Protein AF-A0A1R3RAH5-F1 (afdb_monomer)

Sequence (443 aa):
MHRIGHLLVRHSSRPFPQPLHSLSRCLSSFLPSIPPSTSTIHPRRPFPLPIKHHHPRPQSTMTSRTTIRPQSVDAPLTQFATFLVLTVNSTTPSALSTVRTTLAALSDLTKNITIRDLSARFTCTVGIGSAIWDPLTRLPRPAELRPFPDIHGAVHTALATPGDLLFHIRSERRDLCFEFERQLLDRLGDAVTVVDETEGFRYFDMRDLLGFVDGTANPIGPAVPEAVLVTQEADTAGVGGSYVVVQKYLHDLAAWKSLSTEQQEAIIGRTKVDNIELDDAEAGAQQSHKSLATIEDENGEEHAIVRDNMPFGAPGKGEFGTYFIGYTARLWVIETMLQRMFVGEPSGKHDRILDFSTPTTGGTFFAPSAGEQQGYLARGLDVATGRVSTHGPSRGGNPGSLHHPHKRAVYSAASDRAFKGPGAIGVHLHKMLVQKRMQEMNG

Mean predicted aligned error: 15.88 Å

Nearest PDB structures (foldseek):
  3veg-assembly1_B  TM=9.709E-01  e=9.754E-42  Rhodococcus jostii RHA1
  3qns-assembly1_A  TM=9.678E-01  e=1.033E-41  Rhodococcus jostii RHA1
  3vec-assembly1_B  TM=9.703E-01  e=1.548E-41  Rhodococcus jostii RHA1
  3vef-assembly1_B  TM=9.740E-01  e=6.185E-41  Rhodococcus jostii RHA1
  7qzh-assembly1_F  TM=9.603E-01  e=9.815E-41  Streptomyces lividans

Organism: Aspergillus carbonarius (strain ITEM 5010) (NCBI:txid602072)

pLDDT: mean 75.36, std 28.04, range [24.3, 98.81]

Foldseek 3Di:
DDDDDDDDDDDDDDDDDDDDDDDDDDDDDDDDDDDDDDDDDDDDDDDDDDDDDDDDDPPDPPPPPPDQFAAPPVQDFAFKKKKWFKDFDPVPVCLLVLVLVLLLCVSVLQCVLCVVPVQFSKYKFKFFAPVCCCVRQVADDWPPRDKFDWAAAPPAIDDADDGGMIIIIHTNDPVSNVVSVVVSCVSSPNRIDTPDIFMFGQDDPCAAPLQARPQPPADDDPVNCQFFAAPCVRTVRFGRKWKKKKWKKWFPSVVSVVDDQVVVCQLAQARRPVRHGHDFDPQPDQTHLVRLLFDADPVRDTRHWGWRKGWGADVVVPTTIIITMIGGNDPVSVVSSVNCQRQNRVGPNHRCRCVGIHTPHITMTMGGHSVSSNVSVVVSVCVVDPDDDDDDDDDDDDDDDDDDDDDDDDDDDDDDDDDDDDDDDDPDPPVVVVVVVVVPPPD

InterPro domains:
  IPR006314 Dyp-type peroxidase [PS51404] (67-376)
  IPR006314 Dyp-type peroxidase [PTHR30521] (73-370)
  IPR006314 Dyp-type peroxidase [TIGR01413] (71-371)
  IPR011008 Dimeric alpha-beta barrel [SSF54909] (69-376)
  IPR048327 Dyp-type peroxidase, N-terminal domain [PF04261] (72-202)
  IPR048328 Dyp-type peroxidase, C-terminal domain [PF20628] (206-370)

Structure (mmCIF, N/CA/C/O backbone):
data_AF-A0A1R3RAH5-F1
#
_entry.id   AF-A0A1R3RAH5-F1
#
loop_
_atom_site.group_PDB
_atom_site.id
_atom_site.type_symbol
_atom_site.label_atom_id
_atom_site.label_alt_id
_atom_site.label_comp_id
_atom_site.label_asym_id
_atom_site.label_entity_id
_atom_site.label_seq_id
_atom_site.pdbx_PDB_ins_code
_atom_site.Cartn_x
_atom_site.Cartn_y
_atom_site.Cartn_z
_atom_site.occupancy
_atom_site.B_iso_or_equiv
_atom_site.auth_seq_id
_atom_site.auth_comp_id
_atom_site.auth_asym_id
_atom_site.auth_atom_id
_atom_site.pdbx_PDB_model_num
ATOM 1 N N . MET A 1 1 ? -41.715 -48.698 8.331 1.00 39.34 1 MET A N 1
ATOM 2 C CA . MET A 1 1 ? -42.327 -49.416 7.187 1.00 39.34 1 MET A CA 1
ATOM 3 C C . MET A 1 1 ? -43.665 -48.766 6.824 1.00 39.34 1 MET A C 1
ATOM 5 O O . MET A 1 1 ? -44.653 -49.083 7.466 1.00 39.34 1 MET A O 1
ATOM 9 N N . HIS A 1 2 ? -43.703 -47.858 5.841 1.00 31.03 2 HIS A N 1
ATOM 10 C CA . HIS A 1 2 ? -44.907 -47.276 5.199 1.00 31.03 2 HIS A CA 1
ATOM 11 C C . HIS A 1 2 ? -44.498 -46.887 3.758 1.00 31.03 2 HIS A C 1
ATOM 13 O O . HIS A 1 2 ? -43.475 -46.236 3.592 1.00 31.03 2 HIS A O 1
ATOM 19 N N . ARG A 1 3 ? -44.996 -47.588 2.727 1.00 32.91 3 ARG A N 1
ATOM 20 C CA . ARG A 1 3 ? -46.118 -47.253 1.809 1.00 32.91 3 ARG A CA 1
ATOM 21 C C . ARG A 1 3 ? -45.915 -46.023 0.888 1.00 32.91 3 ARG A C 1
ATOM 23 O O . ARG A 1 3 ? -46.116 -44.896 1.303 1.00 32.91 3 ARG A O 1
ATOM 30 N N . ILE A 1 4 ? -45.551 -46.335 -0.365 1.00 40.91 4 ILE A N 1
ATOM 31 C CA . ILE A 1 4 ? -46.101 -45.946 -1.693 1.00 40.91 4 ILE A CA 1
ATOM 32 C C . ILE A 1 4 ? -46.878 -44.617 -1.829 1.00 40.91 4 ILE A C 1
ATOM 34 O O . ILE A 1 4 ? -47.893 -44.428 -1.166 1.00 40.91 4 ILE A O 1
ATOM 38 N N . GLY A 1 5 ? -46.529 -43.834 -2.867 1.00 29.55 5 GLY A N 1
ATOM 39 C CA . GLY A 1 5 ? -47.451 -42.909 -3.549 1.00 29.55 5 GLY A CA 1
ATOM 40 C C . GLY A 1 5 ? -46.804 -42.007 -4.616 1.00 29.55 5 GLY A C 1
ATOM 41 O O . GLY A 1 5 ? -46.246 -40.970 -4.282 1.00 29.55 5 GLY A O 1
ATOM 42 N N . HIS A 1 6 ? -46.911 -42.377 -5.898 1.00 39.81 6 HIS A N 1
ATOM 43 C CA . HIS A 1 6 ? -46.685 -41.497 -7.059 1.00 39.81 6 HIS A CA 1
ATOM 44 C C . HIS A 1 6 ? -47.907 -40.588 -7.284 1.00 39.81 6 HIS A C 1
ATOM 46 O O . HIS A 1 6 ? -49.022 -41.106 -7.268 1.00 39.81 6 HIS A O 1
ATOM 52 N N . LEU A 1 7 ? -47.720 -39.307 -7.645 1.00 30.30 7 LEU A N 1
ATOM 53 C CA . LEU A 1 7 ? -48.655 -38.628 -8.555 1.00 30.30 7 LEU A CA 1
ATOM 54 C C . LEU A 1 7 ? -48.044 -37.426 -9.301 1.00 30.30 7 LEU A C 1
ATOM 56 O O . LEU A 1 7 ? -47.245 -36.657 -8.780 1.00 30.30 7 LEU A O 1
ATOM 60 N N . LEU A 1 8 ? -48.476 -37.335 -10.553 1.00 33.38 8 LEU A N 1
ATOM 61 C CA . LEU A 1 8 ? -48.158 -36.437 -11.657 1.00 33.38 8 LEU A CA 1
ATOM 62 C C . LEU A 1 8 ? -49.056 -35.181 -11.619 1.00 33.38 8 LEU A C 1
ATOM 64 O O . LEU A 1 8 ? -50.249 -35.344 -11.381 1.00 33.38 8 LEU A O 1
ATOM 68 N N . VAL A 1 9 ? -48.569 -33.980 -11.973 1.00 31.56 9 VAL A N 1
ATOM 69 C CA . VAL A 1 9 ? -49.439 -32.860 -12.418 1.00 31.56 9 VAL A CA 1
ATOM 70 C C . VAL A 1 9 ? -48.744 -32.009 -13.496 1.00 31.56 9 VAL A C 1
ATOM 72 O O . VAL A 1 9 ? -47.616 -31.556 -13.318 1.00 31.56 9 VAL A O 1
ATOM 75 N N . ARG A 1 10 ? -49.452 -31.772 -14.612 1.00 29.89 10 ARG A N 1
ATOM 76 C CA . ARG A 1 10 ? -49.139 -30.827 -15.704 1.00 29.89 10 ARG A CA 1
ATOM 77 C C . ARG A 1 10 ? -50.252 -29.765 -15.809 1.00 29.89 10 ARG A C 1
ATOM 79 O O . ARG A 1 10 ? -51.416 -30.115 -15.686 1.00 29.89 10 ARG A O 1
ATOM 86 N N . HIS A 1 11 ? -49.840 -28.529 -16.127 1.00 30.94 11 HIS A N 1
ATOM 87 C CA . HIS A 1 11 ? -50.499 -27.435 -16.885 1.00 30.94 11 HIS A CA 1
ATOM 88 C C . HIS A 1 11 ? -51.981 -27.037 -16.640 1.00 30.94 11 HIS A C 1
ATOM 90 O O . HIS A 1 11 ? -52.883 -27.801 -16.942 1.00 30.94 11 HIS A O 1
ATOM 96 N N . SER A 1 12 ? -52.266 -25.747 -16.366 1.00 28.03 12 SER A N 1
ATOM 97 C CA . SER A 1 12 ? -52.497 -24.667 -17.367 1.00 28.03 12 SER A CA 1
ATOM 98 C C . SER A 1 12 ? -53.367 -23.482 -16.842 1.00 28.03 12 SER A C 1
ATOM 100 O O . SER A 1 12 ? -54.380 -23.699 -16.193 1.00 28.03 12 SER A O 1
ATOM 102 N N . SER A 1 13 ? -52.976 -22.249 -17.217 1.00 29.02 13 SER A N 1
ATOM 103 C CA . SER A 1 13 ? -53.807 -21.118 -17.724 1.00 29.02 13 SER A CA 1
ATOM 104 C C . SER A 1 13 ? -54.777 -20.253 -16.859 1.00 29.02 13 SER A C 1
ATOM 106 O O . SER A 1 13 ? -55.927 -20.629 -16.678 1.00 29.02 13 SER A O 1
ATOM 108 N N . ARG A 1 14 ? -54.364 -18.968 -16.667 1.00 29.67 14 ARG A N 1
ATOM 109 C CA . ARG A 1 14 ? -55.105 -17.657 -16.800 1.00 29.67 14 ARG A CA 1
ATOM 110 C C . ARG A 1 14 ? -56.193 -17.258 -15.758 1.00 29.67 14 ARG A C 1
ATOM 112 O O . ARG A 1 14 ? -56.746 -18.150 -15.135 1.00 29.67 14 ARG A O 1
ATOM 119 N N . PRO A 1 15 ? -56.660 -15.974 -15.672 1.00 40.28 15 PRO A N 1
ATOM 120 C CA . PRO A 1 15 ? -56.085 -14.640 -15.994 1.00 40.28 15 PRO A CA 1
ATOM 121 C C . PRO A 1 15 ? -56.293 -13.543 -14.889 1.00 40.28 15 PRO A C 1
ATOM 123 O O . PRO A 1 15 ? -56.926 -13.773 -13.866 1.00 40.28 15 PRO A O 1
ATOM 126 N N . PHE A 1 16 ? -55.777 -12.326 -15.142 1.00 35.66 16 PHE A N 1
ATOM 127 C CA . PHE A 1 16 ? -56.056 -11.035 -14.460 1.00 35.66 16 PHE A CA 1
ATOM 128 C C . PHE A 1 16 ? -57.555 -10.649 -14.396 1.00 35.66 16 PHE A C 1
ATOM 130 O O . PHE A 1 16 ? -58.319 -11.053 -15.275 1.00 35.66 16 PHE A O 1
ATOM 137 N N . PRO A 1 17 ? -57.936 -9.720 -13.489 1.00 37.25 17 PRO A N 1
ATOM 138 C CA . PRO A 1 17 ? -58.547 -8.466 -13.964 1.00 37.25 17 PRO A CA 1
ATOM 139 C C . PRO A 1 17 ? -58.119 -7.189 -13.204 1.00 37.25 17 PRO A C 1
ATOM 141 O O . PRO A 1 17 ? -57.653 -7.231 -12.068 1.00 37.25 17 PRO A O 1
ATOM 144 N N . GLN A 1 18 ? -58.297 -6.047 -13.880 1.00 32.84 18 GLN A N 1
ATOM 145 C CA . GLN A 1 18 ? -58.172 -4.677 -13.363 1.00 32.84 18 GLN A CA 1
ATOM 146 C C . GLN A 1 18 ? -59.550 -4.071 -12.942 1.00 32.84 18 GLN A C 1
ATOM 148 O O . GLN A 1 18 ? -60.430 -4.846 -12.579 1.00 32.84 18 GLN A O 1
ATOM 153 N N . PRO A 1 19 ? -59.773 -2.731 -12.918 1.00 49.50 19 PRO A N 1
ATOM 154 C CA . PRO A 1 19 ? -59.975 -1.940 -11.703 1.00 49.50 19 PRO A CA 1
ATOM 155 C C . PRO A 1 19 ? -61.408 -1.372 -11.603 1.00 49.50 19 PRO A C 1
ATOM 157 O O . PRO A 1 19 ? -62.183 -1.446 -12.554 1.00 49.50 19 PRO A O 1
ATOM 160 N N . LEU A 1 20 ? -61.771 -0.746 -10.477 1.00 32.94 20 LEU A N 1
ATOM 161 C CA . LEU A 1 20 ? -63.037 -0.009 -10.364 1.00 32.94 20 LEU A CA 1
ATOM 162 C C . LEU A 1 20 ? -62.862 1.426 -9.858 1.00 32.94 20 LEU A C 1
ATOM 164 O O . LEU A 1 20 ? -62.024 1.741 -9.019 1.00 32.94 20 LEU A O 1
ATOM 168 N N . HIS A 1 21 ? -63.683 2.268 -10.478 1.00 30.36 21 HIS A N 1
ATOM 169 C CA . HIS A 1 21 ? -63.718 3.720 -10.534 1.00 30.36 21 HIS A CA 1
ATOM 170 C C . HIS A 1 21 ? -64.422 4.399 -9.341 1.00 30.36 21 HIS A C 1
ATOM 172 O O . HIS A 1 21 ? -65.390 3.873 -8.807 1.00 30.36 21 HIS A O 1
ATOM 178 N N . SER A 1 22 ? -64.047 5.675 -9.146 1.00 27.03 22 SER A N 1
ATOM 179 C CA . SER A 1 22 ? -64.926 6.852 -8.945 1.00 27.03 22 SER A CA 1
ATOM 180 C C . SER A 1 22 ? -65.657 7.065 -7.610 1.00 27.03 22 SER A C 1
ATOM 182 O O . SER A 1 22 ? -66.583 6.333 -7.290 1.00 27.03 22 SER A O 1
ATOM 184 N N . LEU A 1 23 ? -65.377 8.223 -6.983 1.00 31.39 23 LEU A N 1
ATOM 185 C CA . LEU A 1 23 ? -66.322 9.311 -6.620 1.00 31.39 23 LEU A CA 1
ATOM 186 C C . LEU A 1 23 ? -65.483 10.564 -6.225 1.00 31.39 23 LEU A C 1
ATOM 188 O O . LEU A 1 23 ? -64.649 10.471 -5.334 1.00 31.39 23 LEU A O 1
ATOM 192 N N . SER A 1 24 ? -65.419 11.631 -7.050 1.00 27.31 24 SER A N 1
ATOM 193 C CA . SER A 1 24 ? -66.077 12.966 -6.883 1.00 27.31 24 SER A CA 1
ATOM 194 C C . SER A 1 24 ? -66.099 13.512 -5.440 1.00 27.31 24 SER A C 1
ATOM 196 O O . SER A 1 24 ? -66.546 12.795 -4.561 1.00 27.31 24 SER A O 1
ATOM 198 N N . ARG A 1 25 ? -65.771 14.771 -5.087 1.00 28.72 25 ARG A N 1
ATOM 199 C CA . ARG A 1 25 ? -65.748 16.083 -5.781 1.00 28.72 25 ARG A CA 1
ATOM 200 C C . ARG A 1 25 ? -65.161 17.158 -4.825 1.00 28.72 25 ARG A C 1
ATOM 202 O O . ARG A 1 25 ? -65.412 17.039 -3.636 1.00 28.72 25 ARG A O 1
ATOM 209 N N . CYS A 1 26 ? -64.559 18.224 -5.393 1.00 26.61 26 CYS A N 1
ATOM 210 C CA . CYS A 1 26 ? -64.495 19.648 -4.945 1.00 26.61 26 CYS A CA 1
ATOM 211 C C . CYS A 1 26 ? -63.947 19.981 -3.524 1.00 26.61 26 CYS A C 1
ATOM 213 O O . CYS A 1 26 ? -64.281 19.321 -2.561 1.00 26.61 26 CYS A O 1
ATOM 215 N N . LEU A 1 27 ? -63.136 21.015 -3.261 1.00 28.67 27 LEU A N 1
ATOM 216 C CA . LEU A 1 27 ? -63.104 22.397 -3.756 1.00 28.67 27 LEU A CA 1
ATOM 217 C C . LEU A 1 27 ? -61.676 22.992 -3.747 1.00 28.67 27 LEU A C 1
ATOM 219 O O . LEU A 1 27 ? -60.732 22.454 -3.183 1.00 28.67 27 LEU A O 1
ATOM 223 N N . SER A 1 28 ? -61.601 24.134 -4.417 1.00 28.66 28 SER A N 1
ATOM 224 C CA . SER A 1 28 ? -60.498 25.010 -4.794 1.00 28.66 28 SER A CA 1
ATOM 225 C C . SER A 1 28 ? -59.732 25.751 -3.682 1.00 28.66 28 SER A C 1
ATOM 227 O O . SER A 1 28 ? -60.229 25.952 -2.579 1.00 28.66 28 SER A O 1
ATOM 229 N N . SER A 1 29 ? -58.604 26.320 -4.142 1.00 29.31 29 SER A N 1
ATOM 230 C CA . SER A 1 29 ? -57.997 27.627 -3.808 1.00 29.31 29 SER A CA 1
ATOM 231 C C . SER A 1 29 ? -57.267 27.792 -2.475 1.00 29.31 29 SER A C 1
ATOM 233 O O . SER A 1 29 ? -57.916 27.822 -1.447 1.00 29.31 29 SER A O 1
ATOM 235 N N . PHE A 1 30 ? -55.946 28.032 -2.533 1.00 31.05 30 PHE A N 1
ATOM 236 C CA . PHE A 1 30 ? -55.263 29.216 -1.968 1.00 31.05 30 PHE A CA 1
ATOM 237 C C . PHE A 1 30 ? -53.796 29.272 -2.463 1.00 31.05 30 PHE A C 1
ATOM 239 O O . PHE A 1 30 ? -52.962 28.463 -2.070 1.00 31.05 30 PHE A O 1
ATOM 246 N N . LEU A 1 31 ? -53.485 30.244 -3.329 1.00 30.73 31 LEU A N 1
ATOM 247 C CA . LEU A 1 31 ? -52.132 30.737 -3.638 1.00 30.73 31 LEU A CA 1
ATOM 248 C C . LEU A 1 31 ? -52.162 32.265 -3.438 1.00 30.73 31 LEU A C 1
ATOM 250 O O . LEU A 1 31 ? -53.100 32.897 -3.935 1.00 30.73 31 LEU A O 1
ATOM 254 N N . PRO A 1 32 ? -51.196 32.885 -2.736 1.00 34.25 32 PRO A N 1
ATOM 255 C CA . PRO A 1 32 ? -51.191 34.330 -2.544 1.00 34.25 32 PRO A CA 1
ATOM 256 C C . PRO A 1 32 ? -50.579 35.072 -3.740 1.00 34.25 32 PRO A C 1
ATOM 258 O O . PRO A 1 32 ? -49.550 34.687 -4.291 1.00 34.25 32 PRO A O 1
ATOM 261 N N . SER A 1 33 ? -51.257 36.158 -4.117 1.00 30.97 33 SER A N 1
ATOM 262 C CA . SER A 1 33 ? -50.937 37.076 -5.214 1.00 30.97 33 SER A CA 1
ATOM 263 C C . SER A 1 33 ? -50.177 38.308 -4.703 1.00 30.97 33 SER A C 1
ATOM 265 O O . SER A 1 33 ? -50.468 38.819 -3.624 1.00 30.97 33 SER A O 1
ATOM 267 N N . ILE A 1 34 ? -49.225 38.789 -5.504 1.00 37.12 34 ILE A N 1
ATOM 268 C CA . ILE A 1 34 ? -48.394 39.988 -5.293 1.00 37.12 34 ILE A CA 1
ATOM 269 C C . ILE A 1 34 ? -49.156 41.239 -5.793 1.00 37.12 34 ILE A C 1
ATOM 271 O O . ILE A 1 34 ? -49.754 41.161 -6.868 1.00 37.12 34 ILE A O 1
ATOM 275 N N . PRO A 1 35 ? -49.149 42.389 -5.083 1.00 40.25 35 PRO A N 1
ATOM 276 C CA . PRO A 1 35 ? -49.834 43.603 -5.535 1.00 40.25 35 PRO A CA 1
ATOM 277 C C . PRO A 1 35 ? -48.977 44.482 -6.478 1.00 40.25 35 PRO A C 1
ATOM 279 O O . PRO A 1 35 ? -47.747 44.449 -6.400 1.00 40.25 35 PRO A O 1
ATOM 282 N N . PRO A 1 36 ? -49.606 45.297 -7.351 1.00 36.78 36 PRO A N 1
ATOM 283 C CA . PRO A 1 36 ? -48.918 46.111 -8.352 1.00 36.78 36 PRO A CA 1
ATOM 284 C C . PRO A 1 36 ? -48.590 47.520 -7.834 1.00 36.78 36 PRO A C 1
ATOM 286 O O . PRO A 1 36 ? -49.327 48.082 -7.025 1.00 36.78 36 PRO A O 1
ATOM 289 N N . SER A 1 37 ? -47.537 48.144 -8.369 1.00 32.28 37 SER A N 1
ATOM 290 C CA . SER A 1 37 ? -47.347 49.594 -8.270 1.00 32.28 37 SER A CA 1
ATOM 291 C C . SER A 1 37 ? -46.970 50.206 -9.621 1.00 32.28 37 SER A C 1
ATOM 293 O O . SER A 1 37 ? -46.370 49.586 -10.497 1.00 32.28 37 SER A O 1
ATOM 295 N N . THR A 1 38 ? -47.480 51.415 -9.796 1.00 30.80 38 THR A N 1
ATOM 296 C CA . THR A 1 38 ? -47.778 52.151 -11.023 1.00 30.80 38 THR A CA 1
ATOM 297 C C . THR A 1 38 ? -46.572 52.793 -11.706 1.00 30.80 38 THR A C 1
ATOM 299 O O . THR A 1 38 ? -45.647 53.275 -11.058 1.00 30.80 38 THR A O 1
ATOM 302 N N . SER A 1 39 ? -46.643 52.870 -13.036 1.00 28.89 39 SER A N 1
ATOM 303 C CA . SER A 1 39 ? -45.705 53.576 -13.912 1.00 28.89 39 SER A CA 1
ATOM 304 C C . SER A 1 39 ? -45.976 55.086 -13.965 1.00 28.89 39 SER A C 1
ATOM 306 O O . SER A 1 39 ? -47.118 55.498 -14.160 1.00 28.89 39 SER A O 1
ATOM 308 N N . THR A 1 40 ? -44.914 55.896 -13.931 1.00 31.34 40 THR A N 1
ATOM 309 C CA . THR A 1 40 ? -44.925 57.309 -14.351 1.00 31.34 40 THR A CA 1
ATOM 310 C C . THR A 1 40 ? -43.749 57.540 -15.303 1.00 31.34 40 THR A C 1
ATOM 312 O O . THR A 1 40 ? -42.635 57.092 -15.036 1.00 31.34 40 THR A O 1
ATOM 315 N N . ILE A 1 41 ? -43.995 58.202 -16.437 1.00 32.06 41 ILE A N 1
ATOM 316 C CA . ILE A 1 41 ? -43.061 58.368 -17.560 1.00 32.06 41 ILE A CA 1
ATOM 317 C C . ILE A 1 41 ? -42.698 59.859 -17.775 1.00 32.06 41 ILE A C 1
ATOM 319 O O . ILE A 1 41 ? -43.592 60.690 -17.895 1.00 32.06 41 ILE A O 1
ATOM 323 N N . HIS A 1 42 ? -41.382 60.105 -17.953 1.00 31.81 42 HIS A N 1
ATOM 324 C CA . HIS A 1 42 ? -40.664 61.177 -18.704 1.00 31.81 42 HIS A CA 1
ATOM 325 C C . HIS A 1 42 ? -40.330 62.545 -18.055 1.00 31.81 42 HIS A C 1
ATOM 327 O O . HIS A 1 42 ? -41.061 62.978 -17.174 1.00 31.81 42 HIS A O 1
ATOM 333 N N . PRO A 1 43 ? -39.222 63.241 -18.470 1.00 36.72 43 PRO A N 1
ATOM 334 C CA . PRO A 1 43 ? -38.563 63.202 -19.793 1.00 36.72 43 PRO A CA 1
ATOM 335 C C . PRO A 1 43 ? -37.026 63.019 -19.856 1.00 36.72 43 PRO A C 1
ATOM 337 O O . PRO A 1 43 ? -36.295 63.039 -18.870 1.00 36.72 43 PRO A O 1
ATOM 340 N N . ARG A 1 44 ? -36.570 62.809 -21.100 1.00 33.91 44 ARG A N 1
ATOM 341 C CA . ARG A 1 44 ? -35.214 62.493 -21.580 1.00 33.91 44 ARG A CA 1
ATOM 342 C C . ARG A 1 44 ? -34.195 63.628 -21.367 1.00 33.91 44 ARG A C 1
ATOM 344 O O . ARG A 1 44 ? -34.510 64.791 -21.603 1.00 33.91 44 ARG A O 1
ATOM 351 N N . ARG A 1 45 ? -32.937 63.265 -21.075 1.00 34.28 45 ARG A N 1
ATOM 352 C CA . ARG A 1 45 ? -31.731 64.102 -21.269 1.00 34.28 45 ARG A CA 1
ATOM 353 C C . ARG A 1 45 ? -30.744 63.413 -22.233 1.00 34.28 45 ARG A C 1
ATOM 355 O O . ARG A 1 45 ? -30.772 62.185 -22.310 1.00 34.28 45 ARG A O 1
ATOM 362 N N . PRO A 1 46 ? -29.911 64.162 -22.983 1.00 35.19 46 PRO A N 1
ATOM 363 C CA . PRO A 1 46 ? -29.080 63.621 -24.058 1.00 35.19 46 PRO A CA 1
ATOM 364 C C . PRO A 1 46 ? -27.771 62.986 -23.554 1.00 35.19 46 PRO A C 1
ATOM 366 O O . PRO A 1 46 ? -27.235 63.358 -22.514 1.00 35.19 46 PRO A O 1
ATOM 369 N N . PHE A 1 47 ? -27.288 62.030 -24.348 1.00 34.53 47 PHE A N 1
ATOM 370 C CA . PHE A 1 47 ? -26.092 61.192 -24.199 1.00 34.53 47 PHE A CA 1
ATOM 371 C C . PHE A 1 47 ? -24.774 61.926 -23.879 1.00 34.53 47 PHE A C 1
ATOM 373 O O . PHE A 1 47 ? -24.462 62.921 -24.534 1.00 34.53 47 PHE A O 1
ATOM 380 N N . PRO A 1 48 ? -23.900 61.315 -23.056 1.00 36.22 48 PRO A N 1
ATOM 381 C CA . PRO A 1 48 ? -22.453 61.392 -23.211 1.00 36.22 48 PRO A CA 1
ATOM 382 C C . PRO A 1 48 ? -21.891 60.124 -23.891 1.00 36.22 48 PRO A C 1
ATOM 384 O O . PRO A 1 48 ? -22.400 59.017 -23.724 1.00 36.22 48 PRO A O 1
ATOM 387 N N . LEU A 1 49 ? -20.841 60.314 -24.691 1.00 38.28 49 LEU A N 1
ATOM 388 C CA . LEU A 1 49 ? -20.131 59.312 -25.500 1.00 38.28 49 LEU A CA 1
ATOM 389 C C . LEU A 1 49 ? -19.557 58.145 -24.661 1.00 38.28 49 LEU A C 1
ATOM 391 O O . LEU A 1 49 ? -19.186 58.360 -23.506 1.00 38.28 49 LEU A O 1
ATOM 395 N N . PRO A 1 50 ? -19.408 56.927 -25.223 1.00 35.09 50 PRO A N 1
ATOM 396 C CA . PRO A 1 50 ? -18.889 55.791 -24.472 1.00 35.09 50 PRO A CA 1
ATOM 397 C C . PRO A 1 50 ? -17.382 55.928 -24.223 1.00 35.09 50 PRO A C 1
ATOM 399 O O . PRO A 1 50 ? -16.581 56.073 -25.149 1.00 35.09 50 PRO A O 1
ATOM 402 N N . ILE A 1 51 ? -16.992 55.823 -22.953 1.00 41.59 51 ILE A N 1
ATOM 403 C CA . ILE A 1 51 ? -15.609 55.593 -22.534 1.00 41.59 51 ILE A CA 1
ATOM 404 C C . ILE A 1 51 ? -15.231 54.173 -22.973 1.00 41.59 51 ILE A C 1
ATOM 406 O O . ILE A 1 51 ? -15.946 53.210 -22.694 1.00 41.59 51 ILE A O 1
ATOM 410 N N . LYS A 1 52 ? -14.109 54.038 -23.688 1.00 35.16 52 LYS A N 1
ATOM 411 C CA . LYS A 1 52 ? -13.549 52.744 -24.097 1.00 35.16 52 LYS A CA 1
ATOM 412 C C . LYS A 1 52 ? -13.172 51.933 -22.854 1.00 35.16 52 LYS A C 1
ATOM 414 O O . LYS A 1 52 ? -12.094 52.120 -22.300 1.00 35.16 52 LYS A O 1
ATOM 419 N N . HIS A 1 53 ? -14.026 51.003 -22.441 1.00 34.81 53 HIS A N 1
ATOM 420 C CA . HIS A 1 53 ? -13.610 49.923 -21.555 1.00 34.81 53 HIS A CA 1
ATOM 421 C C . HIS A 1 53 ? -12.862 48.880 -22.388 1.00 34.81 53 HIS A C 1
ATOM 423 O O . HIS A 1 53 ? -13.441 48.208 -23.241 1.00 34.81 53 HIS A O 1
ATOM 429 N N . HIS A 1 54 ? -11.555 48.759 -22.160 1.00 34.25 54 HIS A N 1
ATOM 430 C CA . HIS A 1 54 ? -10.797 47.598 -22.603 1.00 34.25 54 HIS A CA 1
ATOM 431 C C . HIS A 1 54 ? -11.374 46.355 -21.917 1.00 34.25 54 HIS A C 1
ATOM 433 O O . HIS A 1 54 ? -11.170 46.150 -20.725 1.00 34.25 54 HIS A O 1
ATOM 439 N N . HIS A 1 55 ? -12.091 45.519 -22.666 1.00 34.00 55 HIS A N 1
ATOM 440 C CA . HIS A 1 55 ? -12.275 44.129 -22.271 1.00 34.00 55 HIS A CA 1
ATOM 441 C C . HIS A 1 55 ? -10.913 43.427 -22.342 1.00 34.00 55 HIS A C 1
ATOM 443 O O . HIS A 1 55 ? -10.312 43.403 -23.424 1.00 34.00 55 HIS A O 1
ATOM 449 N N . PRO A 1 56 ? -10.406 42.841 -21.245 1.00 33.66 56 PRO A N 1
ATOM 450 C CA . PRO A 1 56 ? -9.343 41.868 -21.374 1.00 33.66 56 PRO A CA 1
ATOM 451 C C . PRO A 1 56 ? -9.918 40.667 -22.130 1.00 33.66 56 PRO A C 1
ATOM 453 O O . PRO A 1 56 ? -10.961 40.123 -21.764 1.00 33.66 56 PRO A O 1
ATOM 456 N N . ARG A 1 57 ? -9.256 40.282 -23.228 1.00 33.41 57 ARG A N 1
ATOM 457 C CA . ARG A 1 57 ? -9.500 38.993 -23.888 1.00 33.41 57 ARG A CA 1
ATOM 458 C C . ARG A 1 57 ? -9.442 37.889 -22.826 1.00 33.41 57 ARG A C 1
ATOM 460 O O . ARG A 1 57 ? -8.582 37.990 -21.947 1.00 33.41 57 ARG A O 1
ATOM 467 N N . PRO A 1 58 ? -10.266 36.830 -22.917 1.00 35.03 58 PRO A N 1
ATOM 468 C CA . PRO A 1 58 ? -10.047 35.661 -22.085 1.00 35.03 58 PRO A CA 1
ATOM 469 C C . PRO A 1 58 ? -8.631 35.168 -22.384 1.00 35.03 58 PRO A C 1
ATOM 471 O O . PRO A 1 58 ? -8.304 34.825 -23.524 1.00 35.03 58 PRO A O 1
ATOM 474 N N . GLN A 1 59 ? -7.761 35.239 -21.378 1.00 30.86 59 GLN A N 1
ATOM 475 C CA . GLN A 1 59 ? -6.464 34.597 -21.447 1.00 30.86 59 GLN A CA 1
ATOM 476 C C . GLN A 1 59 ? -6.754 33.117 -21.653 1.00 30.86 59 GLN A C 1
ATOM 478 O O . GLN A 1 59 ? -7.398 32.481 -20.822 1.00 30.86 59 GLN A O 1
ATOM 483 N N . SER A 1 60 ? -6.325 32.604 -22.807 1.00 35.38 60 SER A N 1
ATOM 484 C CA . SER A 1 60 ? -6.164 31.177 -23.034 1.00 35.38 60 SER A CA 1
ATOM 485 C C . SER A 1 60 ? -5.488 30.617 -21.794 1.00 35.38 60 SER A C 1
ATOM 487 O O . SER A 1 60 ? -4.349 30.986 -21.505 1.00 35.38 60 SER A O 1
ATOM 489 N N . THR A 1 61 ? -6.198 29.778 -21.045 1.00 31.94 61 THR A N 1
ATOM 490 C CA . THR A 1 61 ? -5.607 28.987 -19.978 1.00 31.94 61 THR A CA 1
ATOM 491 C C . THR A 1 61 ? -4.457 28.226 -20.617 1.00 31.94 61 THR A C 1
ATOM 493 O O . THR A 1 61 ? -4.654 27.341 -21.449 1.00 31.94 61 THR A O 1
ATOM 496 N N . MET A 1 62 ? -3.226 28.644 -20.316 1.00 30.27 62 MET A N 1
ATOM 497 C CA . MET A 1 62 ? -2.070 27.815 -20.592 1.00 30.27 62 MET A CA 1
ATOM 498 C C . MET A 1 62 ? -2.324 26.530 -19.823 1.00 30.27 62 MET A C 1
ATOM 500 O O . MET A 1 62 ? -2.290 26.524 -18.595 1.00 30.27 62 MET A O 1
ATOM 504 N N . THR A 1 63 ? -2.637 25.460 -20.549 1.00 35.47 63 THR A N 1
ATOM 505 C CA . THR A 1 63 ? -2.554 24.099 -20.039 1.00 35.47 63 THR A CA 1
ATOM 506 C C . THR A 1 63 ? -1.211 23.990 -19.335 1.00 35.47 63 THR A C 1
ATOM 508 O O . THR A 1 63 ? -0.167 24.080 -19.991 1.00 35.47 63 THR A O 1
ATOM 511 N N . SER A 1 64 ? -1.242 23.891 -18.005 1.00 35.66 64 SER A N 1
ATOM 512 C CA . SER A 1 64 ? -0.064 23.560 -17.215 1.00 35.66 64 SER A CA 1
ATOM 513 C C . SER A 1 64 ? 0.571 22.345 -17.881 1.00 35.66 64 SER A C 1
ATOM 515 O O . SER A 1 64 ? -0.087 21.318 -18.057 1.00 35.66 64 SER A O 1
ATOM 517 N N . ARG A 1 65 ? 1.811 22.482 -18.359 1.00 32.81 65 ARG A N 1
ATOM 518 C CA . ARG A 1 65 ? 2.574 21.330 -18.834 1.00 32.81 65 ARG A CA 1
ATOM 519 C C . ARG A 1 65 ? 2.905 20.511 -17.599 1.00 32.81 65 ARG A C 1
ATOM 521 O O . ARG A 1 65 ? 3.940 20.731 -16.981 1.00 32.81 65 ARG A O 1
ATOM 528 N N . THR A 1 66 ? 2.017 19.594 -17.234 1.00 42.47 66 THR A N 1
ATOM 529 C CA . THR A 1 66 ? 2.314 18.569 -16.242 1.00 42.47 66 THR A CA 1
ATOM 530 C C . THR A 1 66 ? 3.520 17.790 -16.751 1.00 42.47 66 THR A C 1
ATOM 532 O O . THR A 1 66 ? 3.452 17.113 -17.778 1.00 42.47 66 THR A O 1
ATOM 535 N N . THR A 1 67 ? 4.657 17.933 -16.078 1.00 45.59 67 THR A N 1
ATOM 536 C CA . THR A 1 67 ? 5.824 17.086 -16.311 1.00 45.59 67 THR A CA 1
ATOM 537 C C . THR A 1 67 ? 5.445 15.651 -15.970 1.00 45.59 67 THR A C 1
ATOM 539 O O . THR A 1 67 ? 5.244 15.322 -14.805 1.00 45.59 67 THR A O 1
ATOM 542 N N . ILE A 1 68 ? 5.316 14.807 -16.995 1.00 56.44 68 ILE A N 1
ATOM 543 C CA . ILE A 1 68 ? 5.075 13.370 -16.846 1.00 56.44 68 ILE A CA 1
ATOM 544 C C . ILE A 1 68 ? 6.360 12.761 -16.280 1.00 56.44 68 ILE A C 1
ATOM 546 O O . ILE A 1 68 ? 7.362 12.659 -16.994 1.00 56.44 68 ILE A O 1
ATOM 550 N N . ARG A 1 69 ? 6.346 12.402 -14.994 1.00 56.66 69 ARG A N 1
ATOM 551 C CA . ARG A 1 69 ? 7.479 11.792 -14.292 1.00 56.66 69 ARG A CA 1
ATOM 552 C C . ARG A 1 69 ? 7.084 10.367 -13.870 1.00 56.66 69 ARG A C 1
ATOM 554 O O . ARG A 1 69 ? 6.051 10.211 -13.224 1.00 56.66 69 ARG A O 1
ATOM 561 N N . PRO A 1 70 ? 7.846 9.322 -14.237 1.00 57.25 70 PRO A N 1
ATOM 562 C CA . PRO A 1 70 ? 7.679 8.014 -13.608 1.00 57.25 70 PRO A CA 1
ATOM 563 C C . PRO A 1 70 ? 8.109 8.099 -12.133 1.00 57.25 70 PRO A C 1
ATOM 565 O O . PRO A 1 70 ? 8.926 8.955 -11.795 1.00 57.25 70 PRO A O 1
ATOM 568 N N . GLN A 1 71 ? 7.598 7.224 -11.261 1.00 77.25 71 GLN A N 1
ATOM 569 C CA . GLN A 1 71 ? 7.922 7.237 -9.818 1.00 77.25 71 GLN A CA 1
ATOM 570 C C . GLN A 1 71 ? 7.406 8.472 -9.059 1.00 77.25 71 GLN A C 1
ATOM 572 O O . GLN A 1 71 ? 8.046 8.951 -8.123 1.00 77.25 71 GLN A O 1
ATOM 577 N N . SER A 1 72 ? 6.250 9.016 -9.452 1.00 78.06 72 SER A N 1
ATOM 578 C CA . SER A 1 72 ? 5.563 10.059 -8.676 1.00 78.06 72 SER A CA 1
ATOM 579 C C . SER A 1 72 ? 4.917 9.470 -7.416 1.00 78.06 72 SER A C 1
ATOM 581 O O . SER A 1 72 ? 3.700 9.309 -7.346 1.00 78.06 72 SER A O 1
ATOM 583 N N . VAL A 1 73 ? 5.741 9.127 -6.424 1.00 73.19 73 VAL A N 1
ATOM 584 C CA . VAL A 1 73 ? 5.301 8.660 -5.094 1.00 73.19 73 VAL A CA 1
ATOM 585 C C . VAL A 1 73 ? 4.477 9.718 -4.352 1.00 73.19 73 VAL A C 1
ATOM 587 O O . VAL A 1 73 ? 3.598 9.386 -3.572 1.00 73.19 73 VAL A O 1
ATOM 590 N N . ASP A 1 74 ? 4.708 10.990 -4.673 1.00 70.62 74 ASP A N 1
ATOM 591 C CA . ASP A 1 74 ? 4.023 12.177 -4.162 1.00 70.62 74 ASP A CA 1
ATOM 592 C C . ASP A 1 74 ? 2.776 12.561 -4.977 1.00 70.62 74 ASP A C 1
ATOM 594 O O . ASP A 1 74 ? 2.138 13.582 -4.703 1.00 70.62 74 ASP A O 1
ATOM 598 N N . ALA A 1 75 ? 2.426 11.784 -6.011 1.00 72.69 75 ALA A N 1
ATOM 599 C CA . ALA A 1 75 ? 1.264 12.116 -6.818 1.00 72.69 75 ALA A CA 1
ATOM 600 C C . ALA A 1 75 ? -0.039 11.984 -6.009 1.00 72.69 75 ALA A C 1
ATOM 602 O O . ALA A 1 75 ? -0.206 11.044 -5.228 1.00 72.69 75 ALA A O 1
ATOM 603 N N . PRO A 1 76 ? -0.981 12.910 -6.243 1.00 75.25 76 PRO A N 1
ATOM 604 C CA . PRO A 1 76 ? -2.262 12.955 -5.553 1.00 75.25 76 PRO A CA 1
ATOM 605 C C . PRO A 1 76 ? -3.112 11.709 -5.820 1.00 75.25 76 PRO A C 1
ATOM 607 O O . PRO A 1 76 ? -3.007 11.095 -6.882 1.00 75.25 76 PRO A O 1
ATOM 610 N N . LEU A 1 77 ? -4.022 11.420 -4.883 1.00 82.12 77 LEU A N 1
ATOM 611 C CA . LEU A 1 77 ? -4.972 10.308 -4.965 1.00 82.12 77 LEU A CA 1
ATOM 612 C C . LEU A 1 77 ? -5.775 10.335 -6.276 1.00 82.12 77 LEU A C 1
ATOM 614 O O . LEU A 1 77 ? -6.147 11.408 -6.775 1.00 82.12 77 LEU A O 1
ATOM 618 N N . THR A 1 78 ? -6.083 9.142 -6.785 1.00 89.38 78 THR A N 1
ATOM 619 C CA . THR A 1 78 ? -6.851 8.915 -8.022 1.00 89.38 78 THR A CA 1
ATOM 620 C C . THR A 1 78 ? -8.038 7.981 -7.772 1.00 89.38 78 THR A C 1
ATOM 622 O O . THR A 1 78 ? -8.120 7.342 -6.727 1.00 89.38 78 THR A O 1
ATOM 625 N N . GLN A 1 79 ? -8.991 7.913 -8.707 1.00 93.19 79 GLN A N 1
ATOM 626 C CA . GLN A 1 79 ? -10.177 7.058 -8.552 1.00 93.19 79 GLN A CA 1
ATOM 627 C C . GLN A 1 79 ? -9.904 5.560 -8.682 1.00 93.19 79 GLN A C 1
ATOM 629 O O . GLN A 1 79 ? -10.655 4.774 -8.107 1.00 93.19 79 GLN A O 1
ATOM 634 N N . PHE A 1 80 ? -8.878 5.157 -9.431 1.00 97.00 80 PHE A N 1
ATOM 635 C CA . PHE A 1 80 ? -8.586 3.755 -9.709 1.00 97.00 80 PHE A CA 1
ATOM 636 C C . PHE A 1 80 ? -7.100 3.468 -9.561 1.00 97.00 80 PHE A C 1
ATOM 638 O O . PHE A 1 80 ? -6.257 4.259 -9.991 1.00 97.00 80 PHE A O 1
ATOM 645 N N . ALA A 1 81 ? -6.793 2.296 -9.018 1.00 97.44 81 ALA A N 1
ATOM 646 C CA . ALA A 1 81 ? -5.438 1.785 -8.936 1.00 97.44 81 ALA A CA 1
ATOM 647 C C . ALA A 1 81 ? -5.400 0.302 -9.311 1.00 97.44 81 ALA A C 1
ATOM 649 O O . ALA A 1 81 ? -6.356 -0.424 -9.062 1.00 97.44 81 ALA A O 1
ATOM 650 N N . THR A 1 82 ? -4.285 -0.146 -9.870 1.00 98.31 82 THR A N 1
ATOM 651 C CA . THR A 1 82 ? -3.933 -1.561 -9.968 1.00 98.31 82 THR A CA 1
ATOM 652 C C . THR A 1 82 ? -2.629 -1.767 -9.210 1.00 98.31 82 THR A C 1
ATOM 654 O O . THR A 1 82 ? -1.636 -1.079 -9.469 1.00 98.31 82 THR A O 1
ATOM 657 N N . PHE A 1 83 ? -2.640 -2.715 -8.279 1.00 98.56 83 PHE A N 1
ATOM 658 C CA . PHE A 1 83 ? -1.460 -3.219 -7.590 1.00 98.56 83 PHE A CA 1
ATOM 659 C C . PHE A 1 83 ? -1.083 -4.543 -8.229 1.00 98.56 83 PHE A C 1
ATOM 661 O O . PHE A 1 83 ? -1.838 -5.511 -8.146 1.00 98.56 83 PHE A O 1
ATOM 668 N N . LEU A 1 84 ? 0.070 -4.564 -8.884 1.00 98.75 84 LEU A N 1
ATOM 669 C CA . LEU A 1 84 ? 0.573 -5.742 -9.570 1.00 98.75 84 LEU A CA 1
ATOM 670 C C . LEU A 1 84 ? 1.912 -6.139 -8.954 1.00 98.75 84 LEU A C 1
ATOM 672 O O . LEU A 1 84 ? 2.898 -5.407 -9.078 1.00 98.75 84 LEU A O 1
ATOM 676 N N . VAL A 1 85 ? 1.945 -7.295 -8.297 1.00 98.81 85 VAL A N 1
ATOM 677 C CA . VAL A 1 85 ? 3.153 -7.871 -7.701 1.00 98.81 85 VAL A CA 1
ATOM 678 C C . VAL A 1 85 ? 3.599 -9.064 -8.530 1.00 98.81 85 VAL A C 1
ATOM 680 O O . VAL A 1 85 ? 2.823 -9.981 -8.809 1.00 98.81 85 VAL A O 1
ATOM 683 N N . LEU A 1 86 ? 4.870 -9.052 -8.921 1.00 98.75 86 LEU A N 1
ATOM 684 C CA . LEU A 1 86 ? 5.470 -10.052 -9.794 1.00 98.75 86 LEU A CA 1
ATOM 685 C C . LEU A 1 86 ? 6.692 -10.690 -9.137 1.00 98.75 86 LEU A C 1
ATOM 687 O O . LEU A 1 86 ? 7.451 -10.014 -8.441 1.00 98.75 86 LEU A O 1
ATOM 691 N N . THR A 1 87 ? 6.940 -11.961 -9.436 1.00 98.62 87 THR A N 1
ATOM 692 C CA . THR A 1 87 ? 8.235 -12.623 -9.220 1.00 98.62 87 THR A CA 1
ATOM 693 C C . THR A 1 87 ? 8.953 -12.818 -10.551 1.00 98.62 87 THR A C 1
ATOM 695 O O . THR A 1 87 ? 8.318 -12.986 -11.592 1.00 98.62 87 THR A O 1
ATOM 698 N N . VAL A 1 88 ? 10.284 -12.763 -10.552 1.00 97.94 88 VAL A N 1
ATOM 699 C CA . VAL A 1 88 ? 11.106 -12.985 -11.746 1.00 97.94 88 VAL A CA 1
ATOM 700 C C . VAL A 1 88 ? 11.381 -14.479 -11.898 1.00 97.94 88 VAL A C 1
ATOM 702 O O . VAL A 1 88 ? 11.906 -15.130 -10.995 1.00 97.94 88 VAL A O 1
ATOM 705 N N . ASN A 1 89 ? 11.081 -15.031 -13.073 1.00 96.31 89 ASN A N 1
ATOM 706 C CA . ASN A 1 89 ? 11.271 -16.449 -13.359 1.00 96.31 89 ASN A CA 1
ATOM 707 C C . ASN A 1 89 ? 12.759 -16.757 -13.566 1.00 96.31 89 ASN A C 1
ATOM 709 O O . ASN A 1 89 ? 13.306 -16.588 -14.655 1.00 96.31 89 ASN A O 1
ATOM 713 N N . SER A 1 90 ? 13.423 -17.240 -12.515 1.00 88.88 90 SER A N 1
ATOM 714 C CA . SER A 1 90 ? 14.858 -17.566 -12.525 1.00 88.88 90 SER A CA 1
ATOM 715 C C . SER A 1 90 ? 15.240 -18.686 -13.501 1.00 88.88 90 SER A C 1
ATOM 717 O O . SER A 1 90 ? 16.399 -18.786 -13.903 1.00 88.88 90 SER A O 1
ATOM 719 N N . THR A 1 91 ? 14.275 -19.512 -13.911 1.00 91.06 91 THR A N 1
ATOM 720 C CA . THR A 1 91 ? 14.453 -20.578 -14.906 1.00 91.06 91 THR A CA 1
ATOM 721 C C . THR A 1 91 ? 14.542 -20.054 -16.338 1.00 91.06 91 THR A C 1
ATOM 723 O O . THR A 1 91 ? 15.075 -20.754 -17.197 1.00 91.06 91 THR A O 1
ATOM 726 N N . THR A 1 92 ? 14.068 -18.833 -16.600 1.00 92.31 92 THR A N 1
ATOM 727 C CA . THR A 1 92 ? 14.121 -18.183 -17.912 1.00 92.31 92 THR A CA 1
ATOM 728 C C . THR A 1 92 ? 15.443 -17.410 -18.032 1.00 92.31 92 THR A C 1
ATOM 730 O O . THR A 1 92 ? 15.601 -16.369 -17.388 1.00 92.31 92 THR A O 1
ATOM 733 N N . PRO A 1 93 ? 16.418 -17.844 -18.864 1.00 90.31 93 PRO A N 1
ATOM 734 C CA . PRO A 1 93 ? 17.763 -17.250 -18.877 1.00 90.31 93 PRO A CA 1
ATOM 735 C C . PRO A 1 93 ? 17.793 -15.752 -19.216 1.00 90.31 93 PRO A C 1
ATOM 737 O O . PRO A 1 93 ? 18.681 -15.025 -18.773 1.00 90.31 93 PRO A O 1
ATOM 740 N N . SER A 1 94 ? 16.819 -15.278 -19.996 1.00 93.75 94 SER A N 1
ATOM 741 C CA . SER A 1 94 ? 16.674 -13.875 -20.389 1.00 93.75 94 SER A CA 1
ATOM 742 C C . SER A 1 94 ? 15.871 -13.032 -19.393 1.00 93.75 94 SER A C 1
ATOM 744 O O . SER A 1 94 ? 15.839 -11.813 -19.565 1.00 93.75 94 SER A O 1
ATOM 746 N N . ALA A 1 95 ? 15.273 -13.610 -18.343 1.00 96.06 95 ALA A N 1
ATOM 747 C CA . ALA A 1 95 ? 14.278 -12.927 -17.511 1.00 96.06 95 ALA A CA 1
ATOM 748 C C . ALA A 1 95 ? 14.772 -11.594 -16.942 1.00 96.06 95 ALA A C 1
ATOM 750 O O . ALA A 1 95 ? 14.172 -10.547 -17.174 1.00 96.06 95 ALA A O 1
ATOM 751 N N . LEU A 1 96 ? 15.935 -11.598 -16.286 1.00 94.50 96 LEU A N 1
ATOM 752 C CA . LEU A 1 96 ? 16.528 -10.380 -15.727 1.00 94.50 96 LEU A CA 1
ATOM 753 C C . LEU A 1 96 ? 16.862 -9.323 -16.792 1.00 94.50 96 LEU A C 1
ATOM 755 O O . LEU A 1 96 ? 16.884 -8.130 -16.487 1.00 94.50 96 LEU A O 1
ATOM 759 N N . SER A 1 97 ? 17.190 -9.735 -18.020 1.00 93.44 97 SER A N 1
ATOM 760 C CA . SER A 1 97 ? 17.439 -8.795 -19.120 1.00 93.44 97 SER A CA 1
ATOM 761 C C . SER A 1 97 ? 16.133 -8.203 -19.650 1.00 93.44 97 SER A C 1
ATOM 763 O O . SER A 1 97 ? 16.047 -6.987 -19.792 1.00 93.44 97 SER A O 1
ATOM 765 N N . THR A 1 98 ? 15.091 -9.023 -19.817 1.00 95.75 98 THR A N 1
ATOM 766 C CA . THR A 1 98 ? 13.747 -8.591 -20.221 1.00 95.75 98 THR A CA 1
ATOM 767 C C . THR A 1 98 ? 13.146 -7.619 -19.211 1.00 95.75 98 THR A C 1
ATOM 769 O O . THR A 1 98 ? 12.665 -6.553 -19.598 1.00 95.75 98 THR A O 1
ATOM 772 N N . VAL A 1 99 ? 13.234 -7.930 -17.912 1.00 96.00 99 VAL A N 1
ATOM 773 C CA . VAL A 1 99 ? 12.775 -7.038 -16.839 1.00 96.00 99 VAL A CA 1
ATOM 774 C C . VAL A 1 99 ? 13.536 -5.718 -16.899 1.00 96.00 99 VAL A C 1
ATOM 776 O O . VAL A 1 99 ? 12.906 -4.667 -16.973 1.00 96.00 99 VAL A O 1
ATOM 779 N N . ARG A 1 100 ? 14.877 -5.741 -16.957 1.00 93.50 100 ARG A N 1
ATOM 780 C CA . ARG A 1 100 ? 15.684 -4.513 -17.076 1.00 93.50 100 ARG A CA 1
ATOM 781 C C . ARG A 1 100 ? 15.270 -3.660 -18.265 1.00 93.50 100 ARG A C 1
ATOM 783 O O . ARG A 1 100 ? 15.027 -2.474 -18.081 1.00 93.50 100 ARG A O 1
ATOM 790 N N . THR A 1 101 ? 15.172 -4.251 -19.456 1.00 92.38 101 THR A N 1
ATOM 791 C CA . THR A 1 101 ? 14.764 -3.553 -20.684 1.00 92.38 101 THR A CA 1
ATOM 792 C C . THR A 1 101 ? 13.353 -2.981 -20.569 1.00 92.38 101 THR A C 1
ATOM 794 O O . THR A 1 101 ? 13.094 -1.879 -21.052 1.00 92.38 101 THR A O 1
ATOM 797 N N . THR A 1 102 ? 12.447 -3.688 -19.896 1.00 93.94 102 THR A N 1
ATOM 798 C CA . THR A 1 102 ? 11.079 -3.212 -19.670 1.00 93.94 102 THR A CA 1
ATOM 799 C C . THR A 1 102 ? 11.050 -2.042 -18.693 1.00 93.94 102 THR A C 1
ATOM 801 O O . THR A 1 102 ? 10.451 -1.018 -19.011 1.00 93.94 102 THR A O 1
ATOM 804 N N . LEU A 1 103 ? 11.759 -2.136 -17.561 1.00 92.19 103 LEU A N 1
ATOM 805 C CA . LEU A 1 103 ? 11.873 -1.048 -16.583 1.00 92.19 103 LEU A CA 1
ATOM 806 C C . LEU A 1 103 ? 12.481 0.216 -17.203 1.00 92.19 103 LEU A C 1
ATOM 808 O O . LEU A 1 103 ? 12.010 1.327 -16.976 1.00 92.19 103 LEU A O 1
ATOM 812 N N . ALA A 1 104 ? 13.488 0.021 -18.048 1.00 87.19 104 ALA A N 1
ATOM 813 C CA . ALA A 1 104 ? 14.104 1.040 -18.882 1.00 87.19 104 ALA A CA 1
ATOM 814 C C . ALA A 1 104 ? 13.098 1.761 -19.805 1.00 87.19 104 ALA A C 1
ATOM 816 O O . ALA A 1 104 ? 13.191 2.969 -20.008 1.00 87.19 104 ALA A O 1
ATOM 817 N N . ALA A 1 105 ? 12.123 1.036 -20.356 1.00 88.62 105 ALA A N 1
ATOM 818 C CA . ALA A 1 105 ? 11.116 1.570 -21.272 1.00 88.62 105 ALA A CA 1
ATOM 819 C C . ALA A 1 105 ? 9.875 2.164 -20.570 1.00 88.62 105 ALA A C 1
ATOM 821 O O . ALA A 1 105 ? 8.959 2.637 -21.249 1.00 88.62 105 ALA A O 1
ATOM 822 N N . LEU A 1 106 ? 9.813 2.160 -19.232 1.00 88.62 106 LEU A N 1
ATOM 823 C CA . LEU A 1 106 ? 8.618 2.574 -18.485 1.00 88.62 106 LEU A CA 1
ATOM 824 C C . LEU A 1 106 ? 8.216 4.028 -18.702 1.00 88.62 106 LEU A C 1
ATOM 826 O O . LEU A 1 106 ? 7.022 4.332 -18.711 1.00 88.62 106 LEU A O 1
ATOM 830 N N . SER A 1 107 ? 9.183 4.927 -18.893 1.00 85.94 107 SER A N 1
ATOM 831 C CA . SER A 1 107 ? 8.882 6.337 -19.151 1.00 85.94 107 SER A CA 1
ATOM 832 C C . SER A 1 107 ? 8.156 6.513 -20.487 1.00 85.94 107 SER A C 1
ATOM 834 O O . SER A 1 107 ? 7.234 7.320 -20.582 1.00 85.94 107 SER A O 1
ATOM 836 N N . ASP A 1 108 ? 8.497 5.717 -21.500 1.00 87.88 108 ASP A N 1
ATOM 837 C CA . ASP A 1 108 ? 7.836 5.750 -22.805 1.00 87.88 108 ASP A CA 1
ATOM 838 C C . ASP A 1 108 ? 6.487 5.020 -22.792 1.00 87.88 108 ASP A C 1
ATOM 840 O O . ASP A 1 108 ? 5.527 5.509 -23.391 1.00 87.88 108 ASP A O 1
ATOM 844 N N . LEU A 1 109 ? 6.374 3.911 -22.051 1.00 88.81 109 LEU A N 1
ATOM 845 C CA . LEU A 1 109 ? 5.092 3.238 -21.806 1.00 88.81 109 LEU A CA 1
ATOM 846 C C . LEU A 1 109 ? 4.095 4.169 -21.109 1.00 88.81 109 LEU A C 1
ATOM 848 O O . LEU A 1 109 ? 2.974 4.342 -21.581 1.00 88.81 109 LEU A O 1
ATOM 852 N N . THR A 1 110 ? 4.533 4.832 -20.039 1.00 88.88 110 THR A N 1
ATOM 853 C CA . THR A 1 110 ? 3.727 5.814 -19.301 1.00 88.88 110 THR A CA 1
ATOM 854 C C . THR A 1 110 ? 3.269 6.937 -20.230 1.00 88.88 110 THR A C 1
ATOM 856 O O . THR A 1 110 ? 2.078 7.214 -20.306 1.00 88.88 110 THR A O 1
ATOM 859 N N . LYS A 1 111 ? 4.174 7.529 -21.027 1.00 88.12 111 LYS A N 1
ATOM 860 C CA . LYS A 1 111 ? 3.815 8.581 -21.998 1.00 88.12 111 LYS A CA 1
ATOM 861 C C . LYS A 1 111 ? 2.769 8.121 -23.019 1.00 88.12 111 LYS A C 1
ATOM 863 O O . LYS A 1 111 ? 1.872 8.900 -23.334 1.00 88.12 111 LYS A O 1
ATOM 868 N N . ASN A 1 112 ? 2.873 6.892 -23.535 1.00 89.06 112 ASN A N 1
ATOM 869 C CA . ASN A 1 112 ? 1.912 6.329 -24.497 1.00 89.06 112 ASN A CA 1
ATOM 870 C C . ASN A 1 112 ? 0.493 6.240 -23.908 1.00 89.06 112 ASN A C 1
ATOM 872 O O . ASN A 1 112 ? -0.489 6.470 -24.612 1.00 89.06 112 ASN A O 1
ATOM 876 N N . ILE A 1 113 ? 0.372 5.951 -22.613 1.00 90.75 113 ILE A N 1
ATOM 877 C CA . ILE A 1 113 ? -0.924 5.940 -21.930 1.00 90.75 113 ILE A CA 1
ATOM 878 C C . ILE A 1 113 ? -1.381 7.365 -21.611 1.00 90.75 113 ILE A C 1
ATOM 880 O O . ILE A 1 113 ? -2.482 7.755 -21.997 1.00 90.75 113 ILE A O 1
ATOM 884 N N . THR A 1 114 ? -0.521 8.179 -20.994 1.00 88.38 114 THR A N 1
ATOM 885 C CA . THR A 1 114 ? -0.859 9.541 -20.557 1.00 88.38 114 THR A CA 1
ATOM 886 C C . THR A 1 114 ? -1.268 10.460 -21.712 1.00 88.38 114 THR A C 1
ATOM 888 O O . THR A 1 114 ? -2.174 11.270 -21.545 1.00 88.38 114 THR A O 1
ATOM 891 N N . ILE A 1 115 ? -0.666 10.342 -22.905 1.00 88.69 115 ILE A N 1
ATOM 892 C CA . ILE A 1 115 ? -1.014 11.200 -24.057 1.00 88.69 115 ILE A CA 1
ATOM 893 C C . ILE A 1 115 ? -2.456 11.001 -24.546 1.00 88.69 115 ILE A C 1
ATOM 895 O O . ILE A 1 115 ? -3.009 11.885 -25.198 1.00 88.69 115 ILE A O 1
ATOM 899 N N . ARG A 1 116 ? -3.078 9.859 -24.224 1.00 87.88 116 ARG A N 1
ATOM 900 C CA . ARG A 1 116 ? -4.477 9.577 -24.576 1.00 87.88 116 ARG A CA 1
ATOM 901 C C . ARG A 1 116 ? -5.443 10.442 -23.774 1.00 87.88 116 ARG A C 1
ATOM 903 O O . ARG A 1 116 ? -6.517 10.758 -24.276 1.00 87.88 116 ARG A O 1
ATOM 910 N N . ASP A 1 117 ? -5.060 10.809 -22.551 1.00 88.88 117 ASP A N 1
ATOM 911 C CA . ASP A 1 117 ? -5.845 11.658 -21.663 1.00 88.88 117 ASP A CA 1
ATOM 912 C C . ASP A 1 117 ? -4.971 12.251 -20.541 1.00 88.88 117 ASP A C 1
ATOM 914 O O . ASP A 1 117 ? -4.720 11.624 -19.510 1.00 88.88 117 ASP A O 1
ATOM 918 N N . LEU A 1 118 ? -4.532 13.500 -20.720 1.00 85.94 118 LEU A N 1
ATOM 919 C CA . LEU A 1 118 ? -3.732 14.208 -19.713 1.00 85.94 118 LEU A CA 1
ATOM 920 C C . LEU A 1 118 ? -4.520 14.486 -18.422 1.00 85.94 118 LEU A C 1
ATOM 922 O O . LEU A 1 118 ? -3.916 14.663 -17.364 1.00 85.94 118 LEU A O 1
ATOM 926 N N . SER A 1 119 ? -5.854 14.535 -18.500 1.00 89.00 119 SER A N 1
ATOM 927 C CA . SER A 1 119 ? -6.719 14.782 -17.342 1.00 89.00 119 SER A CA 1
ATOM 928 C C . SER A 1 119 ? -6.918 13.537 -16.480 1.00 89.00 119 SER A C 1
ATOM 930 O O . SER A 1 119 ? -7.290 13.659 -15.316 1.00 89.00 119 SER A O 1
ATOM 932 N N . ALA A 1 120 ? -6.581 12.355 -17.005 1.00 90.19 120 ALA A N 1
ATOM 933 C CA . ALA A 1 120 ? -6.713 11.092 -16.292 1.00 90.19 120 ALA A CA 1
ATOM 934 C C . ALA A 1 120 ? -5.603 10.832 -15.258 1.00 90.19 120 ALA A C 1
ATOM 936 O O . ALA A 1 120 ? -5.617 9.789 -14.604 1.00 90.19 120 ALA A O 1
ATOM 937 N N . ARG A 1 121 ? -4.633 11.752 -15.123 1.00 89.19 121 ARG A N 1
ATOM 938 C CA . ARG A 1 121 ? -3.581 11.751 -14.081 1.00 89.19 121 ARG A CA 1
ATOM 939 C C . ARG A 1 121 ? -2.878 10.399 -13.935 1.00 89.19 121 ARG A C 1
ATOM 941 O O . ARG A 1 121 ? -2.593 9.950 -12.830 1.00 89.19 121 ARG A O 1
ATOM 948 N N . PHE A 1 122 ? -2.623 9.745 -15.067 1.00 93.00 122 PHE A N 1
ATOM 949 C CA . PHE A 1 122 ? -1.998 8.430 -15.085 1.00 93.00 122 PHE A CA 1
ATOM 950 C C . PHE A 1 122 ? -0.590 8.485 -14.475 1.00 93.00 122 PHE A C 1
ATOM 952 O O . PHE A 1 122 ? 0.235 9.295 -14.910 1.00 93.00 122 PHE A O 1
ATOM 959 N N . THR A 1 123 ? -0.305 7.602 -13.518 1.00 92.44 123 THR A N 1
ATOM 960 C CA . THR A 1 123 ? 1.034 7.404 -12.947 1.00 92.44 123 THR A CA 1
ATOM 961 C C . THR A 1 123 ? 1.331 5.918 -12.764 1.00 92.44 123 THR A C 1
ATOM 963 O O . THR A 1 123 ? 0.428 5.110 -12.561 1.00 92.44 123 THR A O 1
ATOM 966 N N . CYS A 1 124 ? 2.611 5.557 -12.834 1.00 94.25 124 CYS A N 1
ATOM 967 C CA . CYS A 1 124 ? 3.091 4.232 -12.468 1.00 94.25 124 CYS A CA 1
ATOM 968 C C . CYS A 1 124 ? 4.362 4.378 -11.625 1.00 94.25 124 CYS A C 1
ATOM 970 O O . CYS A 1 124 ? 5.347 4.990 -12.059 1.00 94.25 124 CYS A O 1
ATOM 972 N N . THR A 1 125 ? 4.314 3.825 -10.418 1.00 94.56 125 THR A N 1
ATOM 973 C CA . THR A 1 125 ? 5.448 3.721 -9.498 1.00 94.56 125 THR A CA 1
ATOM 974 C C . THR A 1 125 ? 5.896 2.269 -9.463 1.00 94.56 125 THR A C 1
ATOM 976 O O . THR A 1 125 ? 5.062 1.370 -9.358 1.00 94.56 125 THR A O 1
ATOM 979 N N . VAL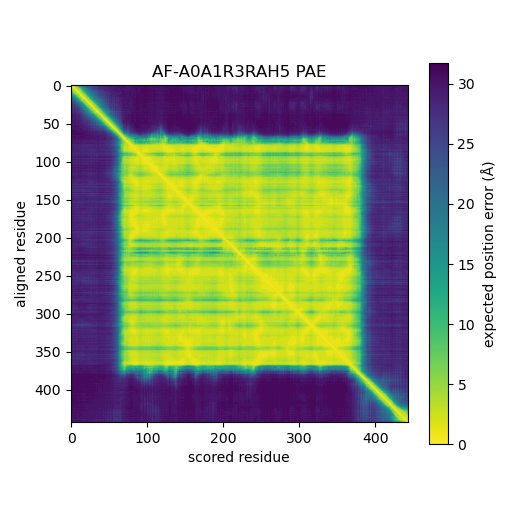 A 1 126 ? 7.204 2.038 -9.558 1.00 96.75 126 VAL A N 1
ATOM 980 C CA . VAL A 1 126 ? 7.780 0.691 -9.546 1.00 96.75 126 VAL A CA 1
ATOM 981 C C . VAL A 1 126 ? 8.663 0.501 -8.336 1.00 96.75 126 VAL A C 1
ATOM 983 O O . VAL A 1 126 ? 9.677 1.185 -8.219 1.00 96.75 126 VAL A O 1
ATOM 986 N N . GLY A 1 127 ? 8.288 -0.456 -7.495 1.00 97.75 127 GLY A N 1
ATOM 987 C CA . GLY A 1 127 ? 9.092 -0.945 -6.386 1.00 97.75 127 GLY A CA 1
ATOM 988 C C . GLY A 1 127 ? 9.895 -2.186 -6.779 1.00 97.75 127 GLY A C 1
ATOM 989 O O . GLY A 1 127 ? 9.413 -3.040 -7.521 1.00 97.75 127 GLY A O 1
ATOM 990 N N . ILE A 1 128 ? 11.120 -2.291 -6.270 1.00 98.38 128 ILE A N 1
ATOM 991 C CA . ILE A 1 128 ? 12.029 -3.424 -6.465 1.00 98.38 128 ILE A CA 1
ATOM 992 C C . ILE A 1 128 ? 12.303 -4.068 -5.103 1.00 98.38 128 ILE A C 1
ATOM 994 O O . ILE A 1 128 ? 12.732 -3.390 -4.169 1.00 98.38 128 ILE A O 1
ATOM 998 N N . GLY A 1 129 ? 12.046 -5.368 -4.984 1.00 98.31 129 GLY A N 1
ATOM 999 C CA . GLY A 1 129 ? 12.231 -6.133 -3.754 1.00 98.31 129 GLY A CA 1
ATOM 1000 C C . GLY A 1 129 ? 13.707 -6.349 -3.409 1.00 98.31 129 GLY A C 1
ATOM 1001 O O . GLY A 1 129 ? 14.578 -6.387 -4.282 1.00 98.31 129 GLY A O 1
ATOM 1002 N N . SER A 1 130 ? 14.003 -6.538 -2.119 1.00 97.12 130 SER A N 1
ATOM 1003 C CA . SER A 1 130 ? 15.387 -6.686 -1.633 1.00 97.12 130 SER A CA 1
ATOM 1004 C C . SER A 1 130 ? 16.128 -7.884 -2.253 1.00 97.12 130 SER A C 1
ATOM 1006 O O . SER A 1 130 ? 17.320 -7.779 -2.563 1.00 97.12 130 SER A O 1
ATOM 1008 N N . ALA A 1 131 ? 15.418 -8.994 -2.498 1.00 95.38 131 ALA A N 1
ATOM 1009 C CA . ALA A 1 131 ? 15.982 -10.223 -3.061 1.00 95.38 131 ALA A CA 1
ATOM 1010 C C . ALA A 1 131 ? 16.452 -10.060 -4.518 1.00 95.38 131 ALA A C 1
ATOM 1012 O O . ALA A 1 131 ? 17.488 -10.605 -4.900 1.00 95.38 131 ALA A O 1
ATOM 1013 N N . ILE A 1 132 ? 15.724 -9.278 -5.324 1.00 96.44 132 ILE A N 1
ATOM 1014 C CA . ILE A 1 132 ? 16.045 -9.059 -6.739 1.00 96.44 132 ILE A CA 1
ATOM 1015 C C . ILE A 1 132 ? 16.920 -7.818 -6.966 1.00 96.44 132 ILE A C 1
ATOM 1017 O O . ILE A 1 132 ? 17.443 -7.639 -8.067 1.00 96.44 132 ILE A O 1
ATOM 1021 N N . TRP A 1 133 ? 17.103 -6.967 -5.947 1.00 96.00 133 TRP A N 1
ATOM 1022 C CA . TRP A 1 133 ? 17.790 -5.680 -6.068 1.00 96.00 133 TRP A CA 1
ATOM 1023 C C . TRP A 1 133 ? 19.166 -5.800 -6.731 1.00 96.00 133 TRP A C 1
ATOM 1025 O O . TRP A 1 133 ? 19.369 -5.265 -7.820 1.00 96.00 133 TRP A O 1
ATOM 1035 N N . ASP A 1 134 ? 20.097 -6.538 -6.121 1.00 93.81 134 ASP A N 1
ATOM 1036 C CA . ASP A 1 134 ? 21.474 -6.658 -6.617 1.00 93.81 134 ASP A CA 1
ATOM 1037 C C . ASP A 1 134 ? 21.547 -7.232 -8.045 1.00 93.81 134 ASP A C 1
ATOM 1039 O O . ASP A 1 134 ? 22.161 -6.599 -8.918 1.00 93.81 134 ASP A O 1
ATOM 1043 N N . PRO A 1 135 ? 20.921 -8.394 -8.351 1.00 93.38 135 PRO A N 1
ATOM 1044 C CA . PRO A 1 135 ? 21.008 -8.971 -9.686 1.00 93.38 135 PRO A CA 1
ATOM 1045 C C . PRO A 1 135 ? 20.290 -8.141 -10.751 1.00 93.38 135 PRO A C 1
ATOM 1047 O O . PRO A 1 135 ? 20.659 -8.269 -11.924 1.00 93.38 135 PRO A O 1
ATOM 1050 N N . LEU A 1 136 ? 19.310 -7.297 -10.397 1.00 92.44 136 LEU A N 1
ATOM 1051 C CA . LEU A 1 136 ? 18.540 -6.470 -11.331 1.00 92.44 136 LEU A CA 1
ATOM 1052 C C . LEU A 1 136 ? 19.143 -5.079 -11.554 1.00 92.44 136 LEU A C 1
ATOM 1054 O O . LEU A 1 136 ? 19.306 -4.666 -12.705 1.00 92.44 136 LEU A O 1
ATOM 1058 N N . THR A 1 137 ? 19.494 -4.367 -10.487 1.00 90.00 137 THR A N 1
ATOM 1059 C CA . THR A 1 137 ? 19.886 -2.951 -10.550 1.00 90.00 137 THR A CA 1
ATOM 1060 C C . THR A 1 137 ? 21.387 -2.776 -10.751 1.00 90.00 137 THR A C 1
ATOM 1062 O O . THR A 1 137 ? 21.804 -1.857 -11.457 1.00 90.00 137 THR A O 1
ATOM 1065 N N . ARG A 1 138 ? 22.202 -3.669 -10.164 1.00 89.56 138 ARG A N 1
ATOM 1066 C CA . ARG A 1 138 ? 23.663 -3.504 -10.030 1.00 89.56 138 ARG A CA 1
ATOM 1067 C C . ARG A 1 138 ? 24.054 -2.161 -9.387 1.00 89.56 138 ARG A C 1
ATOM 1069 O O . ARG A 1 138 ? 25.118 -1.618 -9.688 1.00 89.56 138 ARG A O 1
ATOM 1076 N N . LEU A 1 139 ? 23.176 -1.606 -8.554 1.00 88.12 139 LEU A N 1
ATOM 1077 C CA . LEU A 1 139 ? 23.403 -0.383 -7.787 1.00 88.12 139 LEU A CA 1
ATOM 1078 C C . LEU A 1 139 ? 23.705 -0.723 -6.325 1.00 88.12 139 LEU A C 1
ATOM 1080 O O . LEU A 1 139 ? 23.318 -1.801 -5.869 1.00 88.12 139 LEU A O 1
ATOM 1084 N N . PRO A 1 140 ? 24.346 0.193 -5.574 1.00 91.56 140 PRO A N 1
ATOM 1085 C CA . PRO A 1 140 ? 24.355 0.116 -4.118 1.00 91.56 140 PRO A CA 1
ATOM 1086 C C . PRO A 1 140 ? 22.933 -0.099 -3.583 1.00 91.56 140 PRO A C 1
ATOM 1088 O O . PRO A 1 140 ? 21.974 0.464 -4.110 1.00 91.56 140 PRO A O 1
ATOM 1091 N N . ARG A 1 141 ? 22.792 -0.972 -2.585 1.00 94.06 141 ARG A N 1
ATOM 1092 C CA . ARG A 1 141 ? 21.503 -1.249 -1.945 1.00 94.06 141 ARG A CA 1
ATOM 1093 C C . ARG A 1 141 ? 21.160 -0.107 -0.975 1.00 94.06 141 ARG A C 1
ATOM 1095 O O . ARG A 1 141 ? 22.043 0.243 -0.193 1.00 94.06 141 ARG A O 1
ATOM 1102 N N . PRO A 1 142 ? 19.921 0.425 -0.993 1.00 96.56 142 PRO A N 1
ATOM 1103 C CA . PRO A 1 142 ? 19.449 1.356 0.024 1.00 96.56 142 PRO A CA 1
ATOM 1104 C C . PRO A 1 142 ? 19.601 0.747 1.417 1.00 96.56 142 PRO A C 1
ATOM 1106 O O . PRO A 1 142 ? 19.320 -0.441 1.603 1.00 96.56 142 PRO A O 1
ATOM 1109 N N . ALA A 1 143 ? 20.056 1.542 2.378 1.00 97.25 143 ALA A N 1
ATOM 1110 C CA . ALA A 1 143 ? 20.561 1.074 3.665 1.00 97.25 143 ALA A CA 1
ATOM 1111 C C . ALA A 1 143 ? 19.562 0.197 4.432 1.00 97.25 143 ALA A C 1
ATOM 1113 O O . ALA A 1 143 ? 19.955 -0.788 5.056 1.00 97.25 143 ALA A O 1
ATOM 1114 N N . GLU A 1 144 ? 18.269 0.516 4.352 1.00 97.69 144 GLU A N 1
ATOM 1115 C CA . GLU A 1 144 ? 17.224 -0.215 5.064 1.00 97.69 144 GLU A CA 1
ATOM 1116 C C . GLU A 1 144 ? 16.535 -1.288 4.208 1.00 97.69 144 GLU A C 1
ATOM 1118 O O . GLU A 1 144 ? 15.719 -2.034 4.742 1.00 97.69 144 GLU A O 1
ATOM 1123 N N . LEU A 1 145 ? 16.847 -1.429 2.912 1.00 98.12 145 LEU A N 1
ATOM 1124 C CA . LEU A 1 145 ? 16.105 -2.331 2.023 1.00 98.12 145 LEU A CA 1
ATOM 1125 C C . LEU A 1 145 ? 16.307 -3.807 2.402 1.00 98.12 145 LEU A C 1
ATOM 1127 O O . LEU A 1 145 ? 17.285 -4.454 2.018 1.00 98.12 145 LEU A O 1
ATOM 1131 N N . ARG A 1 146 ? 15.301 -4.381 3.057 1.00 97.81 146 ARG A N 1
ATOM 1132 C CA . ARG A 1 146 ? 15.237 -5.783 3.484 1.00 97.81 146 ARG A CA 1
ATOM 1133 C C . ARG A 1 146 ? 13.897 -6.417 3.091 1.00 97.81 146 ARG A C 1
ATOM 1135 O O . ARG A 1 146 ? 12.957 -5.684 2.783 1.00 97.81 146 ARG A O 1
ATOM 1142 N N . PRO A 1 147 ? 13.807 -7.757 3.022 1.00 97.62 147 PRO A N 1
ATOM 1143 C CA . PRO A 1 147 ? 12.526 -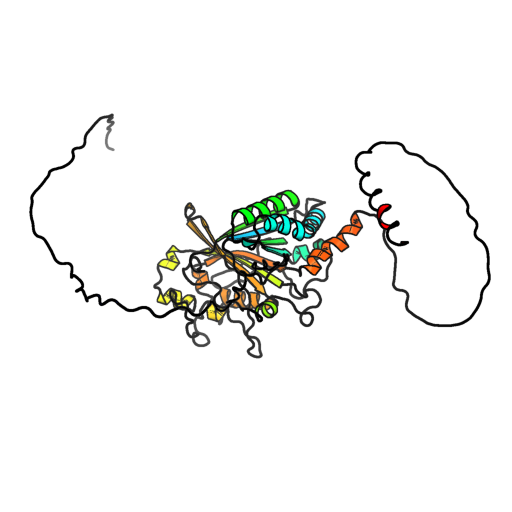8.438 2.855 1.00 97.62 147 PRO A CA 1
ATOM 1144 C C . PRO A 1 147 ? 11.533 -8.037 3.951 1.00 97.62 147 PRO A C 1
ATOM 1146 O O . PRO A 1 147 ? 11.946 -7.701 5.059 1.00 97.62 147 PRO A O 1
ATOM 1149 N N . PHE A 1 148 ? 10.238 -8.106 3.641 1.00 98.06 148 PHE A N 1
ATOM 1150 C CA . PHE A 1 148 ? 9.187 -7.936 4.642 1.00 98.06 148 PHE A CA 1
ATOM 1151 C C . PHE A 1 148 ? 9.371 -8.979 5.761 1.00 98.06 148 PHE A C 1
ATOM 1153 O O . PHE A 1 148 ? 9.565 -10.154 5.436 1.00 98.06 148 PHE A O 1
ATOM 1160 N N . PRO A 1 149 ? 9.364 -8.586 7.046 1.00 95.00 149 PRO A N 1
ATOM 1161 C CA . PRO A 1 149 ? 9.495 -9.533 8.145 1.00 95.00 149 PRO A CA 1
ATOM 1162 C C . PRO A 1 149 ? 8.156 -10.213 8.454 1.00 95.00 149 PRO A C 1
ATOM 1164 O O . PRO A 1 149 ? 7.107 -9.574 8.416 1.00 95.00 149 PRO A O 1
ATOM 1167 N N . ASP A 1 150 ? 8.193 -11.486 8.846 1.00 97.00 150 ASP A N 1
ATOM 1168 C CA . ASP A 1 150 ? 7.045 -12.094 9.523 1.00 97.00 150 ASP A CA 1
ATOM 1169 C C . ASP A 1 150 ? 6.895 -11.459 10.913 1.00 97.00 150 ASP A C 1
ATOM 1171 O O . ASP A 1 150 ? 7.858 -11.396 11.685 1.00 97.00 150 ASP A O 1
ATOM 1175 N N . ILE A 1 151 ? 5.689 -10.997 11.248 1.00 97.81 151 ILE A N 1
ATOM 1176 C CA . ILE A 1 151 ? 5.383 -10.387 12.547 1.00 97.81 151 ILE A CA 1
ATOM 1177 C C . ILE A 1 151 ? 4.326 -11.236 13.238 1.00 97.81 151 ILE A C 1
ATOM 1179 O O . ILE A 1 151 ? 3.163 -11.262 12.832 1.00 97.81 151 ILE A O 1
ATOM 1183 N N . HIS A 1 152 ? 4.734 -11.922 14.303 1.00 97.69 152 HIS A N 1
ATOM 1184 C CA . HIS A 1 152 ? 3.873 -12.807 15.079 1.00 97.69 152 HIS A CA 1
ATOM 1185 C C . HIS A 1 152 ? 3.352 -12.099 16.331 1.00 97.69 152 HIS A C 1
ATOM 1187 O O . HIS A 1 152 ? 4.062 -11.960 17.328 1.00 97.69 152 HIS A O 1
ATOM 1193 N N . GLY A 1 153 ? 2.095 -11.665 16.275 1.00 97.50 153 GLY A N 1
ATOM 1194 C CA . GLY A 1 153 ? 1.334 -11.238 17.440 1.00 97.50 153 GLY A CA 1
ATOM 1195 C C . GLY A 1 153 ? 0.782 -12.416 18.239 1.00 97.50 153 GLY A C 1
ATOM 1196 O O . GLY A 1 153 ? 0.851 -13.573 17.825 1.00 97.50 153 GLY A O 1
ATOM 1197 N N . ALA A 1 154 ? 0.172 -12.118 19.387 1.00 97.06 154 ALA A N 1
ATOM 1198 C CA . ALA A 1 154 ? -0.488 -13.138 20.205 1.00 97.06 154 ALA A CA 1
ATOM 1199 C C . ALA A 1 154 ? -1.733 -13.744 19.522 1.00 97.06 154 ALA A C 1
ATOM 1201 O O . ALA A 1 154 ? -2.093 -14.884 19.810 1.00 97.06 154 ALA A O 1
ATOM 1202 N N . VAL A 1 155 ? -2.389 -12.978 18.640 1.00 97.62 155 VAL A N 1
ATOM 1203 C CA . VAL A 1 155 ? -3.629 -13.369 17.941 1.00 97.62 155 VAL A CA 1
ATOM 1204 C C . VAL A 1 155 ? -3.446 -13.358 16.425 1.00 97.62 155 VAL A C 1
ATOM 1206 O O . VAL A 1 155 ? -3.814 -14.319 15.754 1.00 97.62 155 VAL A O 1
ATOM 1209 N N . HIS A 1 156 ? -2.855 -12.288 15.890 1.00 98.31 156 HIS A N 1
ATOM 1210 C CA . HIS A 1 156 ? -2.725 -12.056 14.451 1.00 98.31 156 HIS A CA 1
ATOM 1211 C C . HIS A 1 156 ? -1.278 -12.185 13.994 1.00 98.31 156 HIS A C 1
ATOM 1213 O O . HIS A 1 156 ? -0.348 -11.942 14.760 1.00 98.31 156 HIS A O 1
ATOM 1219 N N . THR A 1 157 ? -1.074 -12.550 12.732 1.00 97.94 157 THR A N 1
ATOM 1220 C CA . THR A 1 157 ? 0.260 -12.636 12.126 1.00 97.94 157 THR A CA 1
ATOM 1221 C C . THR A 1 157 ? 0.274 -11.892 10.797 1.00 97.94 157 THR A C 1
ATOM 1223 O O . THR A 1 157 ? -0.611 -12.102 9.969 1.00 97.94 157 THR A O 1
ATOM 1226 N N . ALA A 1 158 ? 1.286 -11.053 10.585 1.00 97.50 158 ALA A N 1
ATOM 1227 C CA . ALA A 1 158 ? 1.630 -10.542 9.264 1.00 97.50 158 ALA A CA 1
ATOM 1228 C C . ALA A 1 158 ? 2.663 -11.485 8.643 1.00 97.50 158 ALA A C 1
ATOM 1230 O O . ALA A 1 158 ? 3.699 -11.733 9.255 1.00 97.50 158 ALA A O 1
ATOM 1231 N N . LEU A 1 159 ? 2.378 -12.014 7.454 1.00 95.06 159 LEU A N 1
ATOM 1232 C CA . LEU A 1 159 ? 3.277 -12.926 6.747 1.00 95.06 159 LEU A CA 1
ATOM 1233 C C . LEU A 1 159 ? 3.919 -12.235 5.547 1.00 95.06 159 LEU A C 1
ATOM 1235 O O . LEU A 1 159 ? 3.252 -11.514 4.802 1.00 95.06 159 LEU A O 1
ATOM 1239 N N . ALA A 1 160 ? 5.194 -12.526 5.327 1.00 97.50 160 ALA A N 1
ATOM 1240 C CA . ALA A 1 160 ? 5.903 -12.208 4.107 1.00 97.50 160 ALA A CA 1
ATOM 1241 C C . ALA A 1 160 ? 5.427 -13.117 2.968 1.00 97.50 160 ALA A C 1
ATOM 1243 O O . ALA A 1 160 ? 5.382 -14.344 3.080 1.00 97.50 160 ALA A O 1
ATOM 1244 N N . THR A 1 161 ? 5.109 -12.510 1.830 1.00 98.38 161 THR A N 1
ATOM 1245 C CA . THR A 1 161 ? 4.737 -13.220 0.601 1.00 98.38 161 THR A CA 1
ATOM 1246 C C . THR A 1 161 ? 5.727 -12.918 -0.522 1.00 98.38 161 THR A C 1
ATOM 1248 O O . THR A 1 161 ? 6.366 -11.864 -0.499 1.00 98.38 161 THR A O 1
ATOM 1251 N N . PRO A 1 162 ? 5.880 -13.806 -1.524 1.00 97.81 162 PRO A N 1
ATOM 1252 C CA . PRO A 1 162 ? 6.773 -13.554 -2.652 1.00 97.81 162 PRO A CA 1
ATOM 1253 C C . PRO A 1 162 ? 6.452 -12.243 -3.381 1.00 97.81 162 PRO A C 1
ATOM 1255 O O . PRO A 1 162 ? 5.288 -11.920 -3.602 1.00 97.81 162 PRO A O 1
ATOM 1258 N N . GLY A 1 163 ? 7.490 -11.522 -3.807 1.00 98.12 163 GLY A N 1
ATOM 1259 C CA . GLY A 1 163 ? 7.352 -10.291 -4.582 1.00 98.12 163 GLY A CA 1
ATOM 1260 C C . GLY A 1 163 ? 8.708 -9.673 -4.909 1.00 98.12 163 GLY A C 1
ATOM 1261 O O . GLY A 1 163 ? 9.391 -9.151 -4.032 1.00 98.12 163 GLY A O 1
ATOM 1262 N N . ASP A 1 164 ? 9.090 -9.714 -6.183 1.00 98.56 164 ASP A N 1
ATOM 1263 C CA . ASP A 1 164 ? 10.332 -9.115 -6.683 1.00 98.56 164 ASP A CA 1
ATOM 1264 C C . ASP A 1 164 ? 10.096 -7.712 -7.245 1.00 98.56 164 ASP A C 1
ATOM 1266 O O . ASP A 1 164 ? 10.949 -6.833 -7.120 1.00 98.56 164 ASP A O 1
ATOM 1270 N N . LEU A 1 165 ? 8.941 -7.491 -7.872 1.00 98.62 165 LEU A N 1
ATOM 1271 C CA . LEU A 1 165 ? 8.560 -6.219 -8.475 1.00 98.62 165 LEU A CA 1
ATOM 1272 C C . LEU A 1 165 ? 7.149 -5.848 -8.035 1.00 98.62 165 LEU A C 1
ATOM 1274 O O . LEU A 1 165 ? 6.254 -6.687 -8.067 1.00 98.62 165 LEU A O 1
ATOM 1278 N N . LEU A 1 166 ? 6.956 -4.578 -7.706 1.00 98.75 166 LEU A N 1
ATOM 1279 C CA . LEU A 1 166 ? 5.652 -3.961 -7.500 1.00 98.75 166 LEU A CA 1
ATOM 1280 C C . LEU A 1 166 ? 5.433 -2.926 -8.598 1.00 98.75 166 LEU A C 1
ATOM 1282 O O . LEU A 1 166 ? 6.276 -2.052 -8.779 1.00 98.75 166 LEU A O 1
ATOM 1286 N N . PHE A 1 167 ? 4.287 -2.966 -9.266 1.00 98.38 167 PHE A N 1
ATOM 1287 C CA . PHE A 1 167 ? 3.790 -1.874 -10.093 1.00 98.38 167 PHE A CA 1
ATOM 1288 C C . PHE A 1 167 ? 2.529 -1.317 -9.442 1.00 98.38 167 PHE A C 1
ATOM 1290 O O . PHE A 1 167 ? 1.492 -1.973 -9.406 1.00 98.38 167 PHE A O 1
ATOM 1297 N N . HIS A 1 168 ? 2.631 -0.094 -8.932 1.00 98.12 168 HIS A N 1
ATOM 1298 C CA . HIS A 1 168 ? 1.494 0.671 -8.446 1.00 98.12 168 HIS A CA 1
ATOM 1299 C C . HIS A 1 168 ? 1.034 1.608 -9.566 1.00 98.12 168 HIS A C 1
ATOM 1301 O O . HIS A 1 168 ? 1.680 2.620 -9.857 1.00 98.12 168 HIS A O 1
ATOM 1307 N N . ILE A 1 169 ? -0.036 1.214 -10.253 1.00 97.44 169 ILE A N 1
ATOM 1308 C CA . ILE A 1 169 ? -0.564 1.867 -11.454 1.00 97.44 169 ILE A CA 1
ATOM 1309 C C . ILE A 1 169 ? -1.812 2.647 -11.052 1.00 97.44 169 ILE A C 1
ATOM 1311 O O . ILE A 1 169 ? -2.734 2.060 -10.506 1.00 97.44 169 ILE A O 1
ATOM 1315 N N . ARG A 1 170 ? -1.871 3.951 -11.319 1.00 96.12 170 ARG A N 1
ATOM 1316 C CA . ARG A 1 170 ? -2.952 4.833 -10.850 1.00 96.12 170 ARG A CA 1
ATOM 1317 C C . ARG A 1 170 ? -3.500 5.709 -11.957 1.00 96.12 170 ARG A C 1
ATOM 1319 O O . ARG A 1 170 ? -2.734 6.197 -12.790 1.00 96.12 170 ARG A O 1
ATOM 1326 N N . SER A 1 171 ? -4.808 5.955 -11.946 1.00 95.81 171 SER A N 1
ATOM 1327 C CA . SER A 1 171 ? -5.470 6.871 -12.876 1.00 95.81 171 SER A CA 1
ATOM 1328 C C . SER A 1 171 ? -6.882 7.247 -12.410 1.00 95.81 171 SER A C 1
ATOM 1330 O O . SER A 1 171 ? -7.547 6.512 -11.690 1.00 95.81 171 SER A O 1
ATOM 1332 N N . GLU A 1 172 ? -7.404 8.373 -12.897 1.00 95.56 172 GLU A N 1
ATOM 1333 C CA . GLU A 1 172 ? -8.840 8.696 -12.825 1.00 95.56 172 GLU A CA 1
ATOM 1334 C C . GLU A 1 172 ? -9.699 7.782 -13.722 1.00 95.56 172 GLU A C 1
ATOM 1336 O O . GLU A 1 172 ? -10.923 7.876 -13.723 1.00 95.56 172 GLU A O 1
ATOM 1341 N N . ARG A 1 173 ? -9.070 6.899 -14.508 1.00 94.81 173 ARG A N 1
ATOM 1342 C CA . ARG A 1 173 ? -9.718 6.021 -15.480 1.00 94.81 173 ARG A CA 1
ATOM 1343 C C . ARG A 1 173 ? -9.214 4.585 -15.378 1.00 94.81 173 ARG A C 1
ATOM 1345 O O . ARG A 1 173 ? -8.057 4.301 -15.685 1.00 94.81 173 ARG A O 1
ATOM 1352 N N . ARG A 1 174 ? -10.112 3.661 -15.026 1.00 95.94 174 ARG A N 1
ATOM 1353 C CA . ARG A 1 174 ? -9.796 2.229 -14.886 1.00 95.94 174 ARG A CA 1
ATOM 1354 C C . ARG A 1 174 ? -9.246 1.604 -16.171 1.00 95.94 174 ARG A C 1
ATOM 1356 O O . ARG A 1 174 ? -8.354 0.765 -16.110 1.00 95.94 174 ARG A O 1
ATOM 1363 N N . ASP A 1 175 ? -9.755 2.006 -17.334 1.00 96.25 175 ASP A N 1
ATOM 1364 C CA . ASP A 1 175 ? -9.320 1.461 -18.625 1.00 96.25 175 ASP A CA 1
ATOM 1365 C C . ASP A 1 175 ? -7.853 1.787 -18.944 1.00 96.25 175 ASP A C 1
ATOM 1367 O O . ASP A 1 175 ? -7.183 0.995 -19.605 1.00 96.25 175 ASP A O 1
ATOM 1371 N N . LEU A 1 176 ? -7.326 2.906 -18.435 1.00 96.62 176 LEU A N 1
ATOM 1372 C CA . LEU A 1 176 ? -5.915 3.258 -18.599 1.00 96.62 176 LEU A CA 1
ATOM 1373 C C . LEU A 1 176 ? -4.997 2.425 -17.701 1.00 96.62 176 LEU A C 1
ATOM 1375 O O . LEU A 1 176 ? -3.921 2.037 -18.157 1.00 96.62 176 LEU A O 1
ATOM 1379 N N . CYS A 1 177 ? -5.419 2.122 -16.467 1.00 97.44 177 CYS A N 1
ATOM 1380 C CA . CYS A 1 177 ? -4.688 1.197 -15.596 1.00 97.44 177 CYS A CA 1
ATOM 1381 C C . CYS A 1 177 ? -4.585 -0.184 -16.253 1.00 97.44 177 CYS A C 1
ATOM 1383 O O . CYS A 1 177 ? -3.482 -0.693 -16.444 1.00 97.44 177 CYS A O 1
ATOM 1385 N N . PHE A 1 178 ? -5.726 -0.712 -16.705 1.00 97.56 178 PHE A N 1
ATOM 1386 C CA . PHE A 1 178 ? -5.818 -2.008 -17.374 1.00 97.56 178 PHE A CA 1
ATOM 1387 C C . PHE A 1 178 ? -4.974 -2.078 -18.657 1.00 97.56 178 PHE A C 1
ATOM 1389 O O . PHE A 1 178 ? -4.235 -3.033 -18.879 1.00 97.56 178 PHE A O 1
ATOM 1396 N N . GLU A 1 179 ? -5.047 -1.066 -19.527 1.00 96.94 179 GLU A N 1
ATOM 1397 C CA . GLU A 1 179 ? -4.286 -1.088 -20.782 1.00 96.94 179 GLU A CA 1
ATOM 1398 C C . GLU A 1 179 ? -2.772 -0.973 -20.554 1.00 96.94 179 GLU A C 1
ATOM 1400 O O . GLU A 1 179 ? -1.996 -1.569 -21.305 1.00 96.94 179 GLU A O 1
ATOM 1405 N N . PHE A 1 180 ? -2.336 -0.231 -19.530 1.00 97.31 180 PHE A N 1
ATOM 1406 C CA . PHE A 1 180 ? -0.923 -0.198 -19.158 1.00 97.31 180 PHE A CA 1
ATOM 1407 C C . PHE A 1 180 ? -0.450 -1.558 -18.645 1.00 97.31 180 PHE A C 1
ATOM 1409 O O . PHE A 1 180 ? 0.566 -2.062 -19.119 1.00 97.31 180 PHE A O 1
ATOM 1416 N N . GLU A 1 181 ? -1.194 -2.151 -17.711 1.00 98.12 181 GLU A N 1
ATOM 1417 C CA . GLU A 1 181 ? -0.931 -3.484 -17.170 1.00 98.12 181 GLU A CA 1
ATOM 1418 C C . GLU A 1 181 ? -0.823 -4.531 -18.283 1.00 98.12 181 GLU A C 1
ATOM 1420 O O . GLU A 1 181 ? 0.171 -5.252 -18.362 1.00 98.12 181 GLU A O 1
ATOM 1425 N N . ARG A 1 182 ? -1.775 -4.543 -19.221 1.00 97.62 182 ARG A N 1
ATOM 1426 C CA . ARG A 1 182 ? -1.757 -5.442 -20.379 1.00 97.62 182 ARG A CA 1
ATOM 1427 C C . ARG A 1 182 ? -0.491 -5.267 -21.228 1.00 97.62 182 ARG A C 1
ATOM 1429 O O . ARG A 1 182 ? 0.179 -6.247 -21.540 1.00 97.62 182 ARG A O 1
ATOM 1436 N N . GLN A 1 183 ? -0.126 -4.029 -21.588 1.00 96.94 183 GLN A N 1
ATOM 1437 C CA . GLN A 1 183 ? 1.099 -3.755 -22.362 1.00 96.94 183 GLN A CA 1
ATOM 1438 C C . GLN A 1 183 ? 2.382 -4.107 -21.597 1.00 96.94 183 GLN A C 1
ATOM 1440 O O . GLN A 1 183 ? 3.387 -4.470 -22.214 1.00 96.94 183 GLN A O 1
ATOM 1445 N N . LEU A 1 184 ? 2.371 -3.950 -20.274 1.00 97.38 184 LEU A N 1
ATOM 1446 C CA . LEU A 1 184 ? 3.483 -4.300 -19.402 1.00 97.38 184 LEU A CA 1
ATOM 1447 C C . LEU A 1 184 ? 3.682 -5.820 -19.376 1.00 97.38 184 LEU A C 1
ATOM 1449 O O . LEU A 1 184 ? 4.791 -6.288 -19.637 1.00 97.38 184 LEU A O 1
ATOM 1453 N N . LEU A 1 185 ? 2.615 -6.582 -19.128 1.00 98.06 185 LEU A N 1
ATOM 1454 C CA . LEU A 1 185 ? 2.652 -8.044 -19.090 1.00 98.06 185 LEU A CA 1
ATOM 1455 C C . LEU A 1 185 ? 2.994 -8.650 -20.458 1.00 98.06 185 LEU A C 1
ATOM 1457 O O . LEU A 1 185 ? 3.804 -9.571 -20.509 1.00 98.06 185 LEU A O 1
ATOM 1461 N N . ASP A 1 186 ? 2.505 -8.080 -21.567 1.00 97.31 186 ASP A N 1
ATOM 1462 C CA . ASP A 1 186 ? 2.898 -8.492 -22.927 1.00 97.31 186 ASP A CA 1
ATOM 1463 C C . ASP A 1 186 ? 4.418 -8.405 -23.152 1.00 97.31 186 ASP A C 1
ATOM 1465 O O . ASP A 1 186 ? 5.005 -9.230 -23.852 1.00 97.31 186 ASP A O 1
ATOM 1469 N N . ARG A 1 187 ? 5.072 -7.383 -22.584 1.00 96.12 187 ARG A N 1
ATOM 1470 C CA . ARG A 1 187 ? 6.524 -7.179 -22.721 1.00 96.12 187 ARG A CA 1
ATOM 1471 C C . ARG A 1 187 ? 7.335 -8.066 -21.795 1.00 96.12 187 ARG A C 1
ATOM 1473 O O . ARG A 1 187 ? 8.429 -8.481 -22.172 1.00 96.12 187 ARG A O 1
ATOM 1480 N N . LEU A 1 188 ? 6.834 -8.300 -20.586 1.00 97.06 188 LEU A N 1
ATOM 1481 C CA . LEU A 1 188 ? 7.501 -9.154 -19.611 1.00 97.06 188 LEU A CA 1
ATOM 1482 C C . LEU A 1 188 ? 7.372 -10.632 -19.996 1.00 97.06 188 LEU A C 1
ATOM 1484 O O . LEU A 1 188 ? 8.339 -11.374 -19.844 1.00 97.06 188 LEU A O 1
ATOM 1488 N N . GLY A 1 189 ? 6.231 -11.045 -20.553 1.00 96.75 189 GLY A N 1
ATOM 1489 C CA . GLY A 1 189 ? 6.003 -12.406 -21.027 1.00 96.75 189 GLY A CA 1
ATOM 1490 C C . GLY A 1 189 ? 6.314 -13.454 -19.956 1.00 96.75 189 GLY A C 1
ATOM 1491 O O . GLY A 1 189 ? 5.925 -13.321 -18.800 1.00 96.75 189 GLY A O 1
ATOM 1492 N N . ASP A 1 190 ? 7.066 -14.484 -20.336 1.00 96.88 190 ASP A N 1
ATOM 1493 C CA . ASP A 1 190 ? 7.496 -15.588 -19.469 1.00 96.88 190 ASP A CA 1
ATOM 1494 C C . ASP A 1 190 ? 8.690 -15.249 -18.554 1.00 96.88 190 ASP A C 1
ATOM 1496 O O . ASP A 1 190 ? 9.171 -16.112 -17.811 1.00 96.88 190 ASP A O 1
ATOM 1500 N N . ALA A 1 191 ? 9.178 -14.002 -18.567 1.00 98.06 191 ALA A N 1
ATOM 1501 C CA . ALA A 1 191 ? 10.225 -13.544 -17.655 1.00 98.06 191 ALA A CA 1
ATOM 1502 C C . ALA A 1 191 ? 9.733 -13.389 -16.210 1.00 98.06 191 ALA A C 1
ATOM 1504 O O . ALA A 1 191 ? 10.555 -13.307 -15.296 1.00 98.06 191 ALA A O 1
ATOM 1505 N N . VAL A 1 192 ? 8.418 -13.309 -16.002 1.00 98.44 192 VAL A N 1
ATOM 1506 C CA . VAL A 1 192 ? 7.802 -13.046 -14.699 1.00 98.44 192 VAL A CA 1
ATOM 1507 C C . VAL A 1 192 ? 6.606 -13.958 -14.451 1.00 98.44 192 VAL A C 1
ATOM 1509 O O . VAL A 1 192 ? 6.033 -14.523 -15.380 1.00 98.44 192 VAL A O 1
ATOM 1512 N N . THR A 1 193 ? 6.210 -14.064 -13.189 1.00 98.50 193 THR A N 1
ATOM 1513 C CA . THR A 1 193 ? 4.937 -14.646 -12.766 1.00 98.50 193 THR A CA 1
ATOM 1514 C C . THR A 1 193 ? 4.174 -13.606 -11.955 1.00 98.50 193 THR A C 1
ATOM 1516 O O . THR A 1 193 ? 4.747 -12.976 -11.067 1.00 98.50 193 THR A O 1
ATOM 1519 N N . VAL A 1 194 ? 2.886 -13.418 -12.254 1.00 98.62 194 VAL A N 1
ATOM 1520 C CA . VAL A 1 194 ? 1.991 -12.593 -11.430 1.00 98.62 194 VAL A CA 1
ATOM 1521 C C . VAL A 1 194 ? 1.673 -13.360 -10.152 1.00 98.62 194 VAL A C 1
ATOM 1523 O O . VAL A 1 194 ? 1.168 -14.480 -10.222 1.00 98.62 194 VAL A O 1
ATOM 1526 N N . VAL A 1 195 ? 1.992 -12.777 -8.997 1.00 98.44 195 VAL A N 1
ATOM 1527 C CA . VAL A 1 195 ? 1.743 -13.389 -7.679 1.00 98.44 195 VAL A CA 1
ATOM 1528 C C . VAL A 1 195 ? 0.658 -12.666 -6.885 1.00 98.44 195 VAL A C 1
ATOM 1530 O O . VAL A 1 195 ? 0.032 -13.283 -6.028 1.00 98.44 195 VAL A O 1
ATOM 1533 N N . ASP A 1 196 ? 0.385 -11.401 -7.206 1.00 98.50 196 ASP A N 1
ATOM 1534 C CA . ASP A 1 196 ? -0.802 -10.678 -6.751 1.00 98.50 196 ASP A CA 1
ATOM 1535 C C . ASP A 1 196 ? -1.207 -9.638 -7.803 1.00 98.50 196 ASP A C 1
ATOM 1537 O O . ASP A 1 196 ? -0.364 -8.942 -8.371 1.00 98.50 196 ASP A O 1
ATOM 1541 N N . GLU A 1 197 ? -2.506 -9.554 -8.055 1.00 98.19 197 GLU A N 1
ATOM 1542 C CA . GLU A 1 197 ? -3.149 -8.572 -8.924 1.00 98.19 197 GLU A CA 1
ATOM 1543 C C . GLU A 1 197 ? -4.391 -8.091 -8.179 1.00 98.19 197 GLU A C 1
ATOM 1545 O O . GLU A 1 197 ? -5.286 -8.879 -7.848 1.00 98.19 197 GLU A O 1
ATOM 1550 N N . THR A 1 198 ? -4.425 -6.804 -7.845 1.00 98.44 198 THR A N 1
ATOM 1551 C CA . THR A 1 198 ? -5.556 -6.210 -7.136 1.00 98.44 198 THR A CA 1
ATOM 1552 C C . THR A 1 198 ? -5.953 -4.893 -7.772 1.00 98.44 198 THR A C 1
ATOM 1554 O O . THR A 1 198 ? -5.169 -3.949 -7.834 1.00 98.44 198 THR A O 1
ATOM 1557 N N . GLU A 1 199 ? -7.207 -4.813 -8.202 1.00 98.06 199 GLU A N 1
ATOM 1558 C CA . GLU A 1 199 ? -7.808 -3.591 -8.719 1.00 98.06 199 GLU A CA 1
ATOM 1559 C C . GLU A 1 199 ? -8.523 -2.845 -7.588 1.00 98.06 199 GLU A C 1
ATOM 1561 O O . GLU A 1 199 ? -9.530 -3.304 -7.042 1.00 98.06 199 GLU A O 1
ATOM 1566 N N . GLY A 1 200 ? -7.990 -1.682 -7.241 1.00 97.00 200 GLY A N 1
ATOM 1567 C CA . GLY A 1 200 ? -8.555 -0.777 -6.262 1.00 97.00 200 GLY A CA 1
ATOM 1568 C C . GLY A 1 200 ? -9.453 0.288 -6.889 1.00 97.00 200 GLY A C 1
ATOM 1569 O O . GLY A 1 200 ? -9.252 0.727 -8.027 1.00 97.00 200 GLY A O 1
ATOM 1570 N N . PHE A 1 201 ? -10.415 0.771 -6.111 1.00 95.75 201 PHE A N 1
ATOM 1571 C CA . PHE A 1 201 ? -11.256 1.909 -6.463 1.00 95.75 201 PHE A CA 1
ATOM 1572 C C . PHE A 1 201 ? -11.448 2.836 -5.266 1.00 95.75 201 PHE A C 1
ATOM 1574 O O . PHE A 1 201 ? -11.525 2.401 -4.121 1.00 95.75 201 PHE A O 1
ATOM 1581 N N . ARG A 1 202 ? -11.602 4.132 -5.529 1.00 92.00 202 ARG A N 1
ATOM 1582 C CA . ARG A 1 202 ? -11.999 5.096 -4.505 1.00 92.00 202 ARG A CA 1
ATOM 1583 C C . ARG A 1 202 ? -13.463 4.878 -4.136 1.00 92.00 202 ARG A C 1
ATOM 1585 O O . ARG A 1 202 ? -14.331 4.871 -5.010 1.00 92.00 202 ARG A O 1
ATOM 1592 N N . TYR A 1 203 ? -13.749 4.761 -2.846 1.00 87.56 203 TYR A N 1
ATOM 1593 C CA . TYR A 1 203 ? -15.104 4.559 -2.349 1.00 87.56 203 TYR A CA 1
ATOM 1594 C C . TYR A 1 203 ? -15.653 5.846 -1.725 1.00 87.56 203 TYR A C 1
ATOM 1596 O O . TYR A 1 203 ? -15.052 6.421 -0.819 1.00 87.56 203 TYR A O 1
ATOM 1604 N N . PHE A 1 204 ? -16.786 6.317 -2.256 1.00 87.06 204 PHE A N 1
ATOM 1605 C CA . PHE A 1 204 ? -17.455 7.557 -1.843 1.00 87.06 204 PHE A CA 1
ATOM 1606 C C . PHE A 1 204 ? -16.487 8.752 -1.664 1.00 87.06 204 PHE A C 1
ATOM 1608 O O . PHE A 1 204 ? -15.708 9.079 -2.561 1.00 87.06 204 PHE A O 1
ATOM 1615 N N . ASP A 1 205 ? -16.557 9.419 -0.516 1.00 81.31 205 ASP A N 1
ATOM 1616 C CA . ASP A 1 205 ? -15.821 10.602 -0.073 1.00 81.31 205 ASP A CA 1
ATOM 1617 C C . ASP A 1 205 ? -14.445 10.258 0.534 1.00 81.31 205 ASP A C 1
ATOM 1619 O O . ASP A 1 205 ? -14.066 10.831 1.547 1.00 81.31 205 ASP A O 1
ATOM 1623 N N . MET A 1 206 ? -13.679 9.360 -0.109 1.00 84.06 206 MET A N 1
ATOM 1624 C CA . MET A 1 206 ? -12.391 8.816 0.386 1.00 84.06 206 MET A CA 1
ATOM 1625 C C . MET A 1 206 ? -12.531 7.871 1.579 1.00 84.06 206 MET A C 1
ATOM 1627 O O . MET A 1 206 ? -11.705 7.884 2.486 1.00 84.06 206 MET A O 1
ATOM 1631 N N . ARG A 1 207 ? -13.578 7.048 1.592 1.00 89.50 207 ARG A N 1
ATOM 1632 C CA . ARG A 1 207 ? -13.765 6.063 2.654 1.00 89.50 207 ARG A CA 1
ATOM 1633 C C . ARG A 1 207 ? -13.126 4.729 2.313 1.00 89.50 207 ARG A C 1
ATOM 1635 O O . ARG A 1 207 ? -13.036 4.355 1.146 1.00 89.50 207 ARG A O 1
ATOM 1642 N N . ASP A 1 208 ? -12.745 3.990 3.341 1.00 91.62 208 ASP A N 1
ATOM 1643 C CA . ASP A 1 208 ? -12.527 2.555 3.239 1.00 91.62 208 ASP A CA 1
ATOM 1644 C C . ASP A 1 208 ? -13.867 1.784 3.268 1.00 91.62 208 ASP A C 1
ATOM 1646 O O . ASP A 1 208 ? -14.956 2.357 3.404 1.00 91.62 208 ASP A O 1
ATOM 1650 N N . LEU A 1 209 ? -13.812 0.455 3.142 1.00 94.44 209 LEU A N 1
ATOM 1651 C CA . LEU A 1 209 ? -15.016 -0.386 3.220 1.00 94.44 209 LEU A CA 1
ATOM 1652 C C . LEU A 1 209 ? -15.540 -0.584 4.654 1.00 94.44 209 LEU A C 1
ATOM 1654 O O . LEU A 1 209 ? -16.668 -1.056 4.823 1.00 94.44 209 LEU A O 1
ATOM 1658 N N . LEU A 1 210 ? -14.770 -0.195 5.675 1.00 95.56 210 LEU A N 1
ATOM 1659 C CA . LEU A 1 210 ? -15.212 -0.135 7.073 1.00 95.56 210 LEU A CA 1
ATOM 1660 C C . LEU A 1 210 ? -16.072 1.121 7.334 1.00 95.56 210 LEU A C 1
ATOM 1662 O O . LEU A 1 210 ? -16.853 1.174 8.297 1.00 95.56 210 LEU A O 1
ATOM 1666 N N . GLY A 1 211 ? -16.016 2.087 6.415 1.00 93.44 211 GLY A N 1
ATOM 1667 C CA . GLY A 1 211 ? -16.828 3.293 6.363 1.00 93.44 211 GLY A CA 1
ATOM 1668 C C . GLY A 1 211 ? -16.170 4.508 7.011 1.00 93.44 211 GLY A C 1
ATOM 1669 O O . GLY A 1 211 ? -16.886 5.469 7.294 1.00 93.44 211 GLY A O 1
ATOM 1670 N N . PHE A 1 212 ? -14.860 4.477 7.253 1.00 95.69 212 PHE A N 1
ATOM 1671 C CA . PHE A 1 212 ? -14.081 5.597 7.785 1.00 95.69 212 PHE A CA 1
ATOM 1672 C C . PHE A 1 212 ? -13.323 6.291 6.661 1.00 95.69 212 PHE A C 1
ATOM 1674 O O . PHE A 1 212 ? -12.979 5.660 5.666 1.00 95.69 212 PHE A O 1
ATOM 1681 N N . VAL A 1 213 ? -13.095 7.597 6.794 1.00 90.94 213 VAL A N 1
ATOM 1682 C CA . VAL A 1 213 ? -12.270 8.338 5.831 1.00 90.94 213 VAL A CA 1
ATOM 1683 C C . VAL A 1 213 ? -10.821 7.879 5.977 1.00 90.94 213 VAL A C 1
ATOM 1685 O O . VAL A 1 213 ? -10.261 7.940 7.072 1.00 90.94 213 VAL A O 1
ATOM 1688 N N . ASP A 1 214 ? -10.215 7.449 4.875 1.00 85.25 214 ASP A N 1
ATOM 1689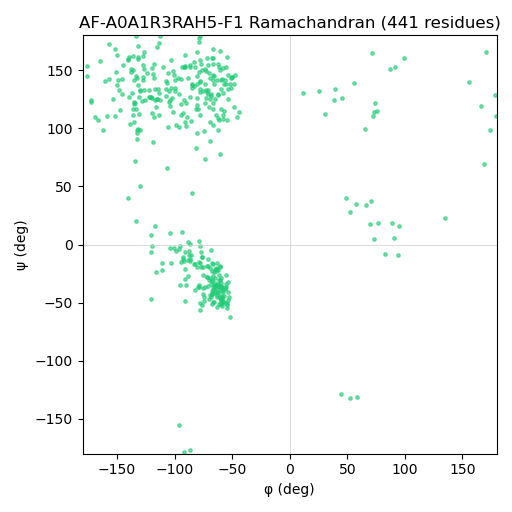 C CA . ASP A 1 214 ? -8.843 6.952 4.836 1.00 85.25 214 ASP A CA 1
ATOM 1690 C C . ASP A 1 214 ? -7.910 7.974 4.159 1.00 85.25 214 ASP A C 1
ATOM 1692 O O . ASP A 1 214 ? -8.263 8.617 3.170 1.00 85.25 214 ASP A O 1
ATOM 1696 N N . GLY A 1 215 ? -6.713 8.152 4.721 1.00 82.31 215 GLY A N 1
ATOM 1697 C CA . GLY A 1 215 ? -5.713 9.129 4.271 1.00 82.31 215 GLY A CA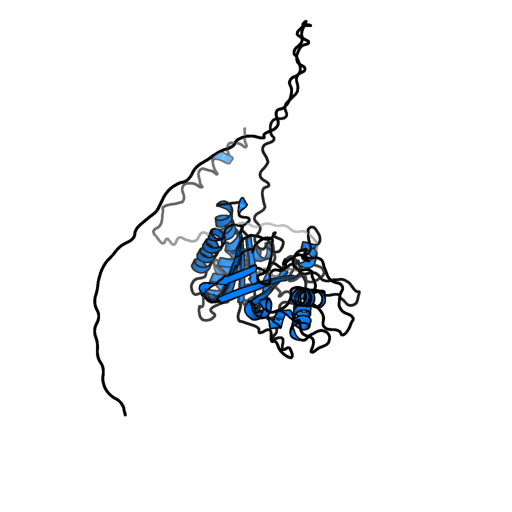 1
ATOM 1698 C C . GLY A 1 215 ? -5.788 10.512 4.931 1.00 82.31 215 GLY A C 1
ATOM 1699 O O . GLY A 1 215 ? -5.023 11.395 4.555 1.00 82.31 215 GLY A O 1
ATOM 1700 N N . THR A 1 216 ? -6.649 10.712 5.937 1.00 81.81 216 THR A N 1
ATOM 1701 C CA . THR A 1 216 ? -6.820 12.001 6.648 1.00 81.81 216 THR A CA 1
ATOM 1702 C C . THR A 1 216 ? -5.516 12.575 7.208 1.00 81.81 216 THR A C 1
ATOM 1704 O O . THR A 1 216 ? -5.290 13.776 7.119 1.00 81.81 216 THR A O 1
ATOM 1707 N N . ALA A 1 217 ? -4.669 11.713 7.775 1.00 82.50 217 ALA A N 1
ATOM 1708 C CA . ALA A 1 217 ? -3.409 12.086 8.419 1.00 82.50 217 ALA A CA 1
ATOM 1709 C C . ALA A 1 217 ? -2.194 12.016 7.473 1.00 82.50 217 ALA A C 1
ATOM 1711 O O . ALA A 1 217 ? -1.059 12.083 7.929 1.00 82.50 217 ALA A O 1
ATOM 1712 N N . ASN A 1 218 ? -2.400 11.849 6.160 1.00 88.38 218 ASN A N 1
ATOM 1713 C CA . ASN A 1 218 ? -1.279 11.932 5.226 1.00 88.38 218 ASN A CA 1
ATOM 1714 C C . ASN A 1 218 ? -0.667 13.344 5.265 1.00 88.38 218 ASN A C 1
ATOM 1716 O O . ASN A 1 218 ? -1.415 14.329 5.294 1.00 88.38 218 ASN A O 1
ATOM 1720 N N . PRO A 1 219 ? 0.670 13.474 5.183 1.00 85.06 219 PRO A N 1
ATOM 1721 C CA . PRO A 1 219 ? 1.295 14.777 5.031 1.00 85.06 219 PRO A CA 1
ATOM 1722 C C . PRO A 1 219 ? 0.812 15.438 3.733 1.00 85.06 219 PRO A C 1
ATOM 1724 O O . PRO A 1 219 ? 0.486 14.770 2.748 1.00 85.06 219 PRO A O 1
ATOM 1727 N N . ILE A 1 220 ? 0.767 16.771 3.725 1.00 82.25 220 ILE A N 1
ATOM 1728 C CA . ILE A 1 220 ? 0.325 17.561 2.571 1.00 82.25 220 ILE A CA 1
ATOM 1729 C C . ILE A 1 220 ? 1.366 18.604 2.177 1.00 82.25 220 ILE A C 1
ATOM 1731 O O . ILE A 1 220 ? 2.110 19.134 3.003 1.00 82.25 220 ILE A O 1
ATOM 1735 N N . GLY A 1 221 ? 1.388 18.938 0.887 1.00 83.25 221 GLY A N 1
ATOM 1736 C CA . GLY A 1 221 ? 2.217 20.020 0.368 1.00 83.25 221 GLY A CA 1
ATOM 1737 C C . GLY A 1 221 ? 3.713 19.804 0.655 1.00 83.25 221 GLY A C 1
ATOM 1738 O O . GLY A 1 221 ? 4.222 18.720 0.369 1.00 83.25 221 GLY A O 1
ATOM 1739 N N . PRO A 1 222 ? 4.434 20.807 1.193 1.00 79.94 222 PRO A N 1
ATOM 1740 C CA . PRO A 1 222 ? 5.881 20.730 1.414 1.00 79.94 222 PRO A CA 1
ATOM 1741 C C . PRO A 1 222 ? 6.357 19.620 2.362 1.00 79.94 222 PRO A C 1
ATOM 1743 O O . PRO A 1 222 ? 7.533 19.284 2.307 1.00 79.94 222 PRO A O 1
ATOM 1746 N N . ALA A 1 223 ? 5.476 19.051 3.193 1.00 76.56 223 ALA A N 1
ATOM 1747 C CA . ALA A 1 223 ? 5.824 17.967 4.116 1.00 76.56 223 ALA A CA 1
ATOM 1748 C C . ALA A 1 223 ? 5.877 16.584 3.437 1.00 76.56 223 ALA A C 1
ATOM 1750 O O . ALA A 1 223 ? 6.493 15.659 3.956 1.00 76.56 223 ALA A O 1
ATOM 1751 N N . VAL A 1 224 ? 5.249 16.422 2.262 1.00 81.50 224 VAL A N 1
ATOM 1752 C CA . VAL A 1 224 ? 5.202 15.129 1.555 1.00 81.50 224 VAL A CA 1
ATOM 1753 C C . VAL A 1 224 ? 6.598 14.627 1.179 1.00 81.50 224 VAL A C 1
ATOM 1755 O O . VAL A 1 224 ? 6.901 13.483 1.512 1.00 81.50 224 VAL A O 1
ATOM 1758 N N . PRO A 1 225 ? 7.468 15.424 0.520 1.00 83.56 225 PRO A N 1
ATOM 1759 C CA . PRO A 1 225 ? 8.783 14.944 0.106 1.00 83.56 225 PRO A CA 1
ATOM 1760 C C . PRO A 1 225 ? 9.649 14.459 1.269 1.00 83.56 225 PRO A C 1
ATOM 1762 O O . PRO A 1 225 ? 10.328 13.454 1.116 1.00 83.56 225 PRO A O 1
ATOM 1765 N N . GLU A 1 226 ? 9.608 15.134 2.417 1.00 85.12 226 GLU A N 1
ATOM 1766 C CA . GLU A 1 226 ? 10.383 14.760 3.605 1.00 85.12 226 GLU A CA 1
ATOM 1767 C C . GLU A 1 226 ? 9.947 13.406 4.177 1.00 85.12 226 GLU A C 1
ATOM 1769 O O . GLU A 1 226 ? 10.789 12.570 4.499 1.00 85.12 226 GLU A O 1
ATOM 1774 N N . ALA A 1 227 ? 8.637 13.151 4.219 1.00 86.88 227 ALA A N 1
ATOM 1775 C CA . ALA A 1 227 ? 8.097 11.894 4.726 1.00 86.88 227 ALA A CA 1
ATOM 1776 C C . ALA A 1 227 ? 8.398 10.691 3.815 1.00 86.88 227 ALA A C 1
ATOM 1778 O O . ALA A 1 227 ? 8.470 9.560 4.295 1.00 86.88 227 ALA A O 1
ATOM 1779 N N . VAL A 1 228 ? 8.551 10.899 2.498 1.00 91.75 228 VAL A N 1
ATOM 1780 C CA . VAL A 1 228 ? 8.607 9.790 1.522 1.00 91.75 228 VAL A CA 1
ATOM 1781 C C . VAL A 1 228 ? 9.925 9.639 0.778 1.00 91.75 228 VAL A C 1
ATOM 1783 O O . VAL A 1 228 ? 10.190 8.540 0.294 1.00 91.75 228 VAL A O 1
ATOM 1786 N N . LEU A 1 229 ? 10.735 10.691 0.643 1.00 93.31 229 LEU A N 1
ATOM 1787 C CA . LEU A 1 229 ? 11.964 10.654 -0.148 1.00 93.31 229 LEU A CA 1
ATOM 1788 C C . LEU A 1 229 ? 13.195 10.529 0.744 1.00 93.31 229 LEU A C 1
ATOM 1790 O O . LEU A 1 229 ? 13.445 11.360 1.613 1.00 93.31 229 LEU A O 1
ATOM 1794 N N . VAL A 1 230 ? 14.020 9.526 0.457 1.00 93.69 230 VAL A N 1
ATOM 1795 C CA . VAL A 1 230 ? 15.338 9.377 1.081 1.00 93.69 230 VAL A CA 1
ATOM 1796 C C . VAL A 1 230 ? 16.216 10.577 0.715 1.00 93.69 230 VAL A C 1
ATOM 1798 O O . VAL A 1 230 ? 16.358 10.923 -0.463 1.00 93.69 230 VAL A O 1
ATOM 1801 N N . THR A 1 231 ? 16.825 11.208 1.717 1.00 91.81 231 THR A N 1
ATOM 1802 C CA . THR A 1 231 ? 17.733 12.345 1.525 1.00 91.81 231 THR A CA 1
ATOM 1803 C C . THR A 1 231 ? 19.185 11.892 1.362 1.00 91.81 231 THR A C 1
ATOM 1805 O O . THR A 1 231 ? 19.553 10.769 1.707 1.00 91.81 231 THR A O 1
ATOM 1808 N N . GLN A 1 232 ? 20.033 12.786 0.847 1.00 90.88 232 GLN A N 1
ATOM 1809 C CA . GLN A 1 232 ? 21.471 12.536 0.697 1.00 90.88 232 GLN A CA 1
ATOM 1810 C C . GLN A 1 232 ? 22.155 12.301 2.049 1.00 90.88 232 GLN A C 1
ATOM 1812 O O . GLN A 1 232 ? 23.089 11.506 2.133 1.00 90.88 232 GLN A O 1
ATOM 1817 N N . GLU A 1 233 ? 21.701 13.003 3.085 1.00 89.94 233 GLU A N 1
ATOM 1818 C CA . GLU A 1 233 ? 22.219 12.914 4.447 1.00 89.94 233 GLU A CA 1
ATOM 1819 C C . GLU A 1 233 ? 21.843 11.584 5.106 1.00 89.94 233 GLU A C 1
ATOM 1821 O O . GLU A 1 233 ? 22.647 11.036 5.857 1.00 89.94 233 GLU A O 1
ATOM 1826 N N . ALA A 1 234 ? 20.645 11.066 4.813 1.00 89.88 234 ALA A N 1
ATOM 1827 C CA . ALA A 1 234 ? 20.158 9.809 5.367 1.00 89.88 234 ALA A CA 1
ATOM 1828 C C . ALA A 1 234 ? 20.818 8.595 4.699 1.00 89.88 234 ALA A C 1
ATOM 1830 O O . ALA A 1 234 ? 21.349 7.725 5.386 1.00 89.88 234 ALA A O 1
ATOM 1831 N N . ASP A 1 235 ? 20.799 8.532 3.363 1.00 92.50 235 ASP A N 1
ATOM 1832 C CA . ASP A 1 235 ? 21.392 7.421 2.621 1.00 92.50 235 ASP A CA 1
ATOM 1833 C C . ASP A 1 235 ? 21.710 7.789 1.166 1.00 92.50 235 ASP A C 1
ATOM 1835 O O . ASP A 1 235 ? 20.839 7.900 0.302 1.00 92.50 235 ASP A O 1
ATOM 1839 N N . THR A 1 236 ? 23.006 7.874 0.867 1.00 91.25 236 THR A N 1
ATOM 1840 C CA . THR A 1 236 ? 23.509 8.168 -0.481 1.00 91.25 236 THR A CA 1
ATOM 1841 C C . THR A 1 236 ? 23.136 7.122 -1.542 1.00 91.25 236 THR A C 1
ATOM 1843 O O . THR A 1 236 ? 23.163 7.443 -2.730 1.00 91.25 236 THR A O 1
ATOM 1846 N N . ALA A 1 237 ? 22.808 5.885 -1.148 1.00 89.94 237 ALA A N 1
ATOM 1847 C CA . ALA A 1 237 ? 22.450 4.801 -2.062 1.00 89.94 237 ALA A CA 1
ATOM 1848 C C . ALA A 1 237 ? 20.983 4.840 -2.519 1.00 89.94 237 ALA A C 1
ATOM 1850 O O . ALA A 1 237 ? 20.651 4.179 -3.503 1.00 89.94 237 ALA A O 1
ATOM 1851 N N . GLY A 1 238 ? 20.120 5.583 -1.817 1.00 90.44 238 GLY A N 1
ATOM 1852 C CA . GLY A 1 238 ? 18.678 5.628 -2.071 1.00 90.44 238 GLY A CA 1
ATOM 1853 C C . GLY A 1 238 ? 18.123 7.012 -2.413 1.00 90.44 238 GLY A C 1
ATOM 1854 O O . GLY A 1 238 ? 16.908 7.180 -2.453 1.00 90.44 238 GLY A O 1
ATOM 1855 N N . VAL A 1 239 ? 18.967 8.021 -2.625 1.00 92.56 239 VAL A N 1
ATOM 1856 C CA . VAL A 1 239 ? 18.545 9.432 -2.695 1.00 92.56 239 VAL A CA 1
ATOM 1857 C C . VAL A 1 239 ? 17.425 9.678 -3.707 1.00 92.56 239 VAL A C 1
ATOM 1859 O O . VAL A 1 239 ? 17.542 9.394 -4.898 1.00 92.56 239 VAL A O 1
ATOM 1862 N N . GLY A 1 240 ? 16.336 10.285 -3.234 1.00 89.88 240 GLY A N 1
ATOM 1863 C CA . GLY A 1 240 ? 15.159 10.603 -4.039 1.00 89.88 240 GLY A CA 1
ATOM 1864 C C . GLY A 1 240 ? 14.292 9.395 -4.410 1.00 89.88 240 GLY A C 1
ATOM 1865 O O . GLY A 1 240 ? 13.351 9.564 -5.191 1.00 89.88 240 GLY A O 1
ATOM 1866 N N . GLY A 1 241 ? 14.615 8.206 -3.897 1.00 94.00 241 GLY A N 1
ATOM 1867 C CA . GLY A 1 241 ? 13.742 7.039 -3.869 1.00 94.00 241 GLY A CA 1
ATOM 1868 C C . GLY A 1 241 ? 12.919 6.964 -2.581 1.00 94.00 241 GLY A C 1
ATOM 1869 O O . GLY A 1 241 ? 12.997 7.847 -1.728 1.00 94.00 241 GLY A O 1
ATOM 1870 N N . SER A 1 242 ? 12.115 5.911 -2.454 1.00 96.94 242 SER A N 1
ATOM 1871 C CA . SER A 1 242 ? 11.193 5.693 -1.335 1.00 96.94 242 SER A CA 1
ATOM 1872 C C . SER A 1 242 ? 11.080 4.208 -1.006 1.00 96.94 242 SER A C 1
ATOM 1874 O O . SER A 1 242 ? 11.055 3.372 -1.913 1.00 96.94 242 SER A O 1
ATOM 1876 N N . TYR A 1 243 ? 10.972 3.862 0.272 1.00 98.25 243 TYR A N 1
ATOM 1877 C CA . TYR A 1 243 ? 10.564 2.524 0.685 1.00 98.25 243 TYR A CA 1
ATOM 1878 C C . TYR A 1 243 ? 9.050 2.388 0.543 1.00 98.25 243 TYR A C 1
ATOM 1880 O O . TYR A 1 243 ? 8.300 3.313 0.852 1.00 98.25 243 TYR A O 1
ATOM 1888 N N . VAL A 1 244 ? 8.605 1.227 0.069 1.00 98.50 244 VAL A N 1
ATOM 1889 C CA . VAL A 1 244 ? 7.195 0.923 -0.175 1.00 98.50 244 VAL A CA 1
ATOM 1890 C C . VAL A 1 244 ? 6.849 -0.382 0.515 1.00 98.50 244 VAL A C 1
ATOM 1892 O O . VAL A 1 244 ? 7.461 -1.411 0.229 1.00 98.50 244 VAL A O 1
ATOM 1895 N N . VAL A 1 245 ? 5.853 -0.351 1.391 1.00 98.69 245 VAL A N 1
ATOM 1896 C CA . VAL A 1 245 ? 5.314 -1.548 2.042 1.00 98.69 245 VAL A CA 1
ATOM 1897 C C . VAL A 1 245 ? 3.880 -1.747 1.587 1.00 98.69 245 VAL A C 1
ATOM 1899 O O . VAL A 1 245 ? 3.109 -0.790 1.557 1.00 98.69 245 VAL A O 1
ATOM 1902 N N . VAL A 1 246 ? 3.527 -2.980 1.228 1.00 98.69 246 VAL A N 1
ATOM 1903 C CA . VAL A 1 246 ? 2.174 -3.350 0.795 1.00 98.69 246 VAL A CA 1
ATOM 1904 C C . VAL A 1 246 ? 1.637 -4.528 1.589 1.00 98.69 246 VAL A C 1
ATOM 1906 O O . VAL A 1 246 ? 2.381 -5.453 1.920 1.00 98.69 246 VAL A O 1
ATOM 1909 N N . GLN A 1 247 ? 0.332 -4.503 1.855 1.00 98.62 247 GLN A N 1
ATOM 1910 C CA . GLN A 1 247 ? -0.407 -5.617 2.444 1.00 98.62 247 GLN A CA 1
ATOM 1911 C C . GLN A 1 247 ? -1.848 -5.627 1.930 1.00 98.62 247 GLN A C 1
ATOM 1913 O O . GLN A 1 247 ? -2.542 -4.612 1.950 1.00 98.62 247 GLN A O 1
ATOM 1918 N N . LYS A 1 248 ? -2.334 -6.792 1.508 1.00 98.56 248 LYS A N 1
ATOM 1919 C CA . LYS A 1 248 ? -3.722 -6.979 1.075 1.00 98.56 248 LYS A CA 1
ATOM 1920 C C . LYS A 1 248 ? -4.573 -7.480 2.235 1.00 98.56 248 LYS A C 1
ATOM 1922 O O . LYS A 1 248 ? -4.414 -8.629 2.648 1.00 98.56 248 LYS A O 1
ATOM 1927 N N . TYR A 1 249 ? -5.491 -6.655 2.729 1.00 98.62 249 TYR A N 1
ATOM 1928 C CA . TYR A 1 249 ? -6.395 -7.012 3.823 1.00 98.62 249 TYR A CA 1
ATOM 1929 C C . TYR A 1 249 ? -7.776 -7.409 3.305 1.00 98.62 249 TYR A C 1
ATOM 1931 O O . TYR A 1 249 ? -8.364 -6.683 2.504 1.00 98.62 249 TYR A O 1
ATOM 1939 N N . LEU A 1 250 ? -8.303 -8.536 3.786 1.00 98.44 250 LEU A N 1
ATOM 1940 C CA . LEU A 1 250 ? -9.699 -8.941 3.605 1.00 98.44 250 LEU A CA 1
ATOM 1941 C C . LEU A 1 250 ? -10.489 -8.690 4.887 1.00 98.44 250 LEU A C 1
ATOM 1943 O O . LEU A 1 250 ? -10.038 -9.049 5.974 1.00 98.44 250 LEU A O 1
ATOM 1947 N N . HIS A 1 251 ? -11.680 -8.118 4.740 1.00 98.44 251 HIS A N 1
ATOM 1948 C CA . HIS A 1 251 ? -12.497 -7.641 5.846 1.00 98.44 251 HIS A CA 1
ATOM 1949 C C . HIS A 1 251 ? -13.676 -8.563 6.149 1.00 98.44 251 HIS A C 1
ATOM 1951 O O . HIS A 1 251 ? -14.477 -8.869 5.260 1.00 98.44 251 HIS A O 1
ATOM 1957 N N . ASP A 1 252 ? -13.871 -8.905 7.424 1.00 98.06 252 ASP A N 1
ATOM 1958 C CA . ASP A 1 252 ? -15.134 -9.459 7.919 1.00 98.06 252 ASP A CA 1
ATOM 1959 C C . ASP A 1 252 ? -16.129 -8.319 8.180 1.00 98.06 252 ASP A C 1
ATOM 1961 O O . ASP A 1 252 ? -16.313 -7.823 9.297 1.00 98.06 252 ASP A O 1
ATOM 1965 N N . LEU A 1 253 ? -16.804 -7.889 7.109 1.00 97.06 253 LEU A N 1
ATOM 1966 C CA . LEU A 1 253 ? -17.806 -6.829 7.203 1.00 97.06 253 LEU A CA 1
ATOM 1967 C C . LEU A 1 253 ? -19.029 -7.225 8.040 1.00 97.06 253 LEU A C 1
ATOM 1969 O O . LEU A 1 253 ? -19.754 -6.332 8.478 1.00 97.06 253 LEU A O 1
ATOM 1973 N N . ALA A 1 254 ? -19.306 -8.518 8.236 1.00 97.00 254 ALA A N 1
ATOM 1974 C CA . ALA A 1 254 ? -20.429 -8.953 9.060 1.00 97.00 254 ALA A CA 1
ATOM 1975 C C . ALA A 1 254 ? -20.103 -8.750 10.543 1.00 97.00 254 ALA A C 1
ATOM 1977 O O . ALA A 1 254 ? -20.885 -8.114 11.254 1.00 97.00 254 ALA A O 1
ATOM 1978 N N . ALA A 1 255 ? -18.924 -9.202 10.980 1.00 98.12 255 ALA A N 1
ATOM 1979 C CA . ALA A 1 255 ? -18.426 -8.949 12.326 1.00 98.12 255 ALA A CA 1
ATOM 1980 C C . ALA A 1 255 ? -18.269 -7.444 12.585 1.00 98.12 255 ALA A C 1
ATOM 1982 O O . ALA A 1 255 ? -18.763 -6.947 13.598 1.00 98.12 255 ALA A O 1
ATOM 1983 N N . TRP A 1 256 ? -17.702 -6.688 11.638 1.00 98.38 256 TRP A N 1
ATOM 1984 C CA . TRP A 1 256 ? -17.544 -5.238 11.777 1.00 98.38 256 TRP A CA 1
ATOM 1985 C C . TRP A 1 256 ? -18.879 -4.512 11.980 1.00 98.38 256 TRP A C 1
ATOM 1987 O O . TRP A 1 256 ? -19.021 -3.692 12.886 1.00 98.38 256 TRP A O 1
ATOM 1997 N N . LYS A 1 257 ? -19.898 -4.846 11.176 1.00 97.31 257 LYS A N 1
ATOM 1998 C CA . LYS A 1 257 ? -21.239 -4.237 11.257 1.00 97.31 257 LYS A CA 1
ATOM 1999 C C . LYS A 1 257 ? -22.036 -4.653 12.495 1.00 97.31 257 LYS A C 1
ATOM 2001 O O . LYS A 1 257 ? -23.072 -4.047 12.753 1.00 97.31 257 LYS A O 1
ATOM 2006 N N . SER A 1 258 ? -21.593 -5.674 13.229 1.00 98.19 258 SER A N 1
ATOM 2007 C CA . SER A 1 258 ? -22.220 -6.069 14.496 1.00 98.19 258 SER A CA 1
ATOM 2008 C C . SER A 1 258 ? -21.847 -5.142 15.659 1.00 98.19 258 SER A C 1
ATOM 2010 O O . SER A 1 258 ? -22.571 -5.095 16.652 1.00 98.19 258 SER A O 1
ATOM 2012 N N . LEU A 1 259 ? -20.749 -4.390 15.523 1.00 98.56 259 LEU A N 1
ATOM 2013 C CA . LEU A 1 259 ? -20.333 -3.377 16.487 1.00 98.56 259 LEU A CA 1
ATOM 2014 C C . LEU A 1 259 ? -21.232 -2.138 16.424 1.00 98.56 259 LEU A C 1
ATOM 2016 O O . LEU A 1 259 ? -21.715 -1.760 15.352 1.00 98.56 259 LEU A O 1
ATOM 2020 N N . SER A 1 260 ? -21.392 -1.460 17.562 1.00 98.44 260 SER A N 1
ATOM 2021 C CA . SER A 1 260 ? -21.939 -0.101 17.575 1.00 98.44 260 SER A CA 1
ATOM 2022 C C . SER A 1 260 ? -20.969 0.879 16.907 1.00 98.44 260 SER A C 1
ATOM 2024 O O . SER A 1 260 ? -19.771 0.606 16.781 1.00 98.44 260 SER A O 1
ATOM 2026 N N . THR A 1 261 ? -21.472 2.042 16.491 1.00 98.12 261 THR A N 1
ATOM 2027 C CA . THR A 1 261 ? -20.631 3.093 15.903 1.00 98.12 261 THR A CA 1
ATOM 2028 C C . THR A 1 261 ? -19.521 3.504 16.867 1.00 98.12 261 THR A C 1
ATOM 2030 O O . THR A 1 261 ? -18.369 3.549 16.467 1.00 98.12 261 THR A O 1
ATOM 2033 N N . GLU A 1 262 ? -19.832 3.688 18.147 1.00 97.94 262 GLU A N 1
ATOM 2034 C CA . GLU A 1 262 ? -18.882 4.119 19.180 1.00 97.94 262 GLU A CA 1
ATOM 2035 C C . GLU A 1 262 ? -17.764 3.086 19.387 1.00 97.94 262 GLU A C 1
ATOM 2037 O O . GLU A 1 262 ? -16.611 3.441 19.618 1.00 97.94 262 GLU A O 1
ATOM 2042 N N . GLN A 1 263 ? -18.080 1.792 19.265 1.00 98.38 263 GLN A N 1
ATOM 2043 C CA . GLN A 1 263 ? -17.071 0.732 19.312 1.00 98.38 263 GLN A CA 1
ATOM 2044 C C . GLN A 1 263 ? -16.148 0.781 18.093 1.00 98.38 263 GLN A C 1
ATOM 2046 O O . GLN A 1 263 ? -14.938 0.631 18.241 1.00 98.38 263 GLN A O 1
ATOM 2051 N N . GLN A 1 264 ? -16.697 1.006 16.896 1.00 98.62 264 GLN A N 1
ATOM 2052 C CA . GLN A 1 264 ? -15.892 1.177 15.684 1.00 98.62 264 GLN A CA 1
ATOM 2053 C C . GLN A 1 264 ? -15.003 2.423 15.786 1.00 98.62 264 GLN A C 1
ATOM 2055 O O . GLN A 1 264 ? -13.821 2.361 15.470 1.00 98.62 264 GLN A O 1
ATOM 2060 N N . GLU A 1 265 ? -15.550 3.536 16.272 1.00 98.31 265 GLU A N 1
ATOM 2061 C CA . GLU A 1 265 ? -14.825 4.792 16.475 1.00 98.31 265 GLU A CA 1
ATOM 2062 C C . GLU A 1 265 ? -13.692 4.640 17.493 1.00 98.31 265 GLU A C 1
ATOM 2064 O O . GLU A 1 265 ? -12.593 5.118 17.236 1.00 98.31 265 GLU A O 1
ATOM 2069 N N . ALA A 1 266 ? -13.905 3.910 18.594 1.00 98.00 266 ALA A N 1
ATOM 2070 C CA . ALA A 1 266 ? -12.856 3.610 19.571 1.00 98.00 266 ALA A CA 1
ATOM 2071 C C . ALA A 1 266 ? -11.743 2.712 19.000 1.00 98.00 266 ALA A C 1
ATOM 2073 O O . ALA A 1 266 ? -10.578 2.871 19.357 1.00 98.00 266 ALA A O 1
ATOM 2074 N N . ILE A 1 267 ? -12.085 1.778 18.103 1.00 98.31 267 ILE A N 1
ATOM 2075 C CA . ILE A 1 267 ? -11.099 0.934 17.410 1.00 98.31 267 ILE A CA 1
ATOM 2076 C C . ILE A 1 267 ? -10.254 1.773 16.449 1.00 98.31 267 ILE A C 1
ATOM 2078 O O . ILE A 1 267 ? -9.036 1.632 16.432 1.00 98.31 267 ILE A O 1
ATOM 2082 N N . ILE A 1 268 ? -10.881 2.653 15.667 1.00 98.25 268 ILE A N 1
ATOM 2083 C CA . ILE A 1 268 ? -10.179 3.465 14.665 1.00 98.25 268 ILE A CA 1
ATOM 2084 C C . ILE A 1 268 ? -9.447 4.660 15.297 1.00 98.25 268 ILE A C 1
ATOM 2086 O O . ILE A 1 268 ? -8.365 5.025 14.842 1.00 98.25 268 ILE A O 1
ATOM 2090 N N . GLY A 1 269 ? -10.010 5.260 16.347 1.00 97.69 269 GLY A N 1
ATOM 2091 C CA . GLY A 1 269 ? -9.511 6.480 16.991 1.00 97.69 269 GLY A CA 1
ATOM 2092 C C . GLY A 1 269 ? -10.058 7.776 16.382 1.00 97.69 269 GLY A C 1
ATOM 2093 O O . GLY A 1 269 ? -9.458 8.837 16.552 1.00 97.69 269 GLY A O 1
ATOM 2094 N N . ARG A 1 270 ? -11.166 7.710 15.630 1.00 97.62 270 ARG A N 1
ATOM 2095 C CA . ARG A 1 270 ? -11.819 8.869 14.991 1.00 97.62 270 ARG A CA 1
ATOM 2096 C C . ARG A 1 270 ? -13.332 8.697 14.978 1.00 97.62 270 ARG A C 1
ATOM 2098 O O . ARG A 1 270 ? -13.805 7.567 14.944 1.00 97.62 270 ARG A O 1
ATOM 2105 N N . THR A 1 271 ? -14.091 9.788 14.930 1.00 97.06 271 THR A N 1
ATOM 2106 C CA . THR A 1 271 ? -15.538 9.731 14.687 1.00 97.06 271 THR A CA 1
ATOM 2107 C C . THR A 1 271 ? -15.829 9.310 13.249 1.00 97.06 271 THR A C 1
ATOM 2109 O O . THR A 1 271 ? -15.117 9.676 12.313 1.00 97.06 271 THR A O 1
ATOM 2112 N N . LYS A 1 272 ? -16.884 8.526 13.035 1.00 94.25 272 LYS A N 1
ATOM 2113 C CA . LYS A 1 272 ? -17.131 7.866 11.750 1.00 94.25 272 LYS A CA 1
ATOM 2114 C C . LYS A 1 272 ? -17.638 8.826 10.683 1.00 94.25 272 LYS A C 1
ATOM 2116 O O . LYS A 1 272 ? -17.197 8.772 9.535 1.00 94.25 272 LYS A O 1
ATOM 2121 N N . VAL A 1 273 ? -18.595 9.680 11.040 1.00 92.19 273 VAL A N 1
ATOM 2122 C CA . VAL A 1 273 ? -19.235 10.605 10.090 1.00 92.19 273 VAL A CA 1
ATOM 2123 C C . VAL A 1 273 ? -18.328 11.798 9.822 1.00 92.19 273 VAL A C 1
ATOM 2125 O O . VAL A 1 273 ? -17.954 12.019 8.670 1.00 92.19 273 VAL A O 1
ATOM 2128 N N . ASP A 1 274 ? -17.945 12.501 10.890 1.00 92.44 274 ASP A N 1
ATOM 2129 C CA . ASP A 1 274 ? -17.223 13.775 10.817 1.00 92.44 274 ASP A CA 1
ATOM 2130 C C . ASP A 1 274 ? -15.703 13.609 10.739 1.00 92.44 274 ASP A C 1
ATOM 2132 O O . ASP A 1 274 ? -14.998 14.586 10.482 1.00 92.44 274 ASP A O 1
ATOM 2136 N N . ASN A 1 275 ? -15.188 12.386 10.928 1.00 94.44 275 ASN A N 1
ATOM 2137 C CA . ASN A 1 275 ? -13.762 12.082 10.836 1.00 94.44 275 ASN A CA 1
ATOM 2138 C C . ASN A 1 275 ? -12.915 12.930 11.806 1.00 94.44 275 ASN A C 1
ATOM 2140 O O . ASN A 1 275 ? -11.789 13.322 11.494 1.00 94.44 275 ASN A O 1
ATOM 2144 N N . ILE A 1 276 ? -13.464 13.232 12.983 1.00 94.50 276 ILE A N 1
ATOM 2145 C CA . ILE A 1 276 ? -12.800 14.005 14.037 1.00 94.50 276 ILE A CA 1
ATOM 2146 C C . ILE A 1 276 ? -11.949 13.052 14.864 1.00 94.50 276 ILE A C 1
ATOM 2148 O O . ILE A 1 276 ? -12.395 11.965 15.214 1.00 94.50 276 ILE A O 1
ATOM 2152 N N . GLU A 1 277 ? -10.719 13.449 15.158 1.00 95.06 277 GLU A N 1
ATOM 2153 C CA . GLU A 1 277 ? -9.813 12.657 15.981 1.00 95.06 277 GLU A CA 1
ATOM 2154 C C . GLU A 1 277 ? -10.320 12.525 17.416 1.00 95.06 277 GLU A C 1
ATOM 2156 O O . GLU A 1 277 ? -10.818 13.496 17.984 1.00 95.06 277 GLU A O 1
ATOM 2161 N N . LEU A 1 278 ? -10.203 11.325 17.982 1.00 95.25 278 LEU A N 1
ATOM 2162 C CA . LEU A 1 278 ? -10.472 11.089 19.395 1.00 95.25 278 LEU A CA 1
ATOM 2163 C C . LEU A 1 278 ? -9.188 11.249 20.213 1.00 95.25 278 LEU A C 1
ATOM 2165 O O . LEU A 1 278 ? -8.083 11.028 19.704 1.00 95.25 278 LEU A O 1
ATOM 2169 N N . ASP A 1 279 ? -9.360 11.592 21.487 1.00 94.94 279 ASP A N 1
ATOM 2170 C CA . ASP A 1 279 ? -8.267 11.613 22.455 1.00 94.94 279 ASP A CA 1
ATOM 2171 C C . ASP A 1 279 ? -7.647 10.216 22.580 1.00 94.94 279 ASP A C 1
ATOM 2173 O O . ASP A 1 279 ? -8.349 9.197 22.555 1.00 94.94 279 ASP A O 1
ATOM 2177 N N . ASP A 1 280 ? -6.322 10.174 22.713 1.00 92.25 280 ASP A N 1
ATOM 2178 C CA . ASP A 1 280 ? -5.612 8.915 22.898 1.00 92.25 280 ASP A CA 1
ATOM 2179 C C . ASP A 1 280 ? -5.972 8.279 24.241 1.00 92.25 280 ASP A C 1
ATOM 2181 O O . ASP A 1 280 ? -6.217 8.948 25.249 1.00 92.25 280 ASP A O 1
ATOM 2185 N N . ALA A 1 281 ? -6.004 6.948 24.253 1.00 92.94 281 ALA A N 1
ATOM 2186 C CA . ALA A 1 281 ? -6.218 6.217 25.486 1.00 92.94 281 ALA A CA 1
ATOM 2187 C C . ALA A 1 281 ? -4.988 6.351 26.394 1.00 92.94 281 ALA A C 1
ATOM 2189 O O . ALA A 1 281 ? -3.851 6.364 25.922 1.00 92.94 281 ALA A O 1
ATOM 2190 N N . GLU A 1 282 ? -5.219 6.361 27.708 1.00 93.19 282 GLU A N 1
ATOM 2191 C CA . GLU A 1 282 ? -4.155 6.395 28.717 1.00 93.19 282 GLU A CA 1
ATOM 2192 C C . GLU A 1 282 ? -3.045 5.371 28.437 1.00 93.19 282 GLU A C 1
ATOM 2194 O O . GLU A 1 282 ? -3.295 4.251 27.969 1.00 93.19 282 GLU A O 1
ATOM 2199 N N . ALA A 1 283 ? -1.807 5.731 28.774 1.00 88.19 283 ALA A N 1
ATOM 2200 C CA . ALA A 1 283 ? -0.658 4.860 28.569 1.00 88.19 283 ALA A CA 1
ATOM 2201 C C . ALA A 1 283 ? -0.884 3.480 29.213 1.00 88.19 283 ALA A C 1
ATOM 2203 O O . ALA A 1 283 ? -1.344 3.350 30.350 1.00 88.19 283 ALA A O 1
ATOM 2204 N N . GLY A 1 284 ? -0.570 2.418 28.471 1.00 90.94 284 GLY A N 1
ATOM 2205 C CA . GLY A 1 284 ? -0.805 1.047 28.919 1.00 90.94 284 GLY A CA 1
ATOM 2206 C C . GLY A 1 284 ? -2.233 0.531 28.705 1.00 90.94 284 GLY A C 1
ATOM 2207 O O . GLY A 1 284 ? -2.459 -0.663 28.908 1.00 90.94 284 GLY A O 1
ATOM 2208 N N . ALA A 1 285 ? -3.201 1.361 28.296 1.00 95.25 285 ALA A N 1
ATOM 2209 C CA . ALA A 1 285 ? -4.551 0.933 27.914 1.00 95.25 285 ALA A CA 1
ATOM 2210 C C . ALA A 1 285 ? -4.593 0.325 26.494 1.00 95.25 285 ALA A C 1
ATOM 2212 O O . ALA A 1 285 ? -3.566 0.173 25.842 1.00 95.25 285 ALA A O 1
ATOM 2213 N N . GLN A 1 286 ? -5.778 -0.106 26.044 1.00 97.31 286 GLN A N 1
ATOM 2214 C CA . GLN A 1 286 ? -5.971 -0.506 24.645 1.00 97.31 286 GLN A CA 1
ATOM 2215 C C . GLN A 1 286 ? -5.907 0.746 23.773 1.00 97.31 286 GLN A C 1
ATOM 2217 O O . GLN A 1 286 ? -6.741 1.634 23.924 1.00 97.31 286 GLN A O 1
ATOM 2222 N N . GLN A 1 287 ? -4.936 0.780 22.871 1.00 97.75 287 GLN A N 1
ATOM 2223 C CA . GLN A 1 287 ? -4.748 1.878 21.934 1.00 97.75 287 GLN A CA 1
ATOM 2224 C C . GLN A 1 287 ? -5.598 1.673 20.674 1.00 97.75 287 GLN A C 1
ATOM 2226 O O . GLN A 1 287 ? -5.941 0.536 20.323 1.00 97.75 287 GLN A O 1
ATOM 2231 N N . SER A 1 288 ? -5.957 2.782 20.029 1.00 98.00 288 SER A N 1
ATOM 2232 C CA . SER A 1 288 ? -6.675 2.787 18.751 1.00 98.00 288 SER A CA 1
ATOM 2233 C C . SER A 1 288 ? -5.723 2.549 17.573 1.00 98.00 288 SER A C 1
ATOM 2235 O O . SER A 1 288 ? -4.508 2.701 17.721 1.00 98.00 288 SER A O 1
ATOM 2237 N N . HIS A 1 289 ? -6.265 2.239 16.392 1.00 98.00 289 HIS A N 1
ATOM 2238 C CA . HIS A 1 289 ? -5.492 2.157 15.149 1.00 98.00 289 HIS A CA 1
ATOM 2239 C C . HIS A 1 289 ? -4.683 3.441 14.909 1.00 98.00 289 HIS A C 1
ATOM 2241 O O . HIS A 1 289 ? -3.488 3.368 14.632 1.00 98.00 289 HIS A O 1
ATOM 2247 N N . LYS A 1 290 ? -5.308 4.618 15.093 1.00 96.06 290 LYS A N 1
ATOM 2248 C CA . LYS A 1 290 ? -4.636 5.926 14.999 1.00 96.06 290 LYS A CA 1
ATOM 2249 C C . LYS A 1 290 ? -3.427 5.997 15.928 1.00 96.06 290 LYS A C 1
ATOM 2251 O O . LYS A 1 290 ? -2.327 6.256 15.461 1.00 96.06 290 LYS A O 1
ATOM 2256 N N . SER A 1 291 ? -3.624 5.718 17.214 1.00 96.31 291 SER A N 1
ATOM 2257 C CA . SER A 1 291 ? -2.582 5.854 18.240 1.00 96.31 291 SER A CA 1
ATOM 2258 C C . SER A 1 291 ? -1.419 4.875 18.016 1.00 96.31 291 SER A C 1
ATOM 2260 O O . SER A 1 291 ? -0.261 5.231 18.204 1.00 96.31 291 SER A O 1
ATOM 2262 N N . LEU A 1 292 ? -1.703 3.644 17.568 1.00 97.00 292 LEU A N 1
ATOM 2263 C CA . LEU A 1 292 ? -0.668 2.648 17.249 1.00 97.00 292 LEU A CA 1
ATOM 2264 C C . LEU A 1 292 ? 0.111 2.992 15.970 1.00 97.00 292 LEU A C 1
ATOM 2266 O O . LEU A 1 292 ? 1.279 2.615 15.853 1.00 97.00 292 LEU A O 1
ATOM 2270 N N . ALA A 1 293 ? -0.522 3.707 15.037 1.00 95.94 293 ALA A N 1
ATOM 2271 C CA . ALA A 1 293 ? 0.088 4.178 13.799 1.00 95.94 293 ALA A CA 1
ATOM 2272 C C . ALA A 1 293 ? 0.830 5.522 13.944 1.00 95.94 293 ALA A C 1
ATOM 2274 O O . ALA A 1 293 ? 1.540 5.904 13.019 1.00 95.94 293 ALA A O 1
ATOM 2275 N N . THR A 1 294 ? 0.717 6.230 15.070 1.00 95.25 294 THR A N 1
ATOM 2276 C CA . THR A 1 294 ? 1.524 7.427 15.355 1.00 95.25 294 THR A CA 1
ATOM 2277 C C . THR A 1 294 ? 2.902 7.010 15.869 1.00 95.25 294 THR A C 1
ATOM 2279 O O . THR A 1 294 ? 3.020 6.368 16.915 1.00 95.25 294 THR A O 1
ATOM 2282 N N . ILE A 1 295 ? 3.960 7.350 15.127 1.00 96.12 295 ILE A N 1
ATOM 2283 C CA . ILE A 1 295 ? 5.345 6.990 15.456 1.00 96.12 295 ILE A CA 1
ATOM 2284 C C . ILE A 1 295 ? 6.128 8.242 15.808 1.00 96.12 295 ILE A C 1
ATOM 2286 O O . ILE A 1 295 ? 6.245 9.144 14.988 1.00 96.12 295 ILE A O 1
ATOM 2290 N N . GLU A 1 296 ? 6.723 8.242 16.994 1.00 94.50 296 GLU A N 1
ATOM 2291 C CA . GLU A 1 296 ? 7.634 9.279 17.469 1.00 94.50 296 GLU A CA 1
ATOM 2292 C C . GLU A 1 296 ? 9.006 8.660 17.747 1.00 94.50 296 GLU A C 1
ATOM 2294 O O . GLU A 1 296 ? 9.092 7.493 18.151 1.00 94.50 296 GLU A O 1
ATOM 2299 N N . ASP A 1 297 ? 10.077 9.420 17.519 1.00 91.88 297 ASP A N 1
ATOM 2300 C CA . ASP A 1 297 ? 11.425 9.017 17.925 1.00 91.88 297 ASP A CA 1
ATOM 2301 C C . ASP A 1 297 ? 11.766 9.407 19.373 1.00 91.88 297 ASP A C 1
ATOM 2303 O O . ASP A 1 297 ? 10.953 9.947 20.122 1.00 91.88 297 ASP A O 1
ATOM 2307 N N . GLU A 1 298 ? 13.007 9.131 19.781 1.00 91.00 298 GLU A N 1
ATOM 2308 C CA . GLU A 1 298 ? 13.519 9.420 21.126 1.00 91.00 298 GLU A CA 1
ATOM 2309 C C . GLU A 1 298 ? 13.501 10.916 21.494 1.00 91.00 298 GLU A C 1
ATOM 2311 O O . GLU A 1 298 ? 13.552 11.254 22.678 1.00 91.00 298 GLU A O 1
ATOM 2316 N N . ASN A 1 299 ? 13.426 11.812 20.505 1.00 92.06 299 ASN A N 1
ATOM 2317 C CA . ASN A 1 299 ? 13.343 13.258 20.701 1.00 92.06 299 ASN A CA 1
ATOM 2318 C C . ASN A 1 299 ? 11.893 13.774 20.682 1.00 92.06 299 ASN A C 1
ATOM 2320 O O . ASN A 1 299 ? 11.683 14.975 20.867 1.00 92.06 299 ASN A O 1
ATOM 2324 N N . GLY A 1 300 ? 10.909 12.894 20.470 1.00 90.31 300 GLY A N 1
ATOM 2325 C CA . GLY A 1 300 ? 9.501 13.252 20.307 1.00 90.31 300 GLY A C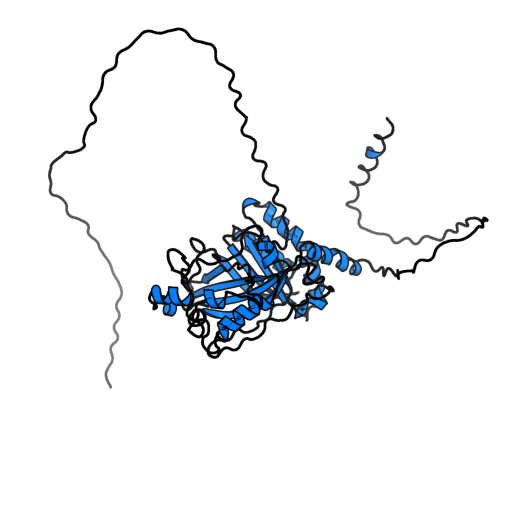A 1
ATOM 2326 C C . GLY A 1 300 ? 9.169 13.826 18.927 1.00 90.31 300 GLY A C 1
ATOM 2327 O O . GLY A 1 300 ? 8.163 14.518 18.788 1.00 90.31 300 GLY A O 1
ATOM 2328 N N . GLU A 1 301 ? 10.013 13.605 17.913 1.00 92.88 301 GLU A N 1
ATOM 2329 C CA . GLU A 1 301 ? 9.693 13.974 16.529 1.00 92.88 301 GLU A CA 1
ATOM 2330 C C . GLU A 1 301 ? 8.782 12.908 15.913 1.00 92.88 301 GLU A C 1
ATOM 2332 O O . GLU A 1 301 ? 9.123 11.724 15.923 1.00 92.88 301 GLU A O 1
ATOM 2337 N N . GLU A 1 302 ? 7.634 13.321 15.370 1.00 93.19 302 GLU A N 1
ATOM 2338 C CA . GLU A 1 302 ? 6.702 12.422 14.686 1.00 93.19 302 GLU A CA 1
ATOM 2339 C C . GLU A 1 302 ? 7.187 12.089 13.266 1.00 93.19 302 GLU A C 1
ATOM 2341 O O . GLU A 1 302 ? 7.498 12.969 12.461 1.00 93.19 302 GLU A O 1
ATOM 2346 N N . HIS A 1 303 ? 7.188 10.800 12.931 1.00 94.31 303 HIS A N 1
ATOM 2347 C CA . HIS A 1 303 ? 7.609 10.279 11.634 1.00 94.31 303 HIS A CA 1
ATOM 2348 C C . HIS A 1 303 ? 6.396 9.857 10.810 1.00 94.31 303 HIS A C 1
ATOM 2350 O O . HIS A 1 303 ? 5.836 8.774 10.988 1.00 94.31 303 HIS A O 1
ATOM 2356 N N . ALA A 1 304 ? 6.007 10.714 9.869 1.00 93.50 304 ALA A N 1
ATOM 2357 C CA . ALA A 1 304 ? 4.884 10.455 8.979 1.00 93.50 304 ALA A CA 1
ATOM 2358 C C . ALA A 1 304 ? 5.233 9.484 7.835 1.00 93.50 304 ALA A C 1
ATOM 2360 O O . ALA A 1 304 ? 6.381 9.338 7.411 1.00 93.50 304 ALA A O 1
ATOM 2361 N N . ILE A 1 305 ? 4.190 8.877 7.268 1.00 94.75 305 ILE A N 1
ATOM 2362 C CA . ILE A 1 305 ? 4.234 8.122 6.009 1.00 94.75 305 ILE A CA 1
ATOM 2363 C C . ILE A 1 305 ? 3.154 8.656 5.068 1.00 94.75 305 ILE A C 1
ATOM 2365 O O . ILE A 1 305 ? 2.194 9.288 5.511 1.00 94.75 305 ILE A O 1
ATOM 2369 N N . VAL A 1 306 ? 3.257 8.364 3.773 1.00 94.44 306 VAL A N 1
ATOM 2370 C CA . VAL A 1 306 ? 2.156 8.609 2.829 1.00 94.44 306 VAL A CA 1
ATOM 2371 C C . VAL A 1 306 ? 1.484 7.294 2.494 1.00 94.44 306 VAL A C 1
ATOM 2373 O O . VAL A 1 306 ? 2.106 6.397 1.926 1.00 94.44 306 VAL A O 1
ATOM 2376 N N . ARG A 1 307 ? 0.197 7.191 2.815 1.00 94.56 307 ARG A N 1
ATOM 2377 C CA . ARG A 1 307 ? -0.634 6.033 2.486 1.00 94.56 307 ARG A CA 1
ATOM 2378 C C . ARG A 1 307 ? -1.477 6.312 1.253 1.00 94.56 307 ARG A C 1
ATOM 2380 O O . ARG A 1 307 ? -2.015 7.405 1.102 1.00 94.56 307 ARG A O 1
ATOM 2387 N N . ASP A 1 308 ? -1.631 5.311 0.403 1.00 93.31 308 ASP A N 1
ATOM 2388 C CA . ASP A 1 308 ? -2.534 5.367 -0.757 1.00 93.31 308 ASP A CA 1
ATOM 2389 C C . ASP A 1 308 ? -3.432 4.130 -0.779 1.00 93.31 308 ASP A C 1
ATOM 2391 O O . ASP A 1 308 ? -3.505 3.377 -1.749 1.00 93.31 308 ASP A O 1
ATOM 2395 N N . ASN A 1 309 ? -4.045 3.875 0.377 1.00 94.62 309 ASN A N 1
ATOM 2396 C CA . ASN A 1 309 ? -4.909 2.731 0.587 1.00 94.62 309 ASN A CA 1
ATOM 2397 C C . ASN A 1 309 ? -6.085 2.760 -0.386 1.00 94.62 309 ASN A C 1
ATOM 2399 O O . ASN A 1 309 ? -6.770 3.776 -0.525 1.00 94.62 309 ASN A O 1
ATOM 2403 N N . MET A 1 310 ? -6.366 1.616 -1.005 1.00 95.31 310 MET A N 1
ATOM 2404 C CA . MET A 1 310 ? -7.465 1.502 -1.957 1.00 95.31 310 MET A CA 1
ATOM 2405 C C . MET A 1 310 ? -8.410 0.360 -1.578 1.00 95.31 310 MET A C 1
ATOM 2407 O O . MET A 1 310 ? -7.976 -0.792 -1.473 1.00 95.31 310 MET A O 1
ATOM 2411 N N . PRO A 1 311 ? -9.711 0.647 -1.406 1.00 97.19 311 PRO A N 1
ATOM 2412 C CA . PRO A 1 311 ? -10.754 -0.367 -1.392 1.00 97.19 311 PRO A CA 1
ATOM 2413 C C . PRO A 1 311 ? -10.680 -1.282 -2.611 1.00 97.19 311 PRO A C 1
ATOM 2415 O O . PRO A 1 311 ? -10.518 -0.813 -3.736 1.00 97.19 311 PRO A O 1
ATOM 2418 N N . PHE A 1 312 ? -10.877 -2.578 -2.403 1.00 97.88 312 PHE A N 1
ATOM 2419 C CA . PHE A 1 312 ? -11.101 -3.547 -3.474 1.00 97.88 312 PHE A CA 1
ATOM 2420 C C . PHE A 1 312 ? -12.185 -4.540 -3.052 1.00 97.88 312 PHE A C 1
ATOM 2422 O O . PHE A 1 312 ? -12.498 -4.691 -1.869 1.00 97.88 312 PHE A O 1
ATOM 2429 N N . GLY A 1 313 ? -12.778 -5.241 -4.012 1.00 95.31 313 GLY A N 1
ATOM 2430 C CA . GLY A 1 313 ? -13.709 -6.304 -3.666 1.00 95.31 313 GLY A CA 1
ATOM 2431 C C . GLY A 1 313 ? -14.483 -6.877 -4.836 1.00 95.31 313 GLY A C 1
ATOM 2432 O O . GLY A 1 313 ? -14.575 -6.297 -5.916 1.00 95.31 313 GLY A O 1
ATOM 2433 N N . ALA A 1 314 ? -15.094 -8.021 -4.569 1.00 95.12 314 ALA A N 1
ATOM 2434 C CA . ALA A 1 314 ? -16.012 -8.711 -5.451 1.00 95.12 314 ALA A CA 1
ATOM 2435 C C . ALA A 1 314 ? -17.243 -9.114 -4.624 1.00 95.12 314 ALA A C 1
ATOM 2437 O O . ALA A 1 314 ? -17.276 -10.213 -4.065 1.00 95.12 314 ALA A O 1
ATOM 2438 N N . PRO A 1 315 ? -18.290 -8.266 -4.552 1.00 93.69 315 PRO A N 1
ATOM 2439 C CA . PRO A 1 315 ? -19.459 -8.532 -3.712 1.00 93.69 315 PRO A CA 1
ATOM 2440 C C . PRO A 1 315 ? -20.137 -9.880 -3.998 1.00 93.69 315 PRO A C 1
ATOM 2442 O O . PRO A 1 315 ? -20.600 -10.543 -3.077 1.00 93.69 315 PRO A O 1
ATOM 2445 N N . GLY A 1 316 ? -20.135 -10.333 -5.259 1.00 95.75 316 GLY A N 1
ATOM 2446 C CA . GLY A 1 316 ? -20.665 -11.649 -5.644 1.00 95.75 316 GLY A CA 1
ATOM 2447 C C . GLY A 1 316 ? -19.873 -12.846 -5.097 1.00 95.75 316 GLY A C 1
ATOM 2448 O O . GLY A 1 316 ? -20.397 -13.955 -5.081 1.00 95.75 316 GLY A O 1
ATOM 2449 N N . LYS A 1 317 ? -18.637 -12.624 -4.638 1.00 94.50 317 LYS A N 1
ATOM 2450 C CA . LYS A 1 317 ? -17.785 -13.606 -3.950 1.00 94.50 317 LYS A CA 1
ATOM 2451 C C . LYS A 1 317 ? -17.715 -13.371 -2.436 1.00 94.50 317 LYS A C 1
ATOM 2453 O O . LYS A 1 317 ? -17.069 -14.141 -1.739 1.00 94.50 317 LYS A O 1
ATOM 2458 N N . GLY A 1 318 ? -18.357 -12.314 -1.930 1.00 94.00 318 GLY A N 1
ATOM 2459 C CA . GLY A 1 318 ? -18.228 -11.895 -0.534 1.00 94.00 318 GLY A CA 1
ATOM 2460 C C . GLY A 1 318 ? -16.851 -11.323 -0.179 1.00 94.00 318 GLY A C 1
ATOM 2461 O O . GLY A 1 318 ? -16.523 -11.247 0.998 1.00 94.00 318 GLY A O 1
ATOM 2462 N N . GLU A 1 319 ? -16.049 -10.925 -1.169 1.00 95.94 319 GLU A N 1
ATOM 2463 C CA . GLU A 1 319 ? -14.716 -10.357 -0.951 1.00 95.94 319 GLU A CA 1
ATOM 2464 C C . GLU A 1 319 ? -14.811 -8.837 -0.821 1.00 95.94 319 GLU A C 1
ATOM 2466 O O . GLU A 1 319 ? -15.261 -8.150 -1.742 1.00 95.94 319 GLU A O 1
ATOM 2471 N N . PHE A 1 320 ? -14.358 -8.317 0.313 1.00 97.75 320 PHE A N 1
ATOM 2472 C CA . PHE A 1 320 ? -14.265 -6.893 0.606 1.00 97.75 320 PHE A CA 1
ATOM 2473 C C . PHE A 1 320 ? -12.925 -6.661 1.281 1.00 97.75 320 PHE A C 1
ATOM 2475 O O . PHE A 1 320 ? -12.596 -7.384 2.217 1.00 97.75 320 PHE A O 1
ATOM 2482 N N . GLY A 1 321 ? -12.148 -5.690 0.826 1.00 97.81 321 GLY A N 1
ATOM 2483 C CA . GLY A 1 321 ? -10.825 -5.473 1.379 1.00 97.81 321 GLY A CA 1
ATOM 2484 C C . GLY A 1 321 ? -10.287 -4.068 1.193 1.00 97.81 321 GLY A C 1
ATOM 2485 O O . GLY A 1 321 ? -10.859 -3.240 0.480 1.00 97.81 321 GLY A O 1
ATOM 2486 N N . THR A 1 322 ? -9.151 -3.837 1.838 1.00 98.31 322 THR A N 1
ATOM 2487 C CA . THR A 1 322 ? -8.310 -2.657 1.652 1.00 98.31 322 THR A CA 1
ATOM 2488 C C . THR A 1 322 ? -6.935 -3.135 1.220 1.00 98.31 322 THR A C 1
ATOM 2490 O O . THR A 1 322 ? -6.330 -3.987 1.872 1.00 98.31 322 THR A O 1
ATOM 2493 N N . TYR A 1 323 ? -6.433 -2.595 0.116 1.00 98.44 323 TYR A N 1
ATOM 2494 C CA . TYR A 1 323 ? -5.035 -2.751 -0.245 1.00 98.44 323 TYR A CA 1
ATOM 2495 C C . TYR A 1 323 ? -4.246 -1.654 0.453 1.00 98.44 323 TYR A C 1
ATOM 2497 O O . TYR A 1 323 ? -4.367 -0.485 0.089 1.00 98.44 323 TYR A O 1
ATOM 2505 N N . PHE A 1 324 ? -3.493 -2.018 1.488 1.00 98.38 324 PHE A N 1
ATOM 2506 C CA . PHE A 1 324 ? -2.585 -1.101 2.153 1.00 98.38 324 PHE A CA 1
ATOM 2507 C C . PHE A 1 324 ? -1.348 -0.892 1.285 1.00 98.38 324 PHE A C 1
ATOM 2509 O O . PHE A 1 324 ? -0.726 -1.857 0.833 1.00 98.38 324 PHE A O 1
ATOM 2516 N N . ILE A 1 325 ? -0.977 0.370 1.099 1.00 98.12 325 ILE A N 1
ATOM 2517 C CA . ILE A 1 325 ? 0.321 0.766 0.563 1.00 98.12 325 ILE A CA 1
ATOM 2518 C C . ILE A 1 325 ? 0.819 1.987 1.331 1.00 98.12 325 ILE A C 1
ATOM 2520 O O . ILE A 1 325 ? 0.115 2.992 1.441 1.00 98.12 325 ILE A O 1
ATOM 2524 N N . GLY A 1 326 ? 2.036 1.895 1.861 1.00 97.38 326 GLY A N 1
ATOM 2525 C CA . GLY A 1 326 ? 2.709 2.978 2.568 1.00 97.38 326 GLY A CA 1
ATOM 2526 C C . GLY A 1 326 ? 4.040 3.319 1.910 1.00 97.38 326 GLY A C 1
ATOM 2527 O O . GLY A 1 326 ? 4.874 2.437 1.711 1.00 97.38 326 GLY A O 1
ATOM 2528 N N . TYR A 1 327 ? 4.231 4.598 1.596 1.00 97.38 327 TYR A N 1
ATOM 2529 C CA . TYR A 1 327 ? 5.487 5.188 1.146 1.00 97.38 327 TYR A CA 1
ATOM 2530 C C . TYR A 1 327 ? 6.181 5.884 2.310 1.00 97.38 327 TYR A C 1
ATOM 2532 O O . TYR A 1 327 ? 5.547 6.638 3.053 1.00 97.38 327 TYR A O 1
ATOM 2540 N N . THR A 1 328 ? 7.485 5.668 2.447 1.00 96.38 328 THR A N 1
ATOM 2541 C CA . THR A 1 328 ? 8.281 6.297 3.503 1.00 96.38 328 THR A CA 1
ATOM 2542 C C . THR A 1 328 ? 9.735 6.499 3.084 1.00 96.38 328 THR A C 1
ATOM 2544 O O . THR A 1 328 ? 10.305 5.704 2.336 1.00 96.38 328 THR A O 1
ATOM 2547 N N . ALA A 1 329 ? 10.358 7.559 3.591 1.00 95.81 329 ALA A N 1
ATOM 2548 C CA . ALA A 1 329 ? 11.797 7.770 3.497 1.00 95.81 329 ALA A CA 1
ATOM 2549 C C . ALA A 1 329 ? 12.587 6.795 4.393 1.00 95.81 329 ALA A C 1
ATOM 2551 O O . ALA A 1 329 ? 13.786 6.614 4.192 1.00 95.81 329 ALA A O 1
ATOM 2552 N N . ARG A 1 330 ? 11.932 6.175 5.385 1.00 95.69 330 ARG A N 1
ATOM 2553 C CA . ARG A 1 330 ? 12.555 5.398 6.463 1.00 95.69 330 ARG A CA 1
ATOM 2554 C C . ARG A 1 330 ? 11.740 4.130 6.722 1.00 95.69 330 ARG A C 1
ATOM 2556 O O . ARG A 1 330 ? 10.665 4.191 7.313 1.00 95.69 330 ARG A O 1
ATOM 2563 N N . LEU A 1 331 ? 12.221 2.974 6.266 1.00 97.56 331 LEU A N 1
ATOM 2564 C CA . LEU A 1 331 ? 11.465 1.716 6.349 1.00 97.56 331 LEU A CA 1
ATOM 2565 C C . LEU A 1 331 ? 11.107 1.345 7.796 1.00 97.56 331 LEU A C 1
ATOM 2567 O O . LEU A 1 331 ? 10.007 0.845 8.039 1.00 97.56 331 LEU A O 1
ATOM 2571 N N . TRP A 1 332 ? 12.001 1.624 8.751 1.00 97.25 332 TRP A N 1
ATOM 2572 C CA . TRP A 1 332 ? 11.773 1.341 10.172 1.00 97.25 332 TRP A CA 1
ATOM 2573 C C . TRP A 1 332 ? 10.484 1.969 10.724 1.00 97.25 332 TRP A C 1
ATOM 2575 O O . TRP A 1 332 ? 9.901 1.418 11.656 1.00 97.25 332 TRP A O 1
ATOM 2585 N N . VAL A 1 333 ? 10.003 3.075 10.142 1.00 97.38 333 VAL A N 1
ATOM 2586 C CA . VAL A 1 333 ? 8.765 3.747 10.563 1.00 97.38 333 VAL A CA 1
ATOM 2587 C C . VAL A 1 333 ? 7.565 2.822 10.356 1.00 97.38 333 VAL A C 1
ATOM 2589 O O . VAL A 1 333 ? 6.846 2.524 11.308 1.00 97.38 333 VAL A O 1
ATOM 2592 N N . ILE A 1 334 ? 7.382 2.291 9.139 1.00 98.06 334 ILE A N 1
ATOM 2593 C CA . ILE A 1 334 ? 6.275 1.364 8.843 1.00 98.06 334 ILE A CA 1
ATOM 2594 C C . ILE A 1 334 ? 6.449 0.049 9.603 1.00 98.06 334 ILE A C 1
ATOM 2596 O O . ILE A 1 334 ? 5.473 -0.495 10.110 1.00 98.06 334 ILE A O 1
ATOM 2600 N N . GLU A 1 335 ? 7.673 -0.464 9.725 1.00 97.69 335 GLU A N 1
ATOM 2601 C CA . GLU A 1 335 ? 7.906 -1.683 10.506 1.00 97.69 335 GLU A CA 1
ATOM 2602 C C . GLU A 1 335 ? 7.529 -1.505 11.980 1.00 97.69 335 GLU A C 1
ATOM 2604 O O . GLU A 1 335 ? 6.941 -2.410 12.568 1.00 97.69 335 GLU A O 1
ATOM 2609 N N . THR A 1 336 ? 7.787 -0.330 12.559 1.00 97.88 336 THR A N 1
ATOM 2610 C CA . THR A 1 336 ? 7.376 -0.007 13.931 1.00 97.88 336 THR A CA 1
ATOM 2611 C C . THR A 1 336 ? 5.854 0.085 14.040 1.00 97.88 336 THR A C 1
ATOM 2613 O O . THR A 1 336 ? 5.292 -0.484 14.976 1.00 97.88 336 THR A O 1
ATOM 2616 N N . MET A 1 337 ? 5.173 0.716 13.070 1.00 98.12 337 MET A N 1
ATOM 2617 C CA . MET A 1 337 ? 3.701 0.727 13.013 1.00 98.12 337 MET A CA 1
ATOM 2618 C C . MET A 1 337 ? 3.149 -0.702 12.993 1.00 98.12 337 MET A C 1
ATOM 2620 O O . MET A 1 337 ? 2.311 -1.055 13.818 1.00 98.12 337 MET A O 1
ATOM 2624 N N . LEU A 1 338 ? 3.665 -1.562 12.109 1.00 98.31 338 LEU A N 1
ATOM 2625 C CA . LEU A 1 338 ? 3.224 -2.953 12.006 1.00 98.31 338 LEU A CA 1
ATOM 2626 C C . LEU A 1 338 ? 3.531 -3.749 13.278 1.00 98.31 338 LEU A C 1
ATOM 2628 O O . LEU A 1 338 ? 2.684 -4.507 13.746 1.00 98.31 338 LEU A O 1
ATOM 2632 N N . GLN A 1 339 ? 4.698 -3.552 13.889 1.00 98.06 339 GLN A N 1
ATOM 2633 C CA . GLN A 1 339 ? 5.039 -4.194 15.155 1.00 98.06 339 GLN A CA 1
ATOM 2634 C C . GLN A 1 339 ? 4.035 -3.812 16.253 1.00 98.06 339 GLN A C 1
ATOM 2636 O O . GLN A 1 339 ? 3.495 -4.695 16.921 1.00 98.06 339 GLN A O 1
ATOM 2641 N N . ARG A 1 340 ? 3.726 -2.517 16.398 1.00 97.94 340 ARG A N 1
ATOM 2642 C CA . ARG A 1 340 ? 2.720 -2.017 17.347 1.00 97.94 340 ARG A CA 1
ATOM 2643 C C . ARG A 1 340 ? 1.326 -2.555 17.038 1.00 97.94 340 ARG A C 1
ATOM 2645 O O . ARG A 1 340 ? 0.620 -2.957 17.957 1.00 97.94 340 ARG A O 1
ATOM 2652 N N . MET A 1 341 ? 0.946 -2.632 15.765 1.00 98.31 341 MET A N 1
ATOM 2653 C CA . MET A 1 341 ? -0.362 -3.147 15.363 1.00 98.31 341 MET A CA 1
ATOM 2654 C C . MET A 1 341 ? -0.521 -4.639 15.663 1.00 98.31 341 MET A C 1
ATOM 2656 O O . MET A 1 341 ? -1.513 -5.041 16.260 1.00 98.31 341 MET A O 1
ATOM 2660 N N . PHE A 1 342 ? 0.439 -5.478 15.274 1.00 98.50 342 PHE A N 1
ATOM 2661 C CA . PHE A 1 342 ? 0.302 -6.932 15.395 1.00 98.50 342 PHE A CA 1
ATOM 2662 C C . PHE A 1 342 ? 0.647 -7.450 16.796 1.00 98.50 342 PHE A C 1
ATOM 2664 O O . PHE A 1 342 ? -0.035 -8.341 17.304 1.00 98.50 342 PHE A O 1
ATOM 2671 N N . VAL A 1 343 ? 1.680 -6.901 17.442 1.00 98.19 343 VAL A N 1
ATOM 2672 C CA . VAL A 1 343 ? 2.127 -7.346 18.775 1.00 98.19 343 VAL A CA 1
ATOM 2673 C C . VAL A 1 343 ? 1.443 -6.572 19.902 1.00 98.19 343 VAL A C 1
ATOM 2675 O O . VAL A 1 343 ? 1.199 -7.144 20.970 1.00 98.19 343 VAL A O 1
ATOM 2678 N N . GLY A 1 344 ? 1.078 -5.314 19.659 1.00 96.62 344 GLY A N 1
ATOM 2679 C CA . GLY A 1 344 ? 0.485 -4.417 20.645 1.00 96.62 344 GLY A CA 1
ATOM 2680 C C . GLY A 1 344 ? 1.506 -3.570 21.397 1.00 96.62 344 GLY A C 1
ATOM 2681 O O . GLY A 1 344 ? 2.645 -3.986 21.610 1.00 96.62 344 GLY A O 1
ATOM 2682 N N . GLU A 1 345 ? 1.055 -2.405 21.855 1.00 93.38 345 GLU A N 1
ATOM 2683 C CA . GLU A 1 345 ? 1.796 -1.494 22.732 1.00 93.38 345 GLU A CA 1
ATOM 2684 C C . GLU A 1 345 ? 0.873 -1.078 23.897 1.00 93.38 345 GLU A C 1
ATOM 2686 O O . GLU A 1 345 ? -0.006 -0.232 23.712 1.00 93.38 345 GLU A O 1
ATOM 2691 N N . PRO A 1 346 ? 0.994 -1.692 25.092 1.00 93.00 346 PRO A N 1
ATOM 2692 C CA . PRO A 1 346 ? 1.946 -2.739 25.469 1.00 93.00 346 PRO A CA 1
ATOM 2693 C C . PRO A 1 346 ? 1.624 -4.096 24.821 1.00 93.00 346 PRO A C 1
ATOM 2695 O O . PRO A 1 346 ? 0.489 -4.366 24.418 1.00 93.00 346 PRO A O 1
ATOM 2698 N N . SER A 1 347 ? 2.626 -4.978 24.772 1.00 94.56 347 SER A N 1
ATOM 2699 C CA . SER A 1 347 ? 2.504 -6.303 24.151 1.00 94.56 347 SER A CA 1
ATOM 2700 C C . SER A 1 347 ? 1.280 -7.084 24.654 1.00 94.56 347 SER A C 1
ATOM 2702 O O . SER A 1 347 ? 0.996 -7.133 25.853 1.00 94.56 347 SER A O 1
ATOM 2704 N N . GLY A 1 348 ? 0.547 -7.692 23.719 1.00 93.19 348 GLY A N 1
ATOM 2705 C CA . GLY A 1 348 ? -0.719 -8.387 23.966 1.00 93.19 348 GLY A CA 1
ATOM 2706 C C . GLY A 1 348 ? -1.966 -7.522 23.758 1.00 93.19 348 GLY A C 1
ATOM 2707 O O . GLY A 1 348 ? -3.068 -8.066 23.737 1.00 93.19 348 GLY A O 1
ATOM 2708 N N . LYS A 1 349 ? -1.816 -6.204 23.566 1.00 96.50 349 LYS A N 1
ATOM 2709 C CA . LYS A 1 349 ? -2.900 -5.284 23.178 1.00 96.50 349 LYS A CA 1
ATOM 2710 C C . LYS A 1 349 ? -2.750 -4.855 21.724 1.00 96.50 349 LYS A C 1
ATOM 2712 O O . LYS A 1 349 ? -2.438 -3.702 21.438 1.00 96.50 349 LYS A O 1
ATOM 2717 N N . HIS A 1 350 ? -2.905 -5.817 20.819 1.00 98.00 350 HIS A N 1
ATOM 2718 C CA . HIS A 1 350 ? -2.825 -5.581 19.378 1.00 98.00 350 HIS A CA 1
ATOM 2719 C C . HIS A 1 350 ? -3.896 -4.589 18.908 1.00 98.00 350 HIS A C 1
ATOM 2721 O O . HIS A 1 350 ? -4.866 -4.286 19.610 1.00 98.00 350 HIS A O 1
ATOM 2727 N N . ASP A 1 351 ? -3.726 -4.103 17.689 1.00 98.56 351 ASP A N 1
ATOM 2728 C CA . ASP A 1 351 ? -4.689 -3.249 17.021 1.00 98.56 351 ASP A CA 1
ATOM 2729 C C . ASP A 1 351 ? -5.980 -4.008 16.717 1.00 98.56 351 ASP A C 1
ATOM 2731 O O . ASP A 1 351 ? -6.021 -4.952 15.924 1.00 98.56 351 ASP A O 1
ATOM 2735 N N . ARG A 1 352 ? -7.071 -3.550 17.324 1.00 98.50 352 ARG A N 1
ATOM 2736 C CA . ARG A 1 352 ? -8.393 -4.162 17.205 1.00 98.50 352 ARG A CA 1
ATOM 2737 C C . ARG A 1 352 ? -8.941 -4.130 15.774 1.00 98.50 352 ARG A C 1
ATOM 2739 O O . ARG A 1 352 ? -9.855 -4.901 15.492 1.00 98.50 352 ARG A O 1
ATOM 2746 N N . ILE A 1 353 ? -8.401 -3.314 14.858 1.00 98.44 353 ILE A N 1
ATOM 2747 C CA . ILE A 1 353 ? -8.784 -3.362 13.436 1.00 98.44 353 ILE A CA 1
ATOM 2748 C C . ILE A 1 353 ? -8.478 -4.732 12.807 1.00 98.44 353 ILE A C 1
ATOM 2750 O O . ILE A 1 353 ? -9.210 -5.186 11.922 1.00 98.44 353 ILE A O 1
ATOM 2754 N N . LEU A 1 354 ? -7.441 -5.422 13.301 1.00 98.62 354 LEU A N 1
ATOM 2755 C CA . LEU A 1 354 ? -7.004 -6.733 12.815 1.00 98.62 354 LEU A CA 1
ATOM 2756 C C . LEU A 1 354 ? -8.000 -7.847 13.158 1.00 98.62 354 LEU A C 1
ATOM 2758 O O . LEU A 1 354 ? -8.055 -8.857 12.465 1.00 98.62 354 LEU A O 1
ATOM 2762 N N . ASP A 1 355 ? -8.868 -7.642 14.154 1.00 98.56 355 ASP A N 1
ATOM 2763 C CA . ASP A 1 355 ? -9.955 -8.585 14.454 1.00 98.56 355 ASP A CA 1
ATOM 2764 C C . ASP A 1 355 ? -11.012 -8.643 13.345 1.00 98.56 355 ASP A C 1
ATOM 2766 O O . ASP A 1 355 ? -11.820 -9.569 13.303 1.00 98.56 355 ASP A O 1
ATOM 2770 N N . PHE A 1 356 ? -11.005 -7.654 12.451 1.00 98.62 356 PHE A N 1
ATOM 2771 C CA . PHE A 1 356 ? -11.936 -7.533 11.336 1.00 98.62 356 PHE A CA 1
ATOM 2772 C C . PHE A 1 356 ? -11.229 -7.514 9.986 1.00 98.62 356 PHE A C 1
ATOM 2774 O O . PHE A 1 356 ? -11.916 -7.543 8.972 1.00 98.62 356 PHE A O 1
ATOM 2781 N N . SER A 1 357 ? -9.893 -7.475 9.966 1.00 98.38 357 SER A N 1
ATOM 2782 C CA . SER A 1 357 ? -9.080 -7.264 8.767 1.00 98.38 357 SER A CA 1
ATOM 2783 C C . SER A 1 357 ? -7.917 -8.253 8.756 1.00 98.38 357 SER A C 1
ATOM 2785 O O . SER A 1 357 ? -6.943 -8.092 9.485 1.00 98.38 357 SER A O 1
ATOM 2787 N N . THR A 1 358 ? -7.995 -9.282 7.914 1.00 98.38 358 THR A N 1
ATOM 2788 C CA . THR A 1 358 ? -6.957 -10.319 7.817 1.00 98.38 358 THR A CA 1
ATOM 2789 C C . THR A 1 358 ? -5.966 -9.991 6.697 1.00 98.38 358 THR A C 1
ATOM 2791 O O . THR A 1 358 ? -6.396 -9.897 5.541 1.00 98.38 358 THR A O 1
ATOM 2794 N N . PRO A 1 359 ? -4.656 -9.847 6.978 1.00 97.88 359 PRO A N 1
ATOM 2795 C CA . PRO A 1 359 ? -3.651 -9.692 5.933 1.00 97.88 359 PRO A CA 1
ATOM 2796 C C . PRO A 1 359 ? -3.466 -11.012 5.175 1.00 97.88 359 PRO A C 1
ATOM 2798 O O . PRO A 1 359 ? -3.311 -12.078 5.765 1.00 97.88 359 PRO A O 1
ATOM 2801 N N . THR A 1 360 ? -3.455 -10.936 3.850 1.00 97.94 360 THR A N 1
ATOM 2802 C CA . THR A 1 360 ? -3.239 -12.083 2.950 1.00 97.94 360 THR A CA 1
ATOM 2803 C C . THR A 1 360 ? -1.909 -12.009 2.207 1.00 97.94 360 THR A C 1
ATOM 2805 O O . THR A 1 360 ? -1.445 -13.020 1.686 1.00 97.94 360 THR A O 1
ATOM 2808 N N . THR A 1 361 ? -1.284 -10.829 2.183 1.00 98.44 361 THR A N 1
ATOM 2809 C CA . THR A 1 361 ? 0.036 -10.585 1.596 1.00 98.44 361 THR A CA 1
ATOM 2810 C C . THR A 1 361 ? 0.851 -9.627 2.465 1.00 98.44 361 THR A C 1
ATOM 2812 O O . THR A 1 361 ? 0.290 -8.866 3.259 1.00 98.44 361 THR A O 1
ATOM 2815 N N . GLY A 1 362 ? 2.170 -9.654 2.284 1.00 98.12 362 GLY A N 1
ATOM 2816 C CA . GLY A 1 362 ? 3.122 -8.725 2.886 1.00 98.12 362 GLY A CA 1
ATOM 2817 C C . GLY A 1 362 ? 4.367 -8.602 2.016 1.00 98.12 362 GLY A C 1
ATOM 2818 O O . GLY A 1 362 ? 4.983 -9.609 1.660 1.00 98.12 362 GLY A O 1
ATOM 2819 N N . GLY A 1 363 ? 4.720 -7.376 1.632 1.00 98.38 363 GLY A N 1
ATOM 2820 C CA . GLY A 1 363 ? 5.858 -7.115 0.752 1.00 98.38 363 GLY A CA 1
ATOM 2821 C C . GLY A 1 363 ? 6.525 -5.773 1.028 1.00 98.38 363 GLY A C 1
ATOM 2822 O O . GLY A 1 363 ? 5.847 -4.776 1.266 1.00 98.38 363 GLY A O 1
ATOM 2823 N N . THR A 1 364 ? 7.857 -5.761 0.946 1.00 98.62 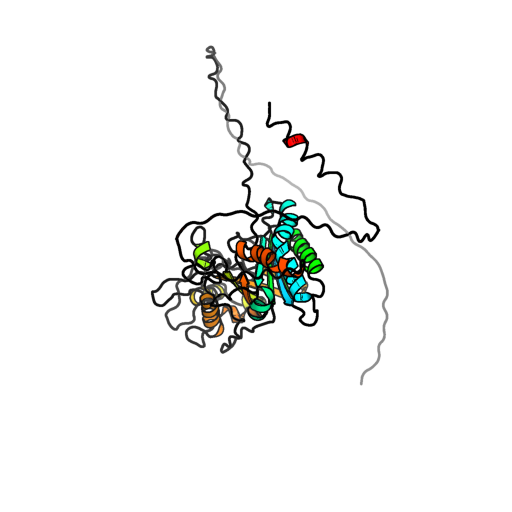364 THR A N 1
ATOM 2824 C CA . THR A 1 364 ? 8.700 -4.567 1.079 1.00 98.62 364 THR A CA 1
ATOM 2825 C C . THR A 1 364 ? 9.506 -4.373 -0.196 1.00 98.62 364 THR A C 1
ATOM 2827 O O . THR A 1 364 ? 10.221 -5.271 -0.650 1.00 98.62 364 THR A O 1
ATOM 2830 N N . PHE A 1 365 ? 9.417 -3.173 -0.754 1.00 98.69 365 PHE A N 1
ATOM 2831 C CA . PHE A 1 365 ? 10.062 -2.774 -1.993 1.00 98.69 365 PHE A CA 1
ATOM 2832 C C . PHE A 1 365 ? 10.769 -1.435 -1.812 1.00 98.69 365 PHE A C 1
ATOM 2834 O O . PHE A 1 365 ? 10.450 -0.655 -0.918 1.00 98.69 365 PHE A O 1
ATOM 2841 N N . PHE A 1 366 ? 11.695 -1.132 -2.712 1.00 98.12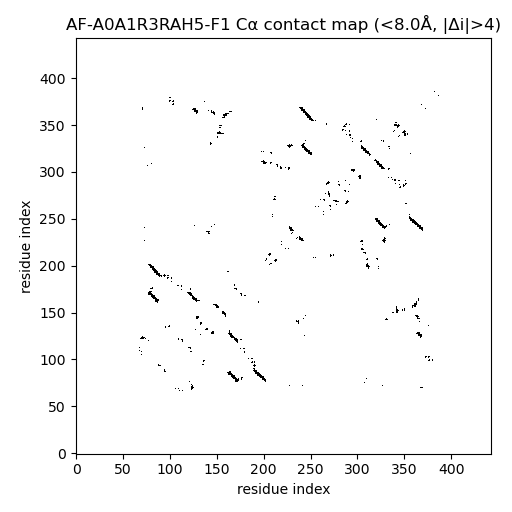 366 PHE A N 1
ATOM 2842 C CA . PHE A 1 366 ? 12.232 0.212 -2.869 1.00 98.12 366 PHE A CA 1
ATOM 2843 C C . PHE A 1 366 ? 11.865 0.764 -4.240 1.00 98.12 366 PHE A C 1
ATOM 2845 O O . PHE A 1 366 ? 12.150 0.124 -5.253 1.00 98.12 366 PHE A O 1
ATOM 2852 N N . ALA A 1 367 ? 11.235 1.934 -4.276 1.00 96.38 367 ALA A N 1
ATOM 2853 C CA . ALA A 1 367 ? 10.949 2.692 -5.484 1.00 96.38 367 ALA A CA 1
ATOM 2854 C C . ALA A 1 367 ? 12.109 3.665 -5.759 1.00 96.38 367 ALA A C 1
ATOM 2856 O O . ALA A 1 367 ? 12.233 4.664 -5.050 1.00 96.38 367 ALA A O 1
ATOM 2857 N N . PRO A 1 368 ? 12.977 3.403 -6.756 1.00 92.19 368 PRO A N 1
ATOM 2858 C CA . PRO A 1 368 ? 14.111 4.273 -7.059 1.00 92.19 368 PRO A CA 1
ATOM 2859 C C . PRO A 1 368 ? 13.654 5.632 -7.586 1.00 92.19 368 PRO A C 1
ATOM 2861 O O . PRO A 1 368 ? 12.557 5.761 -8.140 1.00 92.19 368 PRO A O 1
ATOM 2864 N N . SER A 1 369 ? 14.525 6.638 -7.515 1.00 84.94 369 SER A N 1
ATOM 2865 C CA . SER A 1 369 ? 14.231 7.926 -8.138 1.00 84.94 369 SER A CA 1
ATOM 2866 C C . SER A 1 369 ? 14.055 7.777 -9.658 1.00 84.94 369 SER A C 1
ATOM 2868 O O . SER A 1 369 ? 14.664 6.924 -10.310 1.00 84.94 369 SER A O 1
ATOM 2870 N N . ALA A 1 370 ? 13.269 8.666 -10.273 1.00 74.06 370 ALA A N 1
ATOM 2871 C CA . ALA A 1 370 ? 13.118 8.696 -11.734 1.00 74.06 370 ALA A CA 1
ATOM 2872 C C . ALA A 1 370 ? 14.469 8.795 -12.485 1.00 74.06 370 ALA A C 1
ATOM 2874 O O . ALA A 1 370 ? 14.611 8.258 -13.584 1.00 74.06 370 ALA A O 1
ATOM 2875 N N . GLY A 1 371 ? 15.463 9.474 -11.896 1.00 68.88 371 GLY A N 1
ATOM 2876 C CA . GLY A 1 371 ? 16.811 9.594 -12.458 1.00 68.88 371 GLY A CA 1
ATOM 2877 C C . GLY A 1 371 ? 17.580 8.273 -12.422 1.00 68.88 371 GLY A C 1
ATOM 2878 O O . GLY A 1 371 ? 18.183 7.882 -13.421 1.00 68.88 371 GLY A O 1
ATOM 2879 N N . GLU A 1 372 ? 17.510 7.542 -11.310 1.00 62.62 372 GLU A N 1
ATOM 2880 C CA . GLU A 1 372 ? 18.121 6.215 -11.176 1.00 62.62 372 GLU A CA 1
ATOM 2881 C C . GLU A 1 372 ? 17.433 5.175 -12.056 1.00 62.62 372 GLU A C 1
ATOM 2883 O O . GLU A 1 372 ? 18.113 4.388 -12.718 1.00 62.62 372 GLU A O 1
ATOM 2888 N N . GLN A 1 373 ? 16.101 5.233 -12.150 1.00 59.03 373 GLN A N 1
ATOM 2889 C CA . GLN A 1 373 ? 15.321 4.380 -13.041 1.00 59.03 373 GLN A CA 1
ATOM 2890 C C . GLN A 1 373 ? 15.742 4.562 -14.505 1.00 59.03 373 GLN A C 1
ATOM 2892 O O . GLN A 1 373 ? 15.957 3.584 -15.223 1.00 59.03 373 GLN A O 1
ATOM 2897 N N . GLN A 1 374 ? 15.924 5.811 -14.946 1.00 58.88 374 GLN A N 1
ATOM 2898 C CA . GLN A 1 374 ? 16.447 6.113 -16.278 1.00 58.88 374 GLN A CA 1
ATOM 2899 C C . GLN A 1 374 ? 17.925 5.692 -16.412 1.00 58.88 374 GLN A C 1
ATOM 2901 O O . GLN A 1 374 ? 18.364 5.298 -17.489 1.00 58.88 374 GLN A O 1
ATOM 2906 N N . GLY A 1 375 ? 18.699 5.715 -15.323 1.00 56.88 375 GLY A N 1
ATOM 2907 C CA . GLY A 1 375 ? 20.084 5.242 -15.266 1.00 56.88 375 GLY A CA 1
ATOM 2908 C C . GLY A 1 375 ? 20.257 3.736 -15.514 1.00 56.88 375 GLY A C 1
ATOM 2909 O O . GLY A 1 375 ? 21.329 3.327 -15.975 1.00 56.88 375 GLY A O 1
ATOM 2910 N N . TYR A 1 376 ? 19.221 2.913 -15.295 1.00 58.25 376 TYR A N 1
ATOM 2911 C CA . TYR A 1 376 ? 19.236 1.492 -15.674 1.00 58.25 376 TYR A CA 1
ATOM 2912 C C . TYR A 1 376 ? 19.441 1.296 -17.186 1.00 58.25 376 TYR A C 1
ATOM 2914 O O . TYR A 1 376 ? 20.129 0.358 -17.591 1.00 58.25 376 TYR A O 1
ATOM 2922 N N . LEU A 1 377 ? 18.938 2.217 -18.024 1.00 49.84 377 LEU A N 1
ATOM 2923 C CA . LEU A 1 377 ? 19.178 2.219 -19.476 1.00 49.84 377 LEU A CA 1
ATOM 2924 C C . LEU A 1 377 ? 20.656 2.404 -19.819 1.00 49.84 377 LEU A C 1
ATOM 2926 O O . LEU A 1 377 ? 21.189 1.701 -20.674 1.00 49.84 377 LEU A O 1
ATOM 2930 N N . ALA A 1 378 ? 21.319 3.354 -19.156 1.00 47.97 378 ALA A N 1
ATOM 2931 C CA . ALA A 1 378 ? 22.693 3.727 -19.479 1.00 47.97 378 ALA A CA 1
ATOM 2932 C C . ALA A 1 378 ? 23.686 2.602 -19.153 1.00 47.97 378 ALA A C 1
ATOM 2934 O O . ALA A 1 378 ? 24.675 2.433 -19.858 1.00 47.97 378 ALA A O 1
ATOM 2935 N N . ARG A 1 379 ? 23.397 1.799 -18.121 1.00 53.19 379 ARG A N 1
ATOM 2936 C CA . ARG A 1 379 ? 24.240 0.668 -17.695 1.00 53.19 379 ARG A CA 1
ATOM 2937 C C . ARG A 1 379 ? 23.838 -0.674 -18.324 1.00 53.19 379 ARG A C 1
ATOM 2939 O O . ARG A 1 379 ? 24.596 -1.636 -18.244 1.00 53.19 379 ARG A O 1
ATOM 2946 N N . GLY A 1 380 ? 22.663 -0.747 -18.956 1.00 43.66 380 GLY A N 1
ATOM 2947 C CA . GLY A 1 380 ? 22.188 -1.906 -19.722 1.00 43.66 380 GLY A CA 1
ATOM 2948 C C . GLY A 1 380 ? 22.645 -1.933 -21.188 1.00 43.66 380 GLY A C 1
ATOM 2949 O O . GLY A 1 380 ? 22.531 -2.971 -21.838 1.00 43.66 380 GLY A O 1
ATOM 2950 N N . LEU A 1 381 ? 23.192 -0.830 -21.710 1.00 35.25 381 LEU A N 1
ATOM 2951 C CA . LEU A 1 381 ? 23.674 -0.737 -23.095 1.00 35.25 381 LEU A CA 1
ATOM 2952 C C . LEU A 1 381 ? 25.027 -1.430 -23.354 1.00 35.25 381 LEU A C 1
ATOM 2954 O O . LEU A 1 381 ? 25.359 -1.666 -24.513 1.00 35.25 381 LEU A O 1
ATOM 2958 N N . ASP A 1 382 ? 25.759 -1.865 -22.324 1.00 37.53 382 ASP A N 1
ATOM 2959 C CA . ASP A 1 382 ? 27.052 -2.550 -22.510 1.00 37.53 382 ASP A CA 1
ATOM 2960 C C . ASP A 1 382 ? 26.942 -4.022 -22.952 1.00 37.53 382 ASP A C 1
ATOM 2962 O O . ASP A 1 382 ? 27.948 -4.643 -23.292 1.00 37.53 382 ASP A O 1
ATOM 2966 N N . VAL A 1 383 ? 25.738 -4.605 -23.007 1.00 38.97 383 VAL A N 1
ATOM 2967 C CA . VAL A 1 383 ? 25.571 -6.004 -23.456 1.00 38.97 383 VAL A CA 1
ATOM 2968 C C . VAL A 1 383 ? 25.330 -6.108 -24.970 1.00 38.97 383 VAL A C 1
ATOM 2970 O O . VAL A 1 383 ? 25.612 -7.145 -25.564 1.00 38.97 383 VAL A O 1
ATOM 2973 N N . ALA A 1 384 ? 24.883 -5.035 -25.634 1.00 34.34 384 ALA A N 1
ATOM 2974 C CA . ALA A 1 384 ? 24.576 -5.061 -27.071 1.00 34.34 384 ALA A CA 1
ATOM 2975 C C . ALA A 1 384 ? 25.752 -4.648 -27.978 1.00 34.34 384 ALA A C 1
ATOM 2977 O O . ALA A 1 384 ? 25.731 -4.920 -29.178 1.00 34.34 384 ALA A O 1
ATOM 2978 N N . THR A 1 385 ? 26.806 -4.036 -27.434 1.00 36.69 385 THR A N 1
ATOM 2979 C CA . THR A 1 385 ? 28.023 -3.707 -28.188 1.00 36.69 385 THR A CA 1
ATOM 2980 C C . THR A 1 385 ? 29.243 -4.146 -27.396 1.00 36.69 385 THR A C 1
ATOM 2982 O O . THR A 1 385 ? 29.676 -3.436 -26.498 1.00 36.69 385 THR A O 1
ATOM 2985 N N . GLY A 1 386 ? 29.801 -5.317 -27.716 1.00 30.78 386 GLY A N 1
ATOM 2986 C CA . GLY A 1 386 ? 30.989 -5.875 -27.064 1.00 30.78 386 GLY A CA 1
ATOM 2987 C C . GLY A 1 386 ? 32.240 -4.998 -27.201 1.00 30.78 386 GLY A C 1
ATOM 2988 O O . GLY A 1 386 ? 33.131 -5.286 -27.997 1.00 30.78 386 GLY A O 1
ATOM 2989 N N . ARG A 1 387 ? 32.327 -3.930 -26.407 1.00 29.42 387 ARG A N 1
ATOM 2990 C CA . ARG A 1 387 ? 33.532 -3.130 -26.196 1.00 29.42 387 ARG A CA 1
ATOM 2991 C C . ARG A 1 387 ? 33.716 -2.903 -24.705 1.00 29.42 387 ARG A C 1
ATOM 2993 O O . ARG A 1 387 ? 33.172 -1.972 -24.128 1.00 29.42 387 ARG A O 1
ATOM 3000 N N . VAL A 1 388 ? 34.545 -3.748 -24.105 1.00 27.73 388 VAL A N 1
ATOM 3001 C CA . VAL A 1 388 ? 35.150 -3.479 -22.800 1.00 27.73 388 VAL A CA 1
ATOM 3002 C C . VAL A 1 388 ? 36.045 -2.249 -22.959 1.00 27.73 388 VAL A C 1
ATOM 3004 O O . VAL A 1 388 ? 37.054 -2.304 -23.661 1.00 27.73 388 VAL A O 1
ATOM 3007 N N . SER A 1 389 ? 35.669 -1.130 -22.342 1.00 29.02 389 SER A N 1
ATOM 3008 C CA . SER A 1 389 ? 36.519 0.058 -22.273 1.00 29.02 389 SER A CA 1
ATOM 3009 C C . SER A 1 389 ? 37.384 -0.028 -21.016 1.00 29.02 389 SER A C 1
ATOM 3011 O O . SER A 1 389 ? 36.921 0.200 -19.902 1.00 29.02 389 SER A O 1
ATOM 3013 N N . THR A 1 390 ? 38.652 -0.407 -21.175 1.00 30.58 390 THR A N 1
ATOM 3014 C CA . THR A 1 390 ? 39.648 -0.380 -20.098 1.00 30.58 390 THR A CA 1
ATOM 3015 C C . THR A 1 390 ? 40.174 1.042 -19.932 1.00 30.58 390 THR A C 1
ATOM 3017 O O . THR A 1 390 ? 41.088 1.430 -20.657 1.00 30.58 390 THR A O 1
ATOM 3020 N N . HIS A 1 391 ? 39.632 1.835 -19.010 1.00 30.83 391 HIS A N 1
ATOM 3021 C CA . HIS A 1 391 ? 40.290 3.059 -18.533 1.00 30.83 391 HIS A CA 1
ATOM 3022 C C . HIS A 1 391 ? 40.303 3.059 -17.000 1.00 30.83 391 HIS A C 1
ATOM 3024 O O . HIS A 1 391 ? 39.311 3.381 -16.352 1.00 30.83 391 HIS A O 1
ATOM 3030 N N . GLY A 1 392 ? 41.442 2.658 -16.428 1.00 27.09 392 GLY A N 1
ATOM 3031 C CA . GLY A 1 392 ? 41.760 2.895 -15.019 1.00 27.09 392 GLY A CA 1
ATOM 3032 C C . GLY A 1 392 ? 42.205 4.350 -14.794 1.00 27.09 392 GLY A C 1
ATOM 3033 O O . GLY A 1 392 ? 42.688 4.988 -15.733 1.00 27.09 392 GLY A O 1
ATOM 3034 N N . PRO A 1 393 ? 42.065 4.898 -13.575 1.00 31.25 393 PRO A N 1
ATOM 3035 C CA . PRO A 1 393 ? 42.389 6.292 -13.304 1.00 31.25 393 PRO A CA 1
ATOM 3036 C C . PRO A 1 393 ? 43.904 6.474 -13.131 1.00 31.25 393 PRO A C 1
ATOM 3038 O O . PRO A 1 393 ? 44.507 5.948 -12.195 1.00 31.25 393 PRO A O 1
ATOM 3041 N N . SER A 1 394 ? 44.535 7.247 -14.016 1.00 29.28 394 SER A N 1
ATOM 3042 C CA . SER A 1 394 ? 45.916 7.706 -13.843 1.00 29.28 394 SER A CA 1
ATOM 3043 C C . SER A 1 394 ? 45.963 8.914 -12.902 1.00 29.28 394 SER A C 1
ATOM 3045 O O . SER A 1 394 ? 45.359 9.951 -13.178 1.00 29.28 394 SER A O 1
ATOM 3047 N N . ARG A 1 395 ? 46.696 8.765 -11.791 1.00 32.12 395 ARG A N 1
ATOM 3048 C CA . ARG A 1 395 ? 47.014 9.816 -10.812 1.00 32.12 395 ARG A CA 1
ATOM 3049 C C . ARG A 1 395 ? 47.760 10.990 -11.457 1.00 32.12 395 ARG A C 1
ATOM 3051 O O . ARG A 1 395 ? 48.620 10.791 -12.310 1.00 32.12 395 ARG A O 1
ATOM 3058 N N . GLY A 1 396 ? 47.441 12.198 -10.995 1.00 28.86 396 GLY A N 1
ATOM 3059 C CA . GLY A 1 396 ? 48.065 13.447 -11.420 1.00 28.86 396 GLY A CA 1
ATOM 3060 C C . GLY A 1 396 ? 49.487 13.663 -10.891 1.00 28.86 396 GLY A C 1
ATOM 3061 O O . GLY A 1 396 ? 49.845 13.221 -9.801 1.00 28.86 396 GLY A O 1
ATOM 3062 N N . GLY A 1 397 ? 50.261 14.408 -11.681 1.00 25.72 397 GLY A N 1
ATOM 3063 C CA . GLY A 1 397 ? 51.557 14.995 -11.351 1.00 25.72 397 GLY A CA 1
ATOM 3064 C C . GLY A 1 397 ? 52.000 15.914 -12.499 1.00 25.72 397 GLY A C 1
ATOM 3065 O O . GLY A 1 397 ? 52.055 15.482 -13.644 1.00 25.72 397 GLY A O 1
ATOM 3066 N N . ASN A 1 398 ? 52.249 17.187 -12.199 1.00 29.64 398 ASN A N 1
ATOM 3067 C CA . ASN A 1 398 ? 52.650 18.270 -13.117 1.00 29.64 398 ASN A CA 1
ATOM 3068 C C . ASN A 1 398 ? 54.106 18.695 -12.778 1.00 29.64 398 ASN A C 1
ATOM 3070 O O . ASN A 1 398 ? 54.567 18.313 -11.701 1.00 29.64 398 ASN A O 1
ATOM 3074 N N . PRO A 1 399 ? 54.761 19.660 -13.461 1.00 46.88 399 PRO A N 1
ATOM 3075 C CA . PRO A 1 399 ? 55.081 19.863 -14.887 1.00 46.88 399 PRO A CA 1
ATOM 3076 C C . PRO A 1 399 ? 56.616 19.821 -15.152 1.00 46.88 399 PRO A C 1
ATOM 3078 O O . PRO A 1 399 ? 57.413 19.945 -14.226 1.00 46.88 399 PRO A O 1
ATOM 3081 N N . GLY A 1 400 ? 57.066 19.779 -16.417 1.00 26.20 400 GLY A N 1
ATOM 3082 C CA . GLY A 1 400 ? 58.453 20.167 -16.734 1.00 26.20 400 GLY A CA 1
ATOM 3083 C C . GLY A 1 400 ? 59.009 19.792 -18.114 1.00 26.20 400 GLY A C 1
ATOM 3084 O O . GLY A 1 400 ? 59.206 18.623 -18.406 1.00 26.20 400 GLY A O 1
ATOM 3085 N N . SER A 1 401 ? 59.389 20.831 -18.869 1.00 27.84 401 SER A N 1
ATOM 3086 C CA . SER A 1 401 ? 60.519 20.900 -19.819 1.00 27.84 401 SER A CA 1
ATOM 3087 C C . SER A 1 401 ? 60.474 20.173 -21.182 1.00 27.84 401 SER A C 1
ATOM 3089 O O . SER A 1 401 ? 60.579 18.959 -21.282 1.00 27.84 401 SER A O 1
ATOM 3091 N N . LEU A 1 402 ? 60.463 21.010 -22.234 1.00 28.77 402 LEU A N 1
ATOM 3092 C CA . LEU A 1 402 ? 61.248 20.962 -23.486 1.00 28.77 402 LEU A CA 1
ATOM 3093 C C . LEU A 1 402 ? 61.681 19.590 -24.050 1.00 28.77 402 LEU A C 1
ATOM 3095 O O . LEU A 1 402 ? 62.635 19.000 -23.563 1.00 28.77 402 LEU A O 1
ATOM 3099 N N . HIS A 1 403 ? 61.123 19.209 -25.209 1.00 28.06 403 HIS A N 1
ATOM 3100 C CA . HIS A 1 403 ? 61.874 19.090 -26.476 1.00 28.06 403 HIS A CA 1
ATOM 3101 C C . HIS A 1 403 ? 60.989 18.590 -27.639 1.00 28.06 403 HIS A C 1
ATOM 3103 O O . HIS A 1 403 ? 60.348 17.547 -27.568 1.00 28.06 403 HIS A O 1
ATOM 3109 N N . HIS A 1 404 ? 61.016 19.323 -28.754 1.00 26.55 404 HIS A N 1
ATOM 3110 C CA . HIS A 1 404 ? 60.808 18.786 -30.106 1.00 26.55 404 HIS A CA 1
ATOM 3111 C C . HIS A 1 404 ? 62.097 18.053 -30.541 1.00 26.55 404 HIS A C 1
ATOM 3113 O O . HIS A 1 404 ? 63.166 18.493 -30.114 1.00 26.55 404 HIS A O 1
ATOM 3119 N N . PRO A 1 405 ? 62.057 17.004 -31.398 1.00 40.34 405 PRO A N 1
ATOM 3120 C CA . PRO A 1 405 ? 61.607 17.194 -32.782 1.00 40.34 405 PRO A CA 1
ATOM 3121 C C . PRO A 1 405 ? 60.913 16.005 -33.491 1.00 40.34 405 PRO A C 1
ATOM 3123 O O . PRO A 1 405 ? 61.018 14.844 -33.119 1.00 40.34 405 PRO A O 1
ATOM 3126 N N . HIS A 1 406 ? 60.232 16.372 -34.583 1.00 26.53 406 HIS A N 1
ATOM 3127 C CA . HIS A 1 406 ? 59.985 15.647 -35.838 1.00 26.53 406 HIS A CA 1
ATOM 3128 C C . HIS A 1 406 ? 60.315 14.141 -35.939 1.00 26.53 406 HIS A C 1
ATOM 3130 O O . HIS A 1 406 ? 61.483 13.763 -35.896 1.00 26.53 406 HIS A O 1
ATOM 3136 N N . LYS A 1 407 ? 59.341 13.350 -36.429 1.00 29.08 407 LYS A N 1
ATOM 3137 C CA . LYS A 1 407 ? 59.404 12.748 -37.784 1.00 29.08 407 LYS A CA 1
ATOM 3138 C C . LYS A 1 407 ? 58.111 12.024 -38.206 1.00 29.08 407 LYS A C 1
ATOM 3140 O O . LYS A 1 407 ? 57.649 11.106 -37.550 1.00 29.08 407 LYS A O 1
ATOM 3145 N N . ARG A 1 408 ? 57.618 12.479 -39.364 1.00 25.77 408 ARG A N 1
ATOM 3146 C CA . ARG A 1 408 ? 56.984 11.788 -40.505 1.00 25.77 408 ARG A CA 1
ATOM 3147 C C . ARG A 1 408 ? 56.029 10.605 -40.288 1.00 25.77 408 ARG A C 1
ATOM 3149 O O . ARG A 1 408 ? 56.402 9.526 -39.849 1.00 25.77 408 ARG A O 1
ATOM 3156 N N . ALA A 1 409 ? 54.844 10.822 -40.855 1.00 26.94 409 ALA A N 1
ATOM 3157 C CA . ALA A 1 409 ? 53.878 9.840 -41.310 1.00 26.94 409 ALA A CA 1
ATOM 3158 C C . ALA A 1 409 ? 54.475 8.767 -42.236 1.00 26.94 409 ALA A C 1
ATOM 3160 O O . ALA A 1 409 ? 55.271 9.072 -43.128 1.00 26.94 409 ALA A O 1
ATOM 3161 N N . VAL A 1 410 ? 53.968 7.545 -42.083 1.00 27.12 410 VAL A N 1
ATOM 3162 C CA . VAL A 1 410 ? 53.912 6.529 -43.134 1.00 27.12 410 VAL A CA 1
ATOM 3163 C C . VAL A 1 410 ? 52.486 5.985 -43.142 1.00 27.12 410 VAL A C 1
ATOM 3165 O O . VAL A 1 410 ? 52.040 5.363 -42.182 1.00 27.12 410 VAL A O 1
ATOM 3168 N N . TYR A 1 411 ? 51.766 6.270 -44.226 1.00 24.30 411 TYR A N 1
ATOM 3169 C CA . TYR A 1 411 ? 50.571 5.533 -44.624 1.00 24.30 411 TYR A CA 1
ATOM 3170 C C . TYR A 1 411 ? 51.014 4.166 -45.153 1.00 24.30 411 TYR A C 1
ATOM 3172 O O . TYR A 1 411 ? 51.911 4.095 -45.992 1.00 24.30 411 TYR A O 1
ATOM 3180 N N . SER A 1 412 ? 50.357 3.097 -44.714 1.00 25.81 412 SER A N 1
ATOM 3181 C CA . SER A 1 412 ? 50.371 1.811 -45.408 1.00 25.81 412 SER A CA 1
ATOM 3182 C C . SER A 1 412 ? 48.949 1.277 -45.457 1.00 25.81 412 SER A C 1
ATOM 3184 O O . SER A 1 412 ? 48.287 1.132 -44.429 1.00 25.81 412 SER A O 1
ATOM 3186 N N . ALA A 1 413 ? 48.485 1.068 -46.683 1.00 28.30 413 ALA A N 1
ATOM 3187 C CA . ALA A 1 413 ? 47.196 0.508 -47.022 1.00 28.30 413 ALA A CA 1
ATOM 3188 C C . ALA A 1 413 ? 47.263 -1.023 -47.023 1.00 28.30 413 ALA A C 1
ATOM 3190 O O . ALA A 1 413 ? 48.179 -1.619 -47.584 1.00 28.30 413 ALA A O 1
ATOM 3191 N N . ALA A 1 414 ? 46.237 -1.636 -46.453 1.00 28.45 414 ALA A N 1
ATOM 3192 C CA . ALA A 1 414 ? 45.817 -3.013 -46.669 1.00 28.45 414 ALA A CA 1
ATOM 3193 C C . ALA A 1 414 ? 44.358 -3.082 -46.190 1.00 28.45 414 ALA A C 1
ATOM 3195 O O . ALA A 1 414 ? 44.036 -2.477 -45.174 1.00 28.45 414 ALA A O 1
ATOM 3196 N N . SER A 1 415 ? 43.405 -3.774 -46.790 1.00 29.62 415 SER A N 1
ATOM 3197 C CA . SER A 1 415 ? 43.216 -4.424 -48.083 1.00 29.62 415 SER A CA 1
ATOM 3198 C C . SER A 1 415 ? 41.769 -4.937 -48.021 1.00 29.62 415 SER A C 1
ATOM 3200 O O . SER A 1 415 ? 41.269 -5.291 -46.950 1.00 29.62 415 SER A O 1
ATOM 3202 N N . ASP A 1 416 ? 41.079 -4.924 -49.156 1.00 28.27 416 ASP A N 1
ATOM 3203 C CA . ASP A 1 416 ? 39.679 -5.322 -49.282 1.00 28.27 416 ASP A CA 1
ATOM 3204 C C . ASP A 1 416 ? 39.397 -6.753 -48.800 1.00 28.27 416 ASP A C 1
ATOM 3206 O O . ASP A 1 416 ? 40.075 -7.705 -49.191 1.00 28.27 416 ASP A O 1
ATOM 3210 N N . ARG A 1 417 ? 38.276 -6.927 -48.089 1.00 30.61 417 ARG A N 1
ATOM 3211 C CA . ARG A 1 417 ? 37.418 -8.111 -48.249 1.00 30.61 417 ARG A CA 1
ATOM 3212 C C . ARG A 1 417 ? 35.951 -7.706 -48.279 1.00 30.61 417 ARG A C 1
ATOM 3214 O O . ARG A 1 417 ? 35.368 -7.294 -47.282 1.00 30.61 417 ARG A O 1
ATOM 3221 N N . ALA A 1 418 ? 35.375 -7.872 -49.463 1.00 29.75 418 ALA A N 1
ATOM 3222 C CA . ALA A 1 418 ? 33.956 -7.782 -49.740 1.00 29.75 418 ALA A CA 1
ATOM 3223 C C . ALA A 1 418 ? 33.202 -9.016 -49.212 1.00 29.75 418 ALA A C 1
ATOM 3225 O O . ALA A 1 418 ? 33.627 -10.148 -49.435 1.00 29.75 418 ALA A O 1
ATOM 3226 N N . PHE A 1 419 ? 32.033 -8.791 -48.613 1.00 27.83 419 PHE A N 1
ATOM 3227 C CA . PHE A 1 419 ? 30.933 -9.756 -48.561 1.00 27.83 419 PHE A CA 1
ATOM 3228 C C . PHE A 1 419 ? 29.650 -9.029 -48.988 1.00 27.83 419 PHE A C 1
ATOM 3230 O O . PHE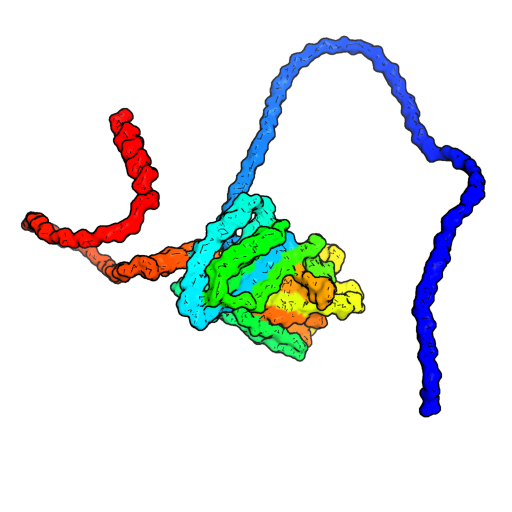 A 1 419 ? 29.347 -7.941 -48.500 1.00 27.83 419 PHE A O 1
ATOM 3237 N N . LYS A 1 420 ? 28.946 -9.595 -49.975 1.00 32.06 420 LYS A N 1
ATOM 3238 C CA . LYS A 1 420 ? 27.747 -9.033 -50.615 1.00 32.06 420 LYS A CA 1
ATOM 3239 C C . LYS A 1 420 ? 26.461 -9.595 -49.988 1.00 32.06 420 LYS A C 1
ATOM 3241 O O . LYS A 1 420 ? 26.268 -10.804 -50.022 1.00 32.06 420 LYS A O 1
ATOM 3246 N N . GLY A 1 421 ? 25.556 -8.680 -49.613 1.00 28.98 421 GLY A N 1
ATOM 3247 C CA . GLY A 1 421 ? 24.088 -8.758 -49.785 1.00 28.98 421 GLY A CA 1
ATOM 3248 C C . GLY A 1 421 ? 23.233 -9.198 -48.578 1.00 28.98 421 GLY A C 1
ATOM 3249 O O . GLY A 1 421 ? 23.742 -9.908 -47.719 1.00 28.98 421 GLY A O 1
ATOM 3250 N N . PRO A 1 422 ? 21.908 -8.907 -48.555 1.00 38.31 422 PRO A N 1
ATOM 3251 C CA . PRO A 1 422 ? 21.176 -7.749 -49.095 1.00 38.31 422 PRO A CA 1
ATOM 3252 C C . PRO A 1 422 ? 20.258 -7.076 -48.035 1.00 38.31 422 PRO A C 1
ATOM 3254 O O . PRO A 1 422 ? 19.773 -7.721 -47.112 1.00 38.31 422 PRO A O 1
ATOM 3257 N N . GLY A 1 423 ? 19.953 -5.781 -48.186 1.00 29.59 423 GLY A N 1
ATOM 3258 C CA . GLY A 1 423 ? 18.974 -5.104 -47.321 1.00 29.59 423 GLY A CA 1
ATOM 3259 C C . GLY A 1 423 ? 18.975 -3.587 -47.475 1.00 29.59 423 GLY A C 1
ATOM 3260 O O . GLY A 1 423 ? 19.432 -2.874 -46.591 1.00 29.59 423 GLY A O 1
ATOM 3261 N N . ALA A 1 424 ? 18.513 -3.086 -48.621 1.00 31.80 424 ALA A N 1
ATOM 3262 C CA . ALA A 1 424 ? 18.447 -1.656 -48.906 1.00 31.80 424 ALA A CA 1
ATOM 3263 C C . ALA A 1 424 ? 17.000 -1.216 -49.139 1.00 31.80 424 ALA A C 1
ATOM 3265 O O . ALA A 1 424 ? 16.564 -1.177 -50.281 1.00 31.80 424 ALA A O 1
ATOM 3266 N N . ILE A 1 425 ? 16.288 -0.842 -48.071 1.00 35.59 425 ILE A N 1
ATOM 3267 C CA . ILE A 1 425 ? 15.213 0.163 -48.097 1.00 35.59 425 ILE A CA 1
ATOM 3268 C C . ILE A 1 425 ? 15.254 0.872 -46.736 1.00 35.59 425 ILE A C 1
ATOM 3270 O O . ILE A 1 425 ? 15.039 0.231 -45.714 1.00 35.59 425 ILE A O 1
ATOM 3274 N N . GLY A 1 426 ? 15.554 2.178 -46.711 1.00 36.84 426 GLY A N 1
ATOM 3275 C CA . GLY A 1 426 ? 15.371 2.990 -45.497 1.00 36.84 426 GLY A CA 1
ATOM 3276 C C . GLY A 1 426 ? 16.495 3.941 -45.074 1.00 36.84 426 GLY A C 1
ATOM 3277 O O . GLY A 1 426 ? 16.537 4.306 -43.909 1.00 36.84 426 GLY A O 1
ATOM 3278 N N . VAL A 1 427 ? 17.396 4.390 -45.959 1.00 35.97 427 VAL A N 1
ATOM 3279 C CA . VAL A 1 427 ? 18.300 5.522 -45.644 1.00 35.97 427 VAL A CA 1
ATOM 3280 C C . VAL A 1 427 ? 18.343 6.501 -46.817 1.00 35.97 427 VAL A C 1
ATOM 3282 O O . VAL A 1 427 ? 19.320 6.586 -47.556 1.00 35.97 427 VAL A O 1
ATOM 3285 N N . HIS A 1 428 ? 17.251 7.244 -47.011 1.00 36.12 428 HIS A N 1
ATOM 3286 C CA . HIS A 1 428 ? 17.217 8.361 -47.964 1.00 36.12 428 HIS A CA 1
ATOM 3287 C C . HIS A 1 428 ? 16.588 9.650 -47.413 1.00 36.12 428 HIS A C 1
A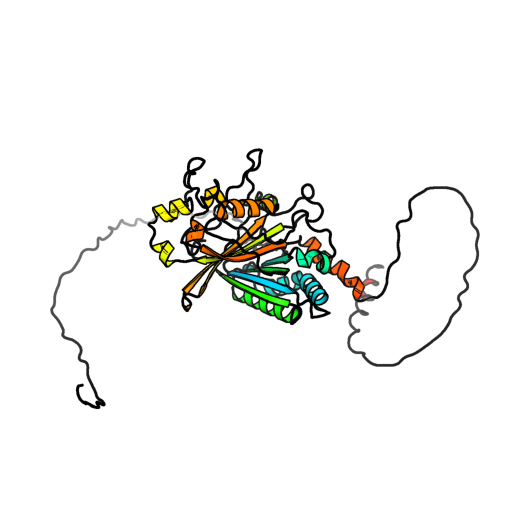TOM 3289 O O . HIS A 1 428 ? 16.225 10.529 -48.182 1.00 36.12 428 HIS A O 1
ATOM 3295 N N . LEU A 1 429 ? 16.513 9.815 -46.085 1.00 40.28 429 LEU A N 1
ATOM 3296 C CA . LEU A 1 429 ? 15.996 11.053 -45.477 1.00 40.28 429 LEU A CA 1
ATOM 3297 C C . LEU A 1 429 ? 16.994 11.807 -44.581 1.00 40.28 429 LEU A C 1
ATOM 3299 O O . LEU A 1 429 ? 16.684 12.889 -44.098 1.00 40.28 429 LEU A O 1
ATOM 3303 N N . HIS A 1 430 ? 18.220 11.301 -44.401 1.00 39.34 430 HIS A N 1
ATOM 3304 C CA . HIS A 1 430 ? 19.221 11.952 -43.539 1.00 39.34 430 HIS A CA 1
ATOM 3305 C C . HIS A 1 430 ? 20.320 12.714 -44.306 1.00 39.34 430 HIS A C 1
ATOM 3307 O O . HIS A 1 430 ? 20.976 13.585 -43.744 1.00 39.34 430 HIS A O 1
ATOM 3313 N N . LYS A 1 431 ? 20.485 12.466 -45.615 1.00 39.84 431 LYS A N 1
ATOM 3314 C CA . LYS A 1 431 ? 21.472 13.181 -46.450 1.00 39.84 431 LYS A CA 1
ATOM 3315 C C . LYS A 1 431 ? 20.970 14.505 -47.044 1.00 39.84 431 LYS A C 1
ATOM 3317 O O . LYS A 1 431 ? 21.791 15.317 -47.446 1.00 39.84 431 LYS A O 1
ATOM 3322 N N . MET A 1 432 ? 19.662 14.783 -47.029 1.00 39.78 432 MET A N 1
ATOM 3323 C CA . MET A 1 432 ? 19.116 16.064 -47.517 1.00 39.78 432 MET A CA 1
ATOM 3324 C C . MET A 1 432 ? 19.043 17.176 -46.456 1.00 39.78 432 MET A C 1
ATOM 3326 O O . MET A 1 432 ? 18.893 18.341 -46.813 1.00 39.78 432 MET A O 1
ATOM 3330 N N . LEU A 1 433 ? 19.197 16.861 -45.165 1.00 42.28 433 LEU A N 1
ATOM 3331 C CA . LEU A 1 433 ? 19.108 17.851 -44.076 1.00 42.28 433 LEU A CA 1
ATOM 3332 C C . LEU A 1 433 ? 20.462 18.433 -43.640 1.00 42.28 433 LEU A C 1
ATOM 3334 O O . LEU A 1 433 ? 20.496 19.488 -43.012 1.00 42.28 433 LEU A O 1
ATOM 3338 N N . VAL A 1 434 ? 21.579 17.812 -44.030 1.00 45.56 434 VAL A N 1
ATOM 3339 C CA . VAL A 1 434 ? 22.931 18.321 -43.727 1.00 45.56 434 VAL A CA 1
ATOM 3340 C C . VAL A 1 434 ? 23.432 19.289 -44.810 1.00 45.56 434 VAL A C 1
ATOM 3342 O O . VAL A 1 434 ? 24.157 20.230 -44.502 1.00 45.56 434 VAL A O 1
ATOM 3345 N N . GLN A 1 435 ? 22.964 19.158 -46.057 1.00 41.00 435 GLN A N 1
ATOM 3346 C CA . GLN A 1 435 ? 23.368 20.047 -47.155 1.00 41.00 435 GLN A CA 1
ATOM 3347 C C . GLN A 1 435 ? 22.710 21.441 -47.081 1.00 41.00 435 GLN A C 1
ATOM 3349 O O . GLN A 1 435 ? 23.288 22.416 -47.551 1.00 41.00 435 GLN A O 1
ATOM 3354 N N . LYS A 1 436 ? 21.528 21.562 -46.453 1.00 41.88 436 LYS A N 1
ATOM 3355 C CA . LYS A 1 436 ? 20.782 22.832 -46.360 1.00 41.88 436 LYS A CA 1
ATOM 3356 C C . LYS A 1 436 ? 21.259 23.747 -45.220 1.00 41.88 436 LYS A C 1
ATOM 3358 O O . LYS A 1 436 ? 21.006 24.940 -45.258 1.00 41.88 436 LYS A O 1
ATOM 3363 N N . ARG A 1 437 ? 22.009 23.219 -44.243 1.00 42.34 437 ARG A N 1
ATOM 3364 C CA . ARG A 1 437 ? 22.543 23.996 -43.105 1.00 42.34 437 ARG A CA 1
ATOM 3365 C C . ARG A 1 437 ? 23.937 24.593 -43.337 1.00 42.34 437 ARG A C 1
ATOM 3367 O O . ARG A 1 437 ? 24.398 25.364 -42.505 1.00 42.34 437 ARG A O 1
ATOM 3374 N N . MET A 1 438 ? 24.598 24.265 -44.450 1.00 45.56 438 MET A N 1
ATOM 3375 C CA . MET A 1 438 ? 25.901 24.843 -44.822 1.00 45.56 438 MET A CA 1
ATOM 3376 C C . MET A 1 438 ? 25.822 25.968 -45.868 1.00 45.56 438 MET A C 1
ATOM 3378 O O . MET A 1 438 ? 26.843 26.585 -46.152 1.00 45.56 438 MET A O 1
ATOM 3382 N N . GLN A 1 439 ? 24.636 26.290 -46.399 1.00 47.75 439 GLN A N 1
ATOM 3383 C CA . GLN A 1 439 ? 24.438 27.446 -47.293 1.00 47.75 439 GLN A CA 1
ATOM 3384 C C . GLN A 1 439 ? 23.861 28.695 -46.599 1.00 47.75 439 GLN A C 1
ATOM 3386 O O . GLN A 1 439 ? 23.828 29.750 -47.215 1.00 47.75 439 GLN A O 1
ATOM 3391 N N . GLU A 1 440 ? 23.485 28.621 -45.317 1.00 50.31 440 GLU A N 1
ATOM 3392 C CA . GLU A 1 440 ? 22.940 29.762 -44.549 1.00 50.31 440 GLU A CA 1
ATOM 3393 C C . GLU A 1 440 ? 23.946 30.386 -43.554 1.00 50.31 440 GLU A C 1
ATOM 3395 O O . GLU A 1 440 ? 23.570 31.229 -42.751 1.00 50.31 440 GLU A O 1
ATOM 3400 N N . MET A 1 441 ? 25.234 30.014 -43.601 1.00 49.50 441 MET A N 1
ATOM 3401 C CA . MET A 1 441 ? 26.282 30.607 -42.741 1.00 49.50 441 MET A CA 1
ATOM 3402 C C . MET A 1 441 ? 27.393 31.354 -43.501 1.00 49.50 441 MET A C 1
ATOM 3404 O O . MET A 1 441 ? 28.433 31.625 -42.919 1.00 49.50 441 MET A O 1
ATOM 3408 N N . ASN A 1 442 ? 27.199 31.698 -44.779 1.00 48.03 442 ASN A N 1
ATOM 3409 C CA . ASN A 1 442 ? 28.155 32.502 -45.563 1.00 48.03 442 ASN A CA 1
ATOM 3410 C C . ASN A 1 442 ? 27.447 33.521 -46.486 1.00 48.03 442 ASN A C 1
ATOM 3412 O O . ASN A 1 442 ? 27.848 33.704 -47.635 1.00 48.03 442 ASN A O 1
ATOM 3416 N N . GLY A 1 443 ? 26.377 34.156 -45.996 1.00 47.81 443 GLY A N 1
ATOM 3417 C CA . GLY A 1 443 ? 25.661 35.241 -46.678 1.00 47.81 443 GLY A CA 1
ATOM 3418 C C . GLY A 1 443 ? 25.600 36.485 -45.815 1.00 47.81 443 GLY A C 1
ATOM 3419 O O . GLY A 1 443 ? 25.178 36.328 -44.648 1.00 47.81 443 GLY A O 1
#

Solvent-accessible surface area (backbone atoms only — not comparable to full-atom values): 27158 Å² total; per-residue (Å²): 142,82,84,88,84,90,87,87,90,82,91,85,85,88,81,89,85,86,88,89,81,88,81,90,78,90,86,83,89,90,80,92,82,84,85,90,84,84,90,85,87,86,84,89,80,84,85,80,83,86,77,86,73,83,74,78,72,84,74,75,77,75,72,76,80,74,79,89,56,51,45,56,83,83,57,77,91,55,46,21,34,33,42,39,28,26,35,70,32,82,87,37,91,56,14,64,57,44,48,46,56,49,60,41,41,42,61,60,55,48,47,66,57,29,74,76,40,74,87,31,62,59,44,50,32,53,25,38,7,43,87,42,37,55,87,60,66,74,54,70,71,37,91,73,66,46,67,44,69,70,42,82,23,89,86,46,61,47,49,54,44,89,48,33,36,36,38,47,26,31,9,62,36,60,69,59,35,51,52,49,52,52,57,50,50,66,64,41,50,78,23,42,43,84,71,44,79,45,65,25,36,61,37,89,90,44,26,41,86,91,56,38,65,60,61,79,84,39,60,62,75,86,50,35,57,66,28,26,32,21,41,67,89,81,32,75,54,32,47,58,10,26,31,35,40,40,33,40,26,43,41,44,62,67,68,54,67,70,49,54,70,70,57,50,20,54,33,48,30,28,43,55,89,82,60,43,79,52,84,77,56,62,89,78,42,74,44,17,42,49,58,40,58,60,43,62,51,99,86,67,51,72,59,60,47,43,56,68,64,26,26,31,70,41,76,94,76,69,40,39,27,40,37,43,34,39,34,16,39,49,56,67,56,60,52,47,28,50,47,28,33,37,29,14,60,49,76,74,38,37,29,60,58,53,82,33,35,46,62,78,37,23,38,27,24,40,25,55,18,54,69,58,45,53,46,50,43,72,71,57,54,64,77,83,51,94,66,89,79,89,76,80,89,80,82,89,83,87,87,84,84,89,82,85,82,90,82,84,90,79,91,80,91,83,78,92,81,89,83,88,85,86,87,90,83,89,86,84,76,69,74,69,65,62,65,65,65,70,69,76,78,81,124

Radius of gyration: 34.76 Å; Cα contacts (8 Å, |Δi|>4): 680; chains: 1; bounding box: 128×114×80 Å

Secondary structure (DSSP, 8-state):
-------------------------------PPPPP---------PPPPPP---PPP------------TT-TTPPP-SEEEEEEEEE-TTSTTHHHHHHHHHHTHHHHHHHHHTT-GGG--EEEEEEEHHHHHHHH-SPPPTT--PPPPEE-SS-EE-----SEEEEEEES-HHHHHHHHHHHHHHHGGGEEEEEEEEEE-BTTTB-TTSSB-STTS--TTHHHHHHSPPTTT-TTSTT-EEEEEEEEEE-HHHHHHS-HHHHHHHHTB-TTT-PBPPPPPTTSPPPHHHHH--B-TT--B---EE--EEEEEGGGTEEEEEEEEEES-HHHHHHHHHHHHHTTTTT---GGGGTEEE---EEEEE--HHHHHHHHHHHGGGTS------PPPPP----------------------------SS-SSSSTTTSTTSSSS--